Protein AF-A0A8S4FIY0-F1 (afdb_monomer_lite)

InterPro domains:
  IPR016024 Armadillo-type fold [SSF48371] (215-404)
  IPR038902 Integrator complex subunit 1 [PTHR21224] (337-425)
  IPR053964 Integrator complex subunit 1, R3 domain [PF22927] (129-267)

Structure (mmCIF, N/CA/C/O backbone):
data_AF-A0A8S4FIY0-F1
#
_entry.id   AF-A0A8S4FIY0-F1
#
loop_
_atom_site.group_PDB
_atom_site.id
_atom_site.type_symbol
_atom_site.label_atom_id
_atom_site.label_alt_id
_atom_site.label_comp_id
_atom_site.label_asym_id
_atom_site.label_entity_id
_atom_site.label_seq_id
_atom_site.pdbx_PDB_ins_code
_atom_site.Cartn_x
_atom_site.Cartn_y
_atom_site.Cartn_z
_atom_site.occupancy
_atom_site.B_iso_or_equiv
_atom_site.auth_seq_id
_atom_site.auth_comp_id
_atom_site.auth_asym_id
_atom_site.auth_atom_id
_atom_site.pdbx_PDB_model_num
ATOM 1 N N . MET A 1 1 ? -23.426 -19.455 14.745 1.00 35.00 1 MET A N 1
ATOM 2 C CA . MET A 1 1 ? -22.110 -18.878 15.111 1.00 35.00 1 MET A CA 1
ATOM 3 C C . MET A 1 1 ? -21.008 -19.933 15.316 1.00 35.00 1 MET A C 1
ATOM 5 O O . MET A 1 1 ? -19.900 -19.695 14.865 1.00 35.00 1 MET A O 1
ATOM 9 N N . ASN A 1 2 ? -21.296 -21.134 15.851 1.00 23.47 2 ASN A N 1
ATOM 10 C CA . ASN A 1 2 ? -20.307 -22.227 16.029 1.00 23.47 2 ASN A CA 1
ATOM 11 C C . ASN A 1 2 ? -19.827 -22.958 14.750 1.00 23.47 2 ASN A C 1
ATOM 13 O O . ASN A 1 2 ? -18.890 -23.747 14.816 1.00 23.47 2 ASN A O 1
ATOM 17 N N . VAL A 1 3 ? -20.429 -22.705 13.583 1.00 27.34 3 VAL A N 1
ATOM 18 C CA . VAL A 1 3 ? -20.095 -23.424 12.333 1.00 27.34 3 VAL A CA 1
ATOM 19 C C . VAL A 1 3 ? -18.976 -22.734 11.533 1.00 27.34 3 VAL A C 1
ATOM 21 O O . VAL A 1 3 ? -18.192 -23.406 10.876 1.00 27.34 3 VAL A O 1
ATOM 24 N N . VAL A 1 4 ? -18.815 -21.410 11.654 1.00 32.22 4 VAL A N 1
ATOM 25 C CA . VAL A 1 4 ? -17.784 -20.650 10.910 1.00 32.22 4 VAL A CA 1
ATOM 26 C C . VAL A 1 4 ? -16.398 -20.758 11.569 1.00 32.22 4 VAL A C 1
ATOM 28 O O . VAL A 1 4 ? -15.379 -20.651 10.897 1.00 32.22 4 VAL A O 1
ATOM 31 N N . ILE A 1 5 ? -16.347 -21.046 12.875 1.00 35.91 5 ILE A N 1
ATOM 32 C CA . ILE A 1 5 ? -15.095 -21.177 13.641 1.00 35.91 5 ILE A CA 1
ATOM 33 C C . ILE A 1 5 ? -14.452 -22.564 13.452 1.00 35.91 5 ILE A C 1
ATOM 35 O O . ILE A 1 5 ? -13.227 -22.670 13.437 1.00 35.91 5 ILE A O 1
ATOM 39 N N . ARG A 1 6 ? -15.245 -23.622 13.222 1.00 28.45 6 ARG A N 1
ATOM 40 C CA . ARG A 1 6 ? -14.714 -24.980 12.992 1.00 28.45 6 ARG A CA 1
ATOM 41 C C . ARG A 1 6 ? -13.922 -25.090 11.680 1.00 28.45 6 ARG A C 1
ATOM 43 O O . ARG A 1 6 ? -12.866 -25.710 11.671 1.00 28.45 6 ARG A O 1
ATOM 50 N N . ALA A 1 7 ? -14.350 -24.387 10.631 1.00 33.72 7 ALA A N 1
ATOM 51 C CA . ALA A 1 7 ? -13.695 -24.408 9.319 1.00 33.72 7 ALA A CA 1
ATOM 52 C C . ALA A 1 7 ? -12.322 -23.699 9.270 1.00 33.72 7 ALA A C 1
ATOM 54 O O . ALA A 1 7 ? -11.575 -23.888 8.313 1.00 33.72 7 ALA A O 1
ATOM 55 N N . LEU A 1 8 ? -11.971 -22.882 10.273 1.00 35.91 8 LEU A N 1
ATOM 56 C CA . LEU A 1 8 ? -10.695 -22.152 10.299 1.00 35.91 8 LEU A CA 1
ATOM 57 C C . LEU A 1 8 ? -9.605 -22.829 11.144 1.00 35.91 8 LEU A C 1
ATOM 59 O O . LEU A 1 8 ? -8.442 -22.461 10.993 1.00 35.91 8 LEU A O 1
ATOM 63 N N . PHE A 1 9 ? -9.944 -23.809 11.996 1.00 37.69 9 PHE A N 1
ATOM 64 C CA . PHE A 1 9 ? -8.987 -24.361 12.969 1.00 37.69 9 PHE A CA 1
ATOM 65 C C . PHE A 1 9 ? -8.975 -25.887 13.145 1.00 37.69 9 PHE A C 1
ATOM 67 O O . PHE A 1 9 ? -8.106 -26.383 13.855 1.00 37.69 9 PHE A O 1
ATOM 74 N N . HIS A 1 10 ? -9.845 -26.657 12.487 1.00 33.66 10 HIS A N 1
ATOM 75 C CA . HIS A 1 10 ? -9.699 -28.115 12.423 1.00 33.66 10 HIS A CA 1
ATOM 76 C C . HIS A 1 10 ? -10.472 -28.678 11.228 1.00 33.66 10 HIS A C 1
ATOM 78 O O . HIS A 1 10 ? -11.693 -28.757 11.284 1.00 33.66 10 HIS A O 1
ATOM 84 N N . ASP A 1 11 ? -9.764 -29.125 10.187 1.00 29.02 11 ASP A N 1
ATOM 85 C CA . ASP A 1 11 ? -10.287 -30.193 9.333 1.00 29.02 11 ASP A CA 1
ATOM 86 C C . ASP A 1 11 ? -9.147 -31.046 8.757 1.00 29.02 11 ASP A C 1
ATOM 88 O O . ASP A 1 11 ? -8.614 -30.839 7.669 1.00 29.02 11 ASP A O 1
ATOM 92 N N . SER A 1 12 ? -8.731 -32.016 9.568 1.00 34.53 12 SER A N 1
ATOM 93 C CA . SER A 1 12 ? -8.273 -33.308 9.072 1.00 34.53 12 SER A CA 1
ATOM 94 C C . SER A 1 12 ? -9.068 -34.357 9.847 1.00 34.53 12 SER A C 1
ATOM 96 O O . SER A 1 12 ? -9.115 -34.302 11.074 1.00 34.53 12 SER A O 1
ATOM 98 N N . ALA A 1 13 ? -9.683 -35.271 9.094 1.00 31.45 13 ALA A N 1
ATOM 99 C CA . ALA A 1 13 ? -10.555 -36.375 9.505 1.00 31.45 13 ALA A CA 1
ATOM 100 C C . ALA A 1 13 ? -12.053 -36.051 9.705 1.00 31.45 13 ALA A C 1
ATOM 102 O O . ALA A 1 13 ? -12.523 -35.835 10.815 1.00 31.45 13 ALA A O 1
ATOM 103 N N . SER A 1 14 ? -12.839 -36.199 8.634 1.00 29.62 14 SER A N 1
ATOM 104 C CA . SER A 1 14 ? -13.828 -37.291 8.549 1.00 29.62 14 SER A CA 1
ATOM 105 C C . SER A 1 14 ? -14.461 -37.364 7.152 1.00 29.62 14 SER A C 1
ATOM 107 O O . SER A 1 14 ? -15.248 -36.519 6.748 1.00 29.62 14 SER A O 1
ATOM 109 N N . THR A 1 15 ? -14.119 -38.405 6.399 1.00 29.92 15 THR A N 1
ATOM 110 C CA . THR A 1 15 ? -14.989 -38.959 5.355 1.00 29.92 15 THR A CA 1
ATOM 111 C C . THR A 1 15 ? -15.005 -40.461 5.579 1.00 29.92 15 THR A C 1
ATOM 113 O O . THR A 1 15 ? -14.038 -41.166 5.297 1.00 29.92 15 THR A O 1
ATOM 116 N N . THR A 1 16 ? -16.073 -40.921 6.218 1.00 30.02 16 THR A N 1
ATOM 117 C CA . THR A 1 16 ? -16.463 -42.326 6.274 1.00 30.02 16 THR A CA 1
ATOM 118 C C . THR A 1 16 ? -17.210 -42.685 4.990 1.00 30.02 16 THR A C 1
ATOM 120 O O . THR A 1 16 ? -17.975 -41.879 4.467 1.00 30.02 16 THR A O 1
ATOM 123 N N . ASP A 1 17 ? -16.965 -43.917 4.548 1.00 27.38 17 ASP A N 1
ATOM 124 C CA . ASP A 1 17 ? -17.783 -44.747 3.659 1.00 27.38 17 ASP A CA 1
ATOM 125 C C . ASP A 1 17 ? -17.783 -44.458 2.152 1.00 27.38 17 ASP A C 1
ATOM 127 O O . ASP A 1 17 ? -18.695 -43.844 1.613 1.00 27.38 17 ASP A O 1
ATOM 131 N N . VAL A 1 18 ? -16.809 -45.068 1.459 1.00 30.86 18 VAL A N 1
ATOM 132 C CA . VAL A 1 18 ? -17.103 -46.097 0.439 1.00 30.86 18 VAL A CA 1
ATOM 133 C C . VAL A 1 18 ? -16.073 -47.230 0.578 1.00 30.86 18 VAL A C 1
ATOM 135 O O . VAL A 1 18 ? -14.864 -47.025 0.454 1.00 30.86 18 VAL A O 1
ATOM 138 N N . GLU A 1 19 ? -16.558 -48.430 0.887 1.00 27.47 19 GLU A N 1
ATOM 139 C CA . GLU A 1 19 ? -15.789 -49.662 1.069 1.00 27.47 19 GLU A CA 1
ATOM 140 C C . GLU A 1 19 ? -15.197 -50.215 -0.251 1.00 27.47 19 GLU A C 1
ATOM 142 O O . GLU A 1 19 ? -15.889 -50.303 -1.257 1.00 27.47 19 GLU A O 1
ATOM 147 N N . ARG A 1 20 ? -13.893 -50.561 -0.199 1.00 33.78 20 ARG A N 1
ATOM 148 C CA . ARG A 1 20 ? -13.176 -51.813 -0.602 1.00 33.78 20 ARG A CA 1
ATOM 149 C C . ARG A 1 20 ? -13.659 -52.634 -1.832 1.00 33.78 20 ARG A C 1
ATOM 151 O O . ARG A 1 20 ? -14.855 -52.783 -2.020 1.00 33.78 20 ARG A O 1
ATOM 158 N N . PRO A 1 21 ? -12.750 -53.312 -2.594 1.00 34.50 21 PRO A N 1
ATOM 159 C CA . PRO A 1 21 ? -11.816 -54.291 -2.005 1.00 34.50 21 PRO A CA 1
ATOM 160 C C . PRO A 1 21 ? -10.454 -54.481 -2.703 1.00 34.50 21 PRO A C 1
ATOM 162 O O . PRO A 1 21 ? -10.378 -54.831 -3.872 1.00 34.50 21 PRO A O 1
ATOM 165 N N . TRP A 1 22 ? -9.367 -54.397 -1.932 1.00 24.64 22 TRP A N 1
ATOM 166 C CA . TRP A 1 22 ? -8.100 -55.083 -2.234 1.00 24.64 22 TRP A CA 1
ATOM 167 C C . TRP A 1 22 ? -7.582 -55.724 -0.941 1.00 24.64 22 TRP A C 1
ATOM 169 O O . TRP A 1 22 ? -6.689 -55.218 -0.264 1.00 24.64 22 TRP A O 1
ATOM 179 N N . VAL A 1 23 ? -8.219 -56.828 -0.563 1.00 29.17 23 VAL A N 1
ATOM 180 C CA . VAL A 1 23 ? -7.695 -57.819 0.378 1.00 29.17 23 VAL A CA 1
ATOM 181 C C . VAL A 1 23 ? -7.780 -59.131 -0.378 1.00 29.17 23 VAL A C 1
ATOM 183 O O . VAL A 1 23 ? -8.859 -59.691 -0.439 1.00 29.17 23 VAL A O 1
ATOM 186 N N . ASP A 1 24 ? -6.686 -59.510 -1.041 1.00 27.72 24 ASP A N 1
ATOM 187 C CA . ASP A 1 24 ? -6.360 -60.882 -1.459 1.00 27.72 24 ASP A CA 1
ATOM 188 C C . ASP A 1 24 ? -5.008 -60.874 -2.186 1.00 27.72 24 ASP A C 1
ATOM 190 O O . ASP A 1 24 ? -4.934 -60.826 -3.406 1.00 27.72 24 ASP A O 1
ATOM 194 N N . ALA A 1 25 ? -3.911 -60.859 -1.421 1.00 29.27 25 ALA A N 1
ATOM 195 C CA . ALA A 1 25 ? -2.594 -61.329 -1.881 1.00 29.27 25 ALA A CA 1
ATOM 196 C C . ALA A 1 25 ? -1.600 -61.437 -0.708 1.00 29.27 25 ALA A C 1
ATOM 198 O O . ALA A 1 25 ? -0.463 -60.979 -0.784 1.00 29.27 25 ALA A O 1
ATOM 199 N N . VAL A 1 26 ? -2.019 -62.031 0.411 1.00 29.56 26 VAL A N 1
ATOM 200 C CA . VAL A 1 26 ? -1.086 -62.539 1.429 1.00 29.56 26 VAL A CA 1
ATOM 201 C C . VAL A 1 26 ? -1.567 -63.923 1.832 1.00 29.56 26 VAL A C 1
ATOM 203 O O . VAL A 1 26 ? -2.402 -64.041 2.722 1.00 29.56 26 VAL A O 1
ATOM 206 N N . ARG A 1 27 ? -1.058 -64.957 1.149 1.00 28.14 27 ARG A N 1
ATOM 207 C CA . ARG A 1 27 ? -0.874 -66.333 1.654 1.00 28.14 27 ARG A CA 1
ATOM 208 C C . ARG A 1 27 ? -0.306 -67.232 0.549 1.00 28.14 27 ARG A C 1
ATOM 210 O O . ARG A 1 27 ? -1.048 -67.673 -0.315 1.00 28.14 27 ARG A O 1
ATOM 217 N N . ALA A 1 28 ? 0.997 -67.510 0.618 1.00 27.67 28 ALA A N 1
ATOM 218 C CA . ALA A 1 28 ? 1.589 -68.841 0.413 1.00 27.67 28 ALA A CA 1
ATOM 219 C C . ALA A 1 28 ? 3.122 -68.772 0.586 1.00 27.67 28 ALA A C 1
ATOM 221 O O . ALA A 1 28 ? 3.834 -68.154 -0.199 1.00 27.67 28 ALA A O 1
ATOM 222 N N . SER A 1 29 ? 3.589 -69.401 1.665 1.00 27.09 29 SER A N 1
ATOM 223 C CA . SER A 1 29 ? 4.972 -69.754 2.048 1.00 27.09 29 SER A CA 1
ATOM 224 C C . SER A 1 29 ? 5.629 -70.731 1.027 1.00 27.09 29 SER A C 1
ATOM 226 O O . SER A 1 29 ? 4.909 -71.160 0.129 1.00 27.09 29 SER A O 1
ATOM 228 N N . PRO A 1 30 ? 6.904 -71.202 1.148 1.00 36.41 30 PRO A N 1
ATOM 229 C CA . PRO A 1 30 ? 7.783 -71.158 2.323 1.00 36.41 30 PRO A CA 1
ATOM 230 C C . PRO A 1 30 ? 9.298 -70.931 2.099 1.00 36.41 30 PRO A C 1
ATOM 232 O O . PRO A 1 30 ? 9.844 -70.905 1.000 1.00 36.41 30 PRO A O 1
ATOM 235 N N . LEU A 1 31 ? 9.962 -70.793 3.249 1.00 29.89 31 LEU A N 1
ATOM 236 C CA . LEU A 1 31 ? 11.400 -70.814 3.510 1.00 29.89 31 LEU A CA 1
ATOM 237 C C . LEU A 1 31 ? 12.133 -72.011 2.877 1.00 29.89 31 LEU A C 1
ATOM 239 O O . LEU A 1 31 ? 11.759 -73.156 3.107 1.00 29.89 31 LEU A O 1
ATOM 243 N N . HIS A 1 32 ? 13.296 -71.746 2.274 1.00 28.61 32 HIS A N 1
ATOM 244 C CA . HIS A 1 32 ? 14.433 -72.664 2.350 1.00 28.61 32 HIS A CA 1
ATOM 245 C C . HIS A 1 32 ? 15.750 -71.897 2.521 1.00 28.61 32 HIS A C 1
ATOM 247 O O . HIS A 1 32 ? 16.185 -71.139 1.656 1.00 28.61 32 HIS A O 1
ATOM 253 N N . LEU A 1 33 ? 16.396 -72.126 3.669 1.00 30.33 33 LEU A N 1
ATOM 254 C CA . LEU A 1 33 ? 17.791 -71.785 3.926 1.00 30.33 33 LEU A CA 1
ATOM 255 C C . LEU A 1 33 ? 18.706 -72.569 2.974 1.00 30.33 33 LEU A C 1
ATOM 257 O O . LEU A 1 33 ? 18.707 -73.799 2.998 1.00 30.33 33 LEU A O 1
ATOM 261 N N . ARG A 1 34 ? 19.611 -71.876 2.277 1.00 28.80 34 ARG A N 1
ATOM 262 C CA . ARG A 1 34 ? 20.923 -72.440 1.936 1.00 28.80 34 ARG A CA 1
ATOM 263 C C . ARG A 1 34 ? 22.010 -71.369 1.989 1.00 28.80 34 ARG A C 1
ATOM 265 O O . ARG A 1 34 ? 21.942 -70.339 1.329 1.00 28.80 34 ARG A O 1
ATOM 272 N N . ARG A 1 35 ? 23.015 -71.648 2.824 1.00 34.03 35 ARG A N 1
ATOM 273 C CA . ARG A 1 35 ? 24.295 -70.940 2.930 1.00 34.03 35 ARG A CA 1
ATOM 274 C C . ARG A 1 35 ? 25.017 -70.960 1.582 1.00 34.03 35 ARG A C 1
ATOM 276 O O . ARG A 1 35 ? 25.168 -72.030 1.000 1.00 34.03 35 ARG A O 1
ATOM 283 N N . GLY A 1 36 ? 25.590 -69.828 1.182 1.00 29.55 36 GLY A N 1
ATOM 284 C CA . GLY A 1 36 ? 26.727 -69.833 0.266 1.00 29.55 36 GLY A CA 1
ATOM 285 C C . GLY A 1 36 ? 26.813 -68.638 -0.674 1.00 29.55 36 GLY A C 1
ATOM 286 O O . GLY A 1 36 ? 25.942 -68.434 -1.503 1.00 29.55 36 GLY A O 1
ATOM 287 N N . ARG A 1 37 ? 27.974 -67.978 -0.605 1.00 30.33 37 ARG A N 1
ATOM 288 C CA . ARG A 1 37 ? 28.593 -67.097 -1.609 1.00 30.33 37 ARG A CA 1
ATOM 289 C C . ARG A 1 37 ? 28.197 -65.617 -1.585 1.00 30.33 37 ARG A C 1
ATOM 291 O O . ARG A 1 37 ? 27.149 -65.174 -2.032 1.00 30.33 37 ARG A O 1
ATOM 298 N N . ARG A 1 38 ? 29.172 -64.864 -1.067 1.00 36.94 38 ARG A N 1
ATOM 299 C CA . ARG A 1 38 ? 29.411 -63.435 -1.254 1.00 36.94 38 ARG A CA 1
ATOM 300 C C . ARG A 1 38 ? 29.410 -63.094 -2.747 1.00 36.94 38 ARG A C 1
ATOM 302 O O . ARG A 1 38 ? 30.042 -63.798 -3.528 1.00 36.94 38 ARG A O 1
ATOM 309 N N . GLY A 1 39 ? 28.806 -61.960 -3.085 1.00 36.03 39 GLY A N 1
ATOM 310 C CA . GLY A 1 39 ? 28.996 -61.291 -4.369 1.00 36.03 39 GLY A CA 1
ATOM 311 C C . GLY A 1 39 ? 27.699 -61.085 -5.140 1.00 36.03 39 GLY A C 1
ATOM 312 O O . GLY A 1 39 ? 27.001 -62.034 -5.456 1.00 36.03 39 GLY A O 1
ATOM 313 N N . VAL A 1 40 ? 27.459 -59.826 -5.514 1.00 40.25 40 VAL A N 1
ATOM 314 C CA . VAL A 1 40 ? 26.472 -59.380 -6.513 1.00 40.25 40 VAL A CA 1
ATOM 315 C C . VAL A 1 40 ? 25.020 -59.280 -6.017 1.00 40.25 40 VAL A C 1
ATOM 317 O O . VAL A 1 40 ? 24.148 -60.051 -6.389 1.00 40.25 40 VAL A O 1
ATOM 320 N N . CYS A 1 41 ? 24.727 -58.230 -5.240 1.00 31.86 41 CYS A N 1
ATOM 321 C CA . CYS A 1 41 ? 23.359 -57.715 -5.086 1.00 31.86 41 CYS A CA 1
ATOM 322 C C . CYS A 1 41 ? 23.359 -56.179 -4.935 1.00 31.86 41 CYS A C 1
ATOM 324 O O . CYS A 1 41 ? 23.013 -55.607 -3.908 1.00 31.86 41 CYS A O 1
ATOM 326 N N . ARG A 1 42 ? 23.810 -55.489 -5.989 1.00 36.62 42 ARG A N 1
ATOM 327 C CA . ARG A 1 42 ? 23.624 -54.043 -6.210 1.00 36.62 42 ARG A CA 1
ATOM 328 C C . ARG A 1 42 ? 23.167 -53.862 -7.654 1.00 36.62 42 ARG A C 1
ATOM 330 O O . ARG A 1 42 ? 23.997 -53.558 -8.496 1.00 36.62 42 ARG A O 1
ATOM 337 N N . ARG A 1 43 ? 21.893 -54.151 -7.949 1.00 37.94 43 ARG A N 1
ATOM 338 C CA . ARG A 1 43 ? 21.142 -53.755 -9.173 1.00 37.94 43 ARG A CA 1
ATOM 339 C C . ARG A 1 43 ? 19.807 -54.524 -9.250 1.00 37.94 43 ARG A C 1
ATOM 341 O O . ARG A 1 43 ? 19.570 -55.248 -10.202 1.00 37.94 43 ARG A O 1
ATOM 348 N N . ARG A 1 44 ? 18.947 -54.430 -8.227 1.00 34.81 44 ARG A N 1
ATOM 349 C CA . ARG A 1 44 ? 17.514 -54.823 -8.316 1.00 34.81 44 ARG A CA 1
ATOM 350 C C . ARG A 1 44 ? 16.690 -54.342 -7.109 1.00 34.81 44 ARG A C 1
ATOM 352 O O . ARG A 1 44 ? 15.845 -55.045 -6.586 1.00 34.81 44 ARG A O 1
ATOM 359 N N . LEU A 1 45 ? 16.965 -53.113 -6.668 1.00 32.94 45 LEU A N 1
ATOM 360 C CA . LEU A 1 45 ? 16.201 -52.374 -5.646 1.00 32.94 45 LEU A CA 1
ATOM 361 C C . LEU A 1 45 ? 16.026 -50.898 -6.070 1.00 32.94 45 LEU A C 1
ATOM 363 O O . LEU A 1 45 ? 16.016 -49.988 -5.253 1.00 32.94 45 LEU A O 1
ATOM 367 N N . ARG A 1 46 ? 15.958 -50.654 -7.389 1.00 32.97 46 ARG A N 1
ATOM 368 C CA . ARG A 1 46 ? 15.746 -49.325 -8.000 1.00 32.97 46 ARG A CA 1
ATOM 369 C C . ARG A 1 46 ? 14.465 -49.228 -8.844 1.00 32.97 46 ARG A C 1
ATOM 371 O O . ARG A 1 46 ? 14.239 -48.190 -9.444 1.00 32.97 46 ARG A O 1
ATOM 378 N N . GLY A 1 47 ? 13.645 -50.281 -8.888 1.00 31.45 47 GLY A N 1
ATOM 379 C CA . GLY A 1 47 ? 12.411 -50.307 -9.688 1.00 31.45 47 GLY A CA 1
ATOM 380 C C . GLY A 1 47 ? 11.181 -49.768 -8.953 1.00 31.45 47 GLY A C 1
ATOM 381 O O . GLY A 1 47 ? 10.472 -48.934 -9.495 1.00 31.45 47 GLY A O 1
ATOM 382 N N . ASP A 1 48 ? 10.981 -50.153 -7.688 1.00 34.47 48 ASP A N 1
ATOM 383 C CA . ASP A 1 48 ? 9.685 -49.945 -7.011 1.00 34.47 48 ASP A CA 1
ATOM 384 C C . ASP A 1 48 ? 9.603 -48.739 -6.061 1.00 34.47 48 ASP A C 1
ATOM 386 O O . ASP A 1 48 ? 8.542 -48.455 -5.509 1.00 34.47 48 ASP A O 1
ATOM 390 N N . LEU A 1 49 ? 10.683 -47.962 -5.903 1.00 31.80 49 LEU A N 1
ATOM 391 C CA . LEU A 1 49 ? 10.622 -46.672 -5.195 1.00 31.80 49 LEU A CA 1
ATOM 392 C C . LEU A 1 49 ? 10.217 -45.502 -6.107 1.00 31.80 49 LEU A C 1
ATOM 394 O O . LEU A 1 49 ? 9.832 -44.455 -5.603 1.00 31.80 49 LEU A O 1
ATOM 398 N N . SER A 1 50 ? 10.247 -45.663 -7.435 1.00 34.62 50 SER A N 1
ATOM 399 C CA . SER A 1 50 ? 9.922 -44.576 -8.372 1.00 34.62 50 SER A CA 1
ATOM 400 C C . SER A 1 50 ? 8.417 -44.317 -8.507 1.00 34.62 50 SER A C 1
ATOM 402 O O . SER A 1 50 ? 8.027 -43.210 -8.865 1.00 34.62 50 SER A O 1
ATOM 404 N N . GLN A 1 51 ? 7.561 -45.302 -8.214 1.00 32.97 51 GLN A N 1
ATOM 405 C CA . GLN A 1 51 ? 6.111 -45.183 -8.428 1.00 32.97 51 GLN A CA 1
ATOM 406 C C . GLN A 1 51 ? 5.308 -44.817 -7.175 1.00 32.97 51 GLN A C 1
ATOM 408 O O . GLN A 1 51 ? 4.189 -44.331 -7.298 1.00 32.97 51 GLN A O 1
ATOM 413 N N . ARG A 1 52 ? 5.880 -44.944 -5.970 1.00 35.31 52 ARG A N 1
ATOM 414 C CA . ARG A 1 52 ? 5.253 -44.449 -4.725 1.00 35.31 52 ARG A CA 1
ATOM 415 C C . ARG A 1 52 ? 5.770 -43.077 -4.269 1.00 35.31 52 ARG A C 1
ATOM 417 O O . ARG A 1 52 ? 5.242 -42.516 -3.316 1.00 35.31 52 ARG A O 1
ATOM 424 N N . VAL A 1 53 ? 6.737 -42.502 -4.991 1.00 35.19 53 VAL A N 1
ATOM 425 C CA . VAL A 1 53 ? 7.254 -41.132 -4.789 1.00 35.19 53 VAL A CA 1
ATOM 426 C C . VAL A 1 53 ? 6.432 -40.075 -5.551 1.00 35.19 53 VAL A C 1
ATOM 428 O O . VAL A 1 53 ? 6.425 -38.914 -5.157 1.00 35.19 53 VAL A O 1
ATOM 431 N N . GLY A 1 54 ? 5.645 -40.456 -6.563 1.00 30.66 54 GLY A N 1
ATOM 432 C CA . GLY A 1 54 ? 4.850 -39.506 -7.359 1.00 30.66 54 GLY A CA 1
ATOM 433 C C . GLY A 1 54 ? 3.646 -38.878 -6.642 1.00 30.66 54 GLY A C 1
ATOM 434 O O . GLY A 1 54 ? 3.288 -37.746 -6.940 1.00 30.66 54 GLY A O 1
ATOM 435 N N . ALA A 1 55 ? 3.045 -39.558 -5.659 1.00 28.92 55 ALA A N 1
ATOM 436 C CA . ALA A 1 55 ? 1.849 -39.055 -4.964 1.00 28.92 55 ALA A CA 1
ATOM 437 C C . ALA A 1 55 ? 2.163 -38.276 -3.670 1.00 28.92 55 ALA A C 1
ATOM 439 O O . ALA A 1 55 ? 1.354 -37.469 -3.222 1.00 28.92 55 ALA A O 1
ATOM 440 N N . ALA A 1 56 ? 3.361 -38.451 -3.100 1.00 28.84 56 ALA A N 1
ATOM 441 C CA . ALA A 1 56 ? 3.871 -37.603 -2.017 1.00 28.84 56 ALA A CA 1
ATOM 442 C C . ALA A 1 56 ? 4.567 -36.327 -2.542 1.00 28.84 56 ALA A C 1
ATOM 444 O O . ALA A 1 56 ? 4.764 -35.380 -1.782 1.00 28.84 56 ALA A O 1
ATOM 445 N N . ALA A 1 57 ? 4.894 -36.275 -3.841 1.00 29.25 57 ALA A N 1
ATOM 446 C CA . ALA A 1 57 ? 5.547 -35.139 -4.497 1.00 29.25 57 ALA A CA 1
ATOM 447 C C . ALA A 1 57 ? 4.655 -33.889 -4.618 1.00 29.25 57 ALA A C 1
ATOM 449 O O . ALA A 1 57 ? 5.175 -32.779 -4.670 1.00 29.25 57 ALA A O 1
ATOM 450 N N . ALA A 1 58 ? 3.326 -34.030 -4.584 1.00 31.33 58 ALA A N 1
ATOM 451 C CA . ALA A 1 58 ? 2.412 -32.883 -4.617 1.00 31.33 58 ALA A CA 1
ATOM 452 C C . ALA A 1 58 ? 2.365 -32.103 -3.284 1.00 31.33 58 ALA A C 1
ATOM 454 O O . ALA A 1 58 ? 2.023 -30.926 -3.273 1.00 31.33 58 ALA A O 1
ATOM 455 N N . ALA A 1 59 ? 2.762 -32.727 -2.168 1.00 32.91 59 ALA A N 1
ATOM 456 C CA . ALA A 1 59 ? 2.853 -32.078 -0.854 1.00 32.91 59 ALA A CA 1
ATOM 457 C C . ALA A 1 59 ? 4.276 -31.577 -0.520 1.00 32.91 59 ALA A C 1
ATOM 459 O O . ALA A 1 59 ? 4.487 -30.961 0.523 1.00 32.91 59 ALA A O 1
ATOM 460 N N . ALA A 1 60 ? 5.247 -31.833 -1.403 1.00 31.88 60 ALA A N 1
ATOM 461 C CA . ALA A 1 60 ? 6.661 -31.494 -1.246 1.00 31.88 60 ALA A CA 1
ATOM 462 C C . ALA A 1 60 ? 7.194 -30.733 -2.473 1.00 31.88 60 ALA A C 1
ATOM 464 O O . ALA A 1 60 ? 8.307 -30.978 -2.928 1.00 31.88 60 ALA A O 1
ATOM 465 N N . ALA A 1 61 ? 6.412 -29.787 -3.005 1.00 30.69 61 ALA A N 1
ATOM 466 C CA . ALA A 1 61 ? 6.786 -28.922 -4.133 1.00 30.69 61 ALA A CA 1
ATOM 467 C C . ALA A 1 61 ? 7.918 -27.915 -3.811 1.00 30.69 61 ALA A C 1
ATOM 469 O O . ALA A 1 61 ? 8.017 -26.853 -4.420 1.00 30.69 61 ALA A O 1
ATOM 470 N N . VAL A 1 62 ? 8.785 -28.236 -2.851 1.00 38.41 62 VAL A N 1
ATOM 471 C CA . VAL A 1 62 ? 9.958 -27.451 -2.479 1.00 38.41 62 VAL A CA 1
ATOM 472 C C . VAL A 1 62 ? 11.142 -28.417 -2.345 1.00 38.41 62 VAL A C 1
ATOM 474 O O . VAL A 1 62 ? 11.340 -29.025 -1.296 1.00 38.41 62 VAL A O 1
ATOM 477 N N . LEU A 1 63 ? 11.926 -28.461 -3.437 1.00 33.56 63 LEU A N 1
ATOM 478 C CA . LEU A 1 63 ? 13.346 -28.849 -3.606 1.00 33.56 63 LEU A CA 1
ATOM 479 C C . LEU A 1 63 ? 13.673 -30.223 -4.225 1.00 33.56 63 LEU A C 1
ATOM 481 O O . LEU A 1 63 ? 13.350 -31.261 -3.652 1.00 33.56 63 LEU A O 1
ATOM 485 N N . PRO A 1 64 ? 14.505 -30.248 -5.290 1.00 3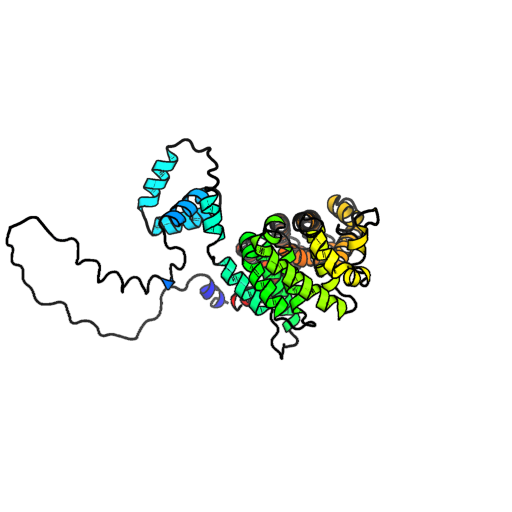7.81 64 PRO A N 1
ATOM 486 C CA . PRO A 1 64 ? 15.505 -31.283 -5.478 1.00 37.81 64 PRO A CA 1
ATOM 487 C C . PRO A 1 64 ? 16.850 -30.806 -4.895 1.00 37.81 64 PRO A C 1
ATOM 489 O O . PRO A 1 64 ? 17.443 -29.842 -5.375 1.00 37.81 64 PRO A O 1
ATOM 492 N N . GLY A 1 65 ? 17.349 -31.499 -3.870 1.00 38.28 65 GLY A N 1
ATOM 493 C CA . GLY A 1 65 ? 18.737 -31.388 -3.411 1.00 38.28 65 GLY A CA 1
ATOM 494 C C . GLY A 1 65 ? 18.889 -31.159 -1.908 1.00 38.28 65 GLY A C 1
ATOM 495 O O . GLY A 1 65 ? 18.359 -30.198 -1.350 1.00 38.28 65 GLY A O 1
ATOM 496 N N . ASP A 1 66 ? 19.692 -32.013 -1.271 1.00 38.19 66 ASP A N 1
ATOM 497 C CA . ASP A 1 66 ? 20.051 -31.973 0.156 1.00 38.19 66 ASP A CA 1
ATOM 498 C C . ASP A 1 66 ? 20.601 -30.599 0.617 1.00 38.19 66 ASP A C 1
ATOM 500 O O . ASP A 1 66 ? 20.520 -30.243 1.793 1.00 38.19 66 ASP A O 1
ATOM 504 N N . SER A 1 67 ? 21.093 -29.777 -0.316 1.00 42.38 67 SER A N 1
ATOM 505 C CA . SER A 1 67 ? 21.688 -28.457 -0.074 1.00 42.38 67 SER A CA 1
ATOM 506 C C . SER A 1 67 ? 20.694 -27.376 0.366 1.00 42.38 67 SER A C 1
ATOM 508 O O . SER A 1 67 ? 21.055 -26.474 1.120 1.00 42.38 67 SER A O 1
ATOM 510 N N . ALA A 1 68 ? 19.439 -27.433 -0.079 1.00 42.97 68 ALA A N 1
ATOM 511 C CA . ALA A 1 68 ? 18.479 -26.365 0.200 1.00 42.97 68 ALA A CA 1
ATOM 512 C C . ALA A 1 68 ? 17.754 -26.541 1.547 1.00 42.97 68 ALA A C 1
ATOM 514 O O . ALA A 1 68 ? 17.438 -25.555 2.213 1.00 42.97 68 ALA A O 1
ATOM 515 N N . LEU A 1 69 ? 17.613 -27.786 2.012 1.00 46.59 69 LEU A N 1
ATOM 516 C CA . LEU A 1 69 ? 17.240 -28.093 3.395 1.00 46.59 69 LEU A CA 1
ATOM 517 C C . LEU A 1 69 ? 18.331 -27.666 4.385 1.00 46.59 69 LEU A C 1
ATOM 519 O O . LEU A 1 69 ? 18.027 -27.073 5.421 1.00 46.59 69 LEU A O 1
ATOM 523 N N . LEU A 1 70 ? 19.602 -27.902 4.039 1.00 43.25 70 LEU A N 1
ATOM 524 C CA . LEU A 1 70 ? 20.752 -27.462 4.834 1.00 43.25 70 LEU A CA 1
ATOM 525 C C . LEU A 1 70 ? 20.813 -25.938 4.976 1.00 43.25 70 LEU A C 1
ATOM 527 O O . LEU A 1 70 ? 21.136 -25.429 6.048 1.00 43.25 70 LEU A O 1
ATOM 531 N N . CYS A 1 71 ? 20.452 -25.195 3.935 1.00 43.69 71 CYS A N 1
ATOM 532 C CA . CYS A 1 71 ? 20.496 -23.740 4.000 1.00 43.69 71 CYS A CA 1
ATOM 533 C C . CYS A 1 71 ? 19.296 -23.093 4.657 1.00 43.69 71 CYS A C 1
ATOM 535 O O . CYS A 1 71 ? 19.474 -22.095 5.351 1.00 43.69 71 CYS A O 1
ATOM 537 N N . ALA A 1 72 ? 18.119 -23.697 4.537 1.00 46.41 72 ALA A N 1
ATOM 538 C CA . ALA A 1 72 ? 16.982 -23.277 5.331 1.00 46.41 72 ALA A CA 1
ATOM 539 C C . ALA A 1 72 ? 17.233 -23.520 6.833 1.00 46.41 72 ALA A C 1
ATOM 541 O O . ALA A 1 72 ? 16.887 -22.666 7.645 1.00 46.41 72 ALA A O 1
ATOM 542 N N . ALA A 1 73 ? 17.925 -24.612 7.195 1.00 48.38 73 ALA A N 1
ATOM 543 C CA . ALA A 1 73 ? 18.374 -24.887 8.563 1.00 48.38 73 ALA A CA 1
ATOM 544 C C . ALA A 1 73 ? 19.484 -23.931 9.051 1.00 48.38 73 ALA A C 1
ATOM 546 O O . ALA A 1 73 ? 19.479 -23.536 10.215 1.00 48.38 73 ALA A O 1
ATOM 547 N N . ALA A 1 74 ? 20.406 -23.508 8.178 1.00 44.66 74 ALA A N 1
ATOM 548 C CA . ALA A 1 74 ? 21.487 -22.584 8.535 1.00 44.66 74 ALA A CA 1
ATOM 549 C C . ALA A 1 74 ? 20.997 -21.151 8.827 1.00 44.66 74 ALA A C 1
ATOM 551 O O . ALA A 1 74 ? 21.558 -20.472 9.683 1.00 44.66 74 ALA A O 1
ATOM 552 N N . THR A 1 75 ? 19.930 -20.697 8.161 1.00 43.03 75 THR A N 1
ATOM 553 C CA . THR A 1 75 ? 19.295 -19.386 8.411 1.00 43.03 75 THR A CA 1
ATOM 554 C C . THR A 1 75 ? 18.157 -19.447 9.433 1.00 43.03 75 THR A C 1
ATOM 556 O O . THR A 1 75 ? 17.551 -18.428 9.761 1.00 43.03 75 THR A O 1
ATOM 559 N N . ALA A 1 76 ? 17.831 -20.641 9.929 1.00 43.00 76 ALA A N 1
ATOM 560 C CA . ALA A 1 76 ? 16.680 -20.864 10.786 1.00 43.00 76 ALA A CA 1
ATOM 561 C C . ALA A 1 76 ? 16.719 -20.211 12.186 1.00 43.00 76 ALA A C 1
ATOM 563 O O . ALA A 1 76 ? 15.649 -19.818 12.653 1.00 43.00 76 ALA A O 1
ATOM 564 N N . PRO A 1 77 ? 17.871 -20.054 12.877 1.00 46.53 77 PRO A N 1
ATOM 565 C CA . PRO A 1 77 ? 17.860 -19.541 14.249 1.00 46.53 77 PRO A CA 1
ATOM 566 C C . PRO A 1 77 ? 17.609 -18.029 14.353 1.00 46.53 77 PRO A C 1
ATOM 568 O O . PRO A 1 77 ? 17.438 -17.524 15.458 1.00 46.53 77 PRO A O 1
ATOM 571 N N . THR A 1 78 ? 17.575 -17.291 13.239 1.00 41.47 78 THR A N 1
ATOM 572 C CA . THR A 1 78 ? 17.435 -15.823 13.241 1.00 41.47 78 THR A CA 1
ATOM 573 C C . THR A 1 78 ? 16.051 -15.326 12.830 1.00 41.47 78 THR A C 1
ATOM 575 O O . THR A 1 78 ? 15.784 -14.132 12.941 1.00 41.47 78 THR A O 1
ATOM 578 N N . THR A 1 79 ? 15.150 -16.205 12.374 1.00 43.78 79 THR A N 1
ATOM 579 C CA . THR A 1 79 ? 13.807 -15.810 11.923 1.00 43.78 79 THR A CA 1
ATOM 580 C C . THR A 1 79 ? 12.722 -16.742 12.478 1.00 43.78 79 THR A C 1
ATOM 582 O O . THR A 1 79 ? 12.912 -17.959 12.506 1.00 43.78 79 THR A O 1
ATOM 585 N N . PRO A 1 80 ? 11.545 -16.225 12.883 1.00 41.75 80 PRO A N 1
ATOM 586 C CA . PRO A 1 80 ? 10.450 -17.052 13.406 1.00 41.75 80 PRO A CA 1
ATOM 587 C C . PRO A 1 80 ? 9.922 -18.069 12.375 1.00 41.75 80 PRO A C 1
ATOM 589 O O . PRO A 1 80 ? 9.512 -19.169 12.743 1.00 41.75 80 PRO A O 1
ATOM 592 N N . ALA A 1 81 ? 10.008 -17.752 11.076 1.00 43.16 81 ALA A N 1
ATOM 593 C CA . ALA A 1 81 ? 9.721 -18.692 9.988 1.00 43.16 81 ALA A CA 1
ATOM 594 C C . ALA A 1 81 ? 10.750 -19.838 9.911 1.00 43.16 81 ALA A C 1
ATOM 596 O O . ALA A 1 81 ? 10.394 -20.981 9.624 1.00 43.16 81 ALA A O 1
ATOM 597 N N . GLY A 1 82 ? 12.014 -19.548 10.226 1.00 48.06 82 GLY A N 1
ATOM 598 C CA . GLY A 1 82 ? 13.090 -20.524 10.340 1.00 48.06 82 GLY A CA 1
ATOM 599 C C . GLY A 1 82 ? 12.867 -21.542 11.456 1.00 48.06 82 GLY A C 1
ATOM 600 O O . GLY A 1 82 ? 13.043 -22.740 11.242 1.00 48.06 82 GLY A O 1
ATOM 601 N N . VAL A 1 83 ? 12.388 -21.087 12.617 1.00 46.81 83 VAL A N 1
ATOM 602 C CA . VAL A 1 83 ? 12.036 -21.953 13.757 1.00 46.81 83 VAL A CA 1
ATOM 603 C C . VAL A 1 83 ? 10.882 -22.900 13.409 1.00 46.81 83 VAL A C 1
ATOM 605 O O . VAL A 1 83 ? 10.946 -24.088 13.724 1.00 46.81 83 VAL A O 1
ATOM 608 N N . ALA A 1 84 ? 9.856 -22.413 12.703 1.00 45.97 84 ALA A N 1
ATOM 609 C CA . ALA A 1 84 ? 8.742 -23.244 12.241 1.00 45.97 84 ALA A CA 1
ATOM 610 C C . ALA A 1 84 ? 9.188 -24.304 11.218 1.00 45.97 84 ALA A C 1
ATOM 612 O O . ALA A 1 84 ? 8.762 -25.457 11.291 1.00 45.97 84 ALA A O 1
ATOM 613 N N . LEU A 1 85 ? 10.093 -23.946 10.302 1.00 54.00 85 LEU A N 1
ATOM 614 C CA . LEU A 1 85 ? 10.670 -24.891 9.348 1.00 54.00 85 LEU A CA 1
ATOM 615 C C . LEU A 1 85 ? 11.546 -25.943 10.045 1.00 54.00 85 LEU A C 1
ATOM 617 O O . LEU A 1 85 ? 11.453 -27.118 9.704 1.00 54.00 85 LEU A O 1
ATOM 621 N N . LEU A 1 86 ? 12.337 -25.545 11.050 1.00 54.09 86 LEU A N 1
ATOM 622 C CA . LEU A 1 86 ? 13.117 -26.442 11.915 1.00 54.09 86 LEU A CA 1
ATOM 623 C C . LEU A 1 86 ? 12.222 -27.431 12.668 1.00 54.09 86 LEU A C 1
ATOM 625 O O . LEU A 1 86 ? 12.561 -28.606 12.753 1.00 54.09 86 LEU A O 1
ATOM 629 N N . LEU A 1 87 ? 11.071 -26.979 13.170 1.00 49.25 87 LEU A N 1
ATOM 630 C CA . LEU A 1 87 ? 10.056 -27.822 13.810 1.00 49.25 87 LEU A CA 1
ATOM 631 C C . LEU A 1 87 ? 9.424 -28.812 12.822 1.00 49.25 87 LEU A C 1
ATOM 633 O O . LEU A 1 87 ? 9.315 -29.996 13.127 1.00 49.25 87 LEU A O 1
ATOM 637 N N . LEU A 1 88 ? 9.062 -28.366 11.617 1.00 53.28 88 LEU A N 1
ATOM 638 C CA . LEU A 1 88 ? 8.531 -29.245 10.567 1.00 53.28 88 LEU A CA 1
ATOM 639 C C . LEU A 1 88 ? 9.569 -30.280 10.106 1.00 53.28 88 LEU A C 1
ATOM 641 O O . LEU A 1 88 ? 9.240 -31.449 9.896 1.00 53.28 88 LEU A O 1
ATOM 645 N N . LEU A 1 89 ? 10.832 -29.865 10.009 1.00 57.19 89 LEU A N 1
ATOM 646 C CA . LEU A 1 89 ? 11.976 -30.723 9.721 1.00 57.19 89 LEU A CA 1
ATOM 647 C C . LEU A 1 89 ? 12.245 -31.722 10.844 1.00 57.19 89 LEU A C 1
ATOM 649 O O . LEU A 1 89 ? 12.462 -32.901 10.573 1.00 57.19 89 LEU A O 1
ATOM 653 N N . TYR A 1 90 ? 12.166 -31.280 12.096 1.00 54.62 90 TYR A N 1
ATOM 654 C CA . TYR A 1 90 ? 12.306 -32.120 13.280 1.00 54.62 90 TYR A CA 1
ATOM 655 C C . TYR A 1 90 ? 11.242 -33.222 13.332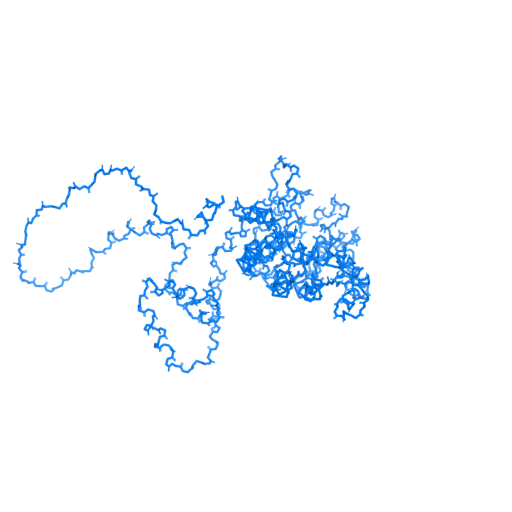 1.00 54.62 90 TYR A C 1
ATOM 657 O O . TYR A 1 90 ? 11.568 -34.386 13.564 1.00 54.62 90 TYR A O 1
ATOM 665 N N . MET A 1 91 ? 9.989 -32.883 13.016 1.00 53.91 91 MET A N 1
ATOM 666 C CA . MET A 1 91 ? 8.879 -33.840 12.976 1.00 53.91 91 MET A CA 1
ATOM 667 C C . MET A 1 91 ? 9.021 -34.895 11.866 1.00 53.91 91 MET A C 1
ATOM 669 O O . MET A 1 91 ? 8.404 -35.957 11.946 1.00 53.91 91 MET A O 1
ATOM 673 N N . LYS A 1 92 ? 9.817 -34.628 10.822 1.00 61.62 92 LYS A N 1
ATOM 674 C CA . LYS A 1 92 ? 10.053 -35.554 9.698 1.00 61.62 92 LYS A CA 1
ATOM 675 C C . LYS A 1 92 ? 11.392 -36.288 9.778 1.00 61.62 92 LYS A C 1
ATOM 677 O O . LYS A 1 92 ? 11.491 -37.413 9.295 1.00 61.62 92 LYS A O 1
ATOM 682 N N . VAL A 1 93 ? 12.405 -35.685 10.395 1.00 63.28 93 VAL A N 1
ATOM 683 C CA . VAL A 1 93 ? 13.756 -36.237 10.545 1.00 63.28 93 VAL A CA 1
ATOM 684 C C . VAL A 1 93 ? 14.209 -36.037 11.998 1.00 63.28 93 VAL A C 1
ATOM 686 O O . VAL A 1 93 ? 14.874 -35.048 12.313 1.00 63.28 93 VAL A O 1
ATOM 689 N N . PRO A 1 94 ? 13.923 -36.997 12.900 1.00 58.72 94 PRO A N 1
ATOM 690 C CA . PRO A 1 94 ? 14.218 -36.869 14.334 1.00 58.72 94 PRO A CA 1
ATOM 691 C C . PRO A 1 94 ? 15.699 -36.599 14.654 1.00 58.72 94 PRO A C 1
ATOM 693 O O . PRO A 1 94 ? 16.029 -36.011 15.681 1.00 58.72 94 PRO A O 1
ATOM 696 N N . LYS A 1 95 ? 16.610 -36.992 13.750 1.00 57.91 95 LYS A N 1
ATOM 697 C CA . LYS A 1 95 ? 18.063 -36.792 13.879 1.00 57.91 95 LYS A CA 1
ATOM 698 C C . LYS A 1 95 ? 18.524 -35.345 13.671 1.00 57.91 95 LYS A C 1
ATOM 700 O O . LYS A 1 95 ? 19.688 -35.050 13.926 1.00 57.91 95 LYS A O 1
ATOM 705 N N . ILE A 1 96 ? 17.647 -34.433 13.249 1.00 57.47 96 ILE A N 1
ATOM 706 C CA . ILE A 1 96 ? 18.004 -33.017 13.085 1.00 57.47 96 ILE A CA 1
ATOM 707 C C . ILE A 1 96 ? 18.395 -32.371 14.414 1.00 57.47 96 ILE A C 1
ATOM 709 O O . ILE A 1 96 ? 19.322 -31.572 14.419 1.00 57.47 96 ILE A O 1
ATOM 713 N N . LEU A 1 97 ? 17.804 -32.774 15.546 1.00 53.22 97 LEU A N 1
ATOM 714 C CA . LEU A 1 97 ? 18.252 -32.271 16.850 1.00 53.22 97 LEU A CA 1
ATOM 715 C C . LEU A 1 97 ? 19.679 -32.690 17.187 1.00 53.22 97 LEU A C 1
ATOM 717 O O . LEU A 1 97 ? 20.389 -31.890 17.777 1.00 53.22 97 LEU A O 1
ATOM 721 N N . GLN A 1 98 ? 20.111 -33.890 16.784 1.00 61.12 98 GLN A N 1
ATOM 722 C CA . GLN A 1 98 ? 21.495 -34.331 16.991 1.00 61.12 98 GLN A CA 1
ATOM 723 C C . GLN A 1 98 ? 22.465 -33.499 16.147 1.00 61.12 98 GLN A C 1
ATOM 725 O O . GLN A 1 98 ? 23.531 -33.125 16.617 1.00 61.12 98 GLN A O 1
ATOM 730 N N . LEU A 1 99 ? 22.076 -33.149 14.918 1.00 55.06 99 LEU A N 1
ATOM 731 C CA . LEU A 1 99 ? 22.872 -32.273 14.055 1.00 55.06 99 LEU A CA 1
ATOM 732 C C . LEU A 1 99 ? 22.915 -30.835 14.593 1.00 55.06 99 LEU A C 1
ATOM 734 O O . LEU A 1 99 ? 23.985 -30.238 14.646 1.00 55.06 99 LEU A O 1
ATOM 738 N N . VAL A 1 100 ? 21.779 -30.301 15.052 1.00 54.53 100 VAL A N 1
ATOM 739 C CA . VAL A 1 100 ? 21.685 -28.964 15.659 1.00 54.53 100 VAL A CA 1
ATOM 740 C C . VAL A 1 100 ? 22.455 -28.905 16.982 1.00 54.53 100 VAL A C 1
ATOM 742 O O . VAL A 1 100 ? 23.182 -27.939 17.198 1.00 54.53 100 VAL A O 1
ATOM 745 N N . SER A 1 101 ? 22.380 -29.935 17.833 1.00 55.78 101 SER A N 1
ATOM 746 C CA . SER A 1 101 ? 23.137 -30.005 19.090 1.00 55.78 101 SER A CA 1
ATOM 747 C C . SER A 1 101 ? 24.641 -30.110 18.842 1.00 55.78 101 SER A C 1
ATOM 749 O O . SER A 1 101 ? 25.408 -29.393 19.476 1.00 55.78 101 SER A O 1
ATOM 751 N N . SER A 1 102 ? 25.071 -30.905 17.853 1.00 51.41 102 SER A N 1
ATOM 752 C CA . SER A 1 102 ? 26.478 -30.967 17.427 1.00 51.41 102 SER A CA 1
ATOM 753 C C . SER A 1 102 ? 26.988 -29.652 16.821 1.00 51.41 102 SER A C 1
ATOM 755 O O . SER A 1 102 ? 28.188 -29.382 16.853 1.00 51.41 102 SER A O 1
ATOM 757 N N . CYS A 1 103 ? 26.102 -28.817 16.270 1.00 48.81 103 CYS A N 1
ATOM 758 C CA . CYS A 1 103 ? 26.440 -27.466 15.820 1.00 48.81 103 CYS A CA 1
ATOM 759 C C . CYS A 1 103 ? 26.458 -26.438 16.966 1.00 48.81 103 CYS A C 1
ATOM 761 O O . CYS A 1 103 ? 27.208 -25.469 16.878 1.00 48.81 103 CYS A O 1
ATOM 763 N N . HIS A 1 104 ? 25.667 -26.646 18.025 1.00 47.59 104 HIS A N 1
ATOM 764 C CA . HIS A 1 104 ? 25.540 -25.737 19.172 1.00 47.59 104 HIS A CA 1
ATOM 765 C C . HIS A 1 104 ? 26.754 -25.774 20.115 1.00 47.59 104 HIS A C 1
ATOM 767 O O . HIS A 1 104 ? 27.070 -24.775 20.750 1.00 47.59 104 HIS A O 1
ATOM 773 N N . GLU A 1 105 ? 27.481 -26.895 20.164 1.00 45.59 105 GLU A N 1
ATOM 774 C CA . GLU A 1 105 ? 28.732 -27.026 20.934 1.00 45.59 105 GLU A CA 1
ATOM 775 C C . GLU A 1 105 ? 29.908 -26.225 20.340 1.00 45.59 105 GLU A C 1
ATOM 777 O O . GLU A 1 105 ? 30.963 -26.108 20.964 1.00 45.59 105 GLU A O 1
ATOM 782 N N . ARG A 1 106 ? 29.748 -25.630 19.148 1.00 47.19 106 ARG A N 1
ATOM 783 C CA . ARG A 1 106 ? 30.726 -24.688 18.588 1.00 47.19 106 ARG A CA 1
ATOM 784 C C . ARG A 1 106 ? 30.336 -23.259 18.976 1.00 47.19 106 ARG A C 1
ATOM 786 O O . ARG A 1 106 ? 29.186 -22.887 18.767 1.00 47.19 106 ARG A O 1
ATOM 793 N N . PRO A 1 107 ? 31.265 -22.427 19.484 1.00 43.41 107 PRO A N 1
ATOM 794 C CA . PRO A 1 107 ? 30.949 -21.075 19.935 1.00 43.41 107 PRO A CA 1
ATOM 795 C C . PRO A 1 107 ? 30.348 -20.233 18.795 1.00 43.41 107 PRO A C 1
ATOM 797 O O . PRO A 1 107 ? 31.025 -19.826 17.850 1.00 43.41 107 PRO A O 1
ATOM 800 N N . THR A 1 108 ? 29.042 -19.983 18.885 1.00 46.06 108 THR A N 1
ATOM 801 C CA . THR A 1 108 ? 28.231 -19.263 17.900 1.00 46.06 108 THR A CA 1
ATOM 802 C C . THR A 1 108 ? 28.327 -17.751 18.092 1.00 46.06 108 THR A C 1
ATOM 804 O O . THR A 1 108 ? 27.574 -17.151 18.856 1.00 46.06 108 THR A O 1
ATOM 807 N N . ARG A 1 109 ? 29.221 -17.117 17.330 1.00 39.47 109 ARG A N 1
ATOM 808 C CA . ARG A 1 109 ? 29.077 -15.724 16.858 1.00 39.47 109 ARG A CA 1
ATOM 809 C C . ARG A 1 109 ? 29.465 -15.593 15.385 1.00 39.47 109 ARG A C 1
ATOM 811 O O . ARG A 1 109 ? 30.037 -14.593 14.969 1.00 39.47 109 ARG A O 1
ATOM 818 N N . VAL A 1 110 ? 29.154 -16.600 14.577 1.00 43.16 110 VAL A N 1
ATOM 819 C CA . VAL A 1 110 ? 29.249 -16.449 13.125 1.00 43.16 110 VAL A CA 1
ATOM 820 C C . VAL A 1 110 ? 27.836 -16.227 12.619 1.00 43.16 110 VAL A C 1
ATOM 822 O O . VAL A 1 110 ? 27.039 -17.159 12.550 1.00 43.16 110 VAL A O 1
ATOM 825 N N . SER A 1 111 ? 27.516 -14.969 12.309 1.00 43.06 111 SER A N 1
ATOM 826 C CA . SER A 1 111 ? 26.419 -14.650 11.399 1.00 43.06 111 SER A CA 1
ATOM 827 C C . SER A 1 111 ? 26.788 -15.286 10.063 1.00 43.06 111 SER A C 1
ATOM 829 O O . SER A 1 111 ? 27.534 -14.711 9.273 1.00 43.06 111 SER A O 1
ATOM 831 N N . LEU A 1 112 ? 26.388 -16.543 9.864 1.00 48.28 112 LEU A N 1
ATOM 832 C CA . LEU A 1 112 ? 26.586 -17.246 8.608 1.00 48.28 112 LEU A CA 1
ATOM 833 C C . LEU A 1 112 ? 25.593 -16.648 7.620 1.00 48.28 112 LEU A C 1
ATOM 835 O O . LEU A 1 112 ? 24.518 -17.195 7.381 1.00 48.28 112 LEU A O 1
ATOM 839 N N . SER A 1 113 ? 25.943 -15.495 7.052 1.00 50.91 113 SER A N 1
ATOM 840 C CA . SER A 1 113 ? 25.340 -15.091 5.793 1.00 50.91 113 SER A CA 1
ATOM 841 C C . SER A 1 113 ? 25.535 -16.269 4.829 1.00 50.91 113 SER A C 1
ATOM 843 O O . SER A 1 113 ? 26.678 -16.716 4.670 1.00 50.91 113 SER A O 1
ATOM 845 N N . PRO A 1 114 ? 24.462 -16.836 4.252 1.00 60.44 114 PRO A N 1
ATOM 846 C CA . PRO A 1 114 ? 24.591 -17.991 3.377 1.00 60.44 114 PRO A CA 1
ATOM 847 C C . PRO A 1 114 ? 25.568 -17.659 2.241 1.00 60.44 114 PRO A C 1
ATOM 849 O O . PRO A 1 114 ? 25.583 -16.504 1.801 1.00 60.44 114 PRO A O 1
ATOM 852 N N . PRO A 1 115 ? 26.380 -18.620 1.762 1.00 71.88 115 PRO A N 1
ATOM 853 C CA . PRO A 1 115 ? 27.320 -18.381 0.671 1.00 71.88 115 PRO A CA 1
ATOM 854 C C . PRO A 1 115 ? 26.627 -17.688 -0.506 1.00 71.88 115 PRO A C 1
ATOM 856 O O . PRO A 1 115 ? 25.487 -18.025 -0.833 1.00 71.88 115 PRO A O 1
ATOM 859 N N . ALA A 1 116 ? 27.299 -16.734 -1.156 1.00 70.62 116 ALA A N 1
ATOM 860 C CA . ALA A 1 116 ? 26.711 -15.940 -2.241 1.00 70.62 116 ALA A CA 1
ATOM 861 C C . ALA A 1 116 ? 26.150 -16.809 -3.384 1.00 70.62 116 ALA A C 1
ATOM 863 O O . ALA A 1 116 ? 25.152 -16.463 -4.009 1.00 70.62 116 ALA A O 1
ATOM 864 N N . GLU A 1 117 ? 26.761 -17.965 -3.644 1.00 68.62 117 GLU A N 1
ATOM 865 C CA . GLU A 1 117 ? 26.266 -18.966 -4.600 1.00 68.62 117 GLU A CA 1
ATOM 866 C C . GLU A 1 117 ? 24.906 -19.530 -4.210 1.00 68.62 117 GLU A C 1
ATOM 868 O O . GLU A 1 117 ? 24.027 -19.690 -5.051 1.00 68.62 117 GLU A O 1
ATOM 873 N N . LEU A 1 118 ? 24.705 -19.785 -2.923 1.00 65.38 118 LEU A N 1
ATOM 874 C CA . LEU A 1 118 ? 23.461 -20.345 -2.444 1.00 65.38 118 LEU A CA 1
ATOM 875 C C . LEU A 1 118 ? 22.362 -19.292 -2.344 1.00 65.38 118 LEU A C 1
ATOM 877 O O . LEU A 1 118 ? 21.199 -19.588 -2.604 1.00 65.38 118 LEU A O 1
ATOM 881 N N . GLN A 1 119 ? 22.729 -18.047 -2.037 1.00 65.19 119 GLN A N 1
ATOM 882 C CA . GLN A 1 119 ? 21.815 -16.916 -2.165 1.00 65.19 119 GLN A CA 1
ATOM 883 C C . GLN A 1 119 ? 21.354 -16.728 -3.611 1.00 65.19 119 GLN A C 1
ATOM 885 O O . GLN A 1 119 ? 20.161 -16.535 -3.825 1.00 65.19 119 GLN A O 1
ATOM 890 N N . ARG A 1 120 ? 22.268 -16.846 -4.585 1.00 68.81 120 ARG A N 1
ATOM 891 C CA . ARG A 1 120 ? 21.939 -16.829 -6.019 1.00 68.81 120 ARG A CA 1
ATOM 892 C C . ARG A 1 120 ? 21.043 -18.002 -6.410 1.00 68.81 120 ARG A C 1
ATOM 894 O O . ARG A 1 120 ? 20.019 -17.789 -7.046 1.00 68.81 120 ARG A O 1
ATOM 901 N N . ALA A 1 121 ? 21.360 -19.217 -5.963 1.00 69.19 121 ALA A N 1
ATOM 902 C CA . ALA A 1 121 ? 20.531 -20.391 -6.225 1.00 69.19 121 ALA A CA 1
ATOM 903 C C . ALA A 1 121 ? 19.117 -20.223 -5.644 1.00 69.19 121 ALA A C 1
ATOM 905 O O . ALA A 1 121 ? 18.136 -20.355 -6.363 1.00 69.19 121 ALA A O 1
ATOM 906 N N . ALA A 1 122 ? 18.995 -19.843 -4.369 1.00 67.94 122 ALA A N 1
ATOM 907 C CA . ALA A 1 122 ? 17.705 -19.579 -3.730 1.00 67.94 122 ALA A CA 1
ATOM 908 C C . ALA A 1 122 ? 16.946 -18.403 -4.373 1.00 67.94 122 ALA A C 1
ATOM 910 O O . ALA A 1 122 ? 15.718 -18.385 -4.353 1.00 67.94 122 ALA A O 1
ATOM 911 N N . ALA A 1 123 ? 17.656 -17.421 -4.938 1.00 67.31 123 ALA A N 1
ATOM 912 C CA . ALA A 1 123 ? 17.047 -16.342 -5.706 1.00 67.31 123 ALA A CA 1
ATOM 913 C C . ALA A 1 123 ? 16.491 -16.825 -7.054 1.00 67.31 123 ALA A C 1
ATOM 915 O O . ALA A 1 123 ? 15.507 -16.250 -7.503 1.00 67.31 123 ALA A O 1
ATOM 916 N N . ALA A 1 124 ? 17.050 -17.884 -7.644 1.00 71.44 124 ALA A N 1
ATOM 917 C CA . ALA A 1 124 ? 16.625 -18.440 -8.929 1.00 71.44 124 ALA A CA 1
ATOM 918 C C . ALA A 1 124 ? 15.444 -19.426 -8.838 1.00 71.44 124 ALA A C 1
ATOM 920 O O . ALA A 1 124 ? 14.788 -19.686 -9.845 1.00 71.44 124 ALA A O 1
ATOM 921 N N . PHE A 1 125 ? 15.158 -19.992 -7.660 1.00 75.31 125 PHE A N 1
ATOM 922 C CA . PHE A 1 125 ? 14.062 -20.954 -7.512 1.00 75.31 125 PHE A CA 1
ATOM 923 C C . PHE A 1 125 ? 12.715 -20.272 -7.247 1.00 75.31 125 PHE A C 1
ATOM 925 O O . PHE A 1 125 ? 12.649 -19.355 -6.421 1.00 75.31 125 PHE A O 1
ATOM 932 N N . PRO A 1 126 ? 11.630 -20.757 -7.883 1.00 79.38 126 PRO A N 1
ATOM 933 C CA . PRO A 1 126 ? 10.293 -20.278 -7.591 1.00 79.38 126 PRO A CA 1
ATOM 934 C C . PRO A 1 126 ? 9.899 -20.657 -6.161 1.00 79.38 126 PRO A C 1
ATOM 936 O O . PRO A 1 126 ? 10.189 -21.757 -5.683 1.00 79.38 126 PRO A O 1
ATOM 939 N N . CYS A 1 127 ? 9.204 -19.761 -5.474 1.00 83.88 127 CYS A N 1
ATOM 940 C CA . CYS A 1 127 ? 8.630 -20.014 -4.160 1.00 83.88 127 CYS A CA 1
ATOM 941 C C . CYS A 1 127 ? 7.138 -19.667 -4.114 1.00 83.88 127 CYS A C 1
ATOM 943 O O . CYS A 1 127 ? 6.565 -19.111 -5.049 1.00 83.88 127 CYS A O 1
ATOM 945 N N . ALA A 1 128 ? 6.486 -19.986 -2.993 1.00 84.00 128 ALA A N 1
ATOM 946 C CA . ALA A 1 128 ? 5.059 -19.727 -2.809 1.00 84.00 128 ALA A CA 1
ATOM 947 C C . ALA A 1 128 ? 4.688 -18.246 -3.019 1.00 84.00 128 ALA A C 1
ATOM 949 O O . ALA A 1 128 ? 3.627 -17.956 -3.562 1.00 84.00 128 ALA A O 1
ATOM 950 N N . THR A 1 129 ? 5.569 -17.304 -2.659 1.00 87.31 129 THR A N 1
ATOM 951 C CA . THR A 1 129 ? 5.318 -15.873 -2.895 1.00 87.31 129 THR A CA 1
ATOM 952 C C . THR A 1 129 ? 5.367 -15.505 -4.376 1.00 87.31 129 THR A C 1
ATOM 954 O O . THR A 1 129 ? 4.728 -14.532 -4.764 1.00 87.31 129 THR A O 1
ATOM 957 N N . ASP A 1 130 ? 6.068 -16.273 -5.214 1.00 89.62 130 ASP A N 1
ATOM 958 C CA . ASP A 1 130 ? 6.058 -16.070 -6.668 1.00 89.62 130 ASP A CA 1
ATOM 959 C C . ASP A 1 130 ? 4.745 -16.548 -7.271 1.00 89.62 130 ASP A C 1
ATOM 961 O O . ASP A 1 130 ? 4.167 -15.842 -8.089 1.00 89.62 130 ASP A O 1
ATOM 965 N N . ALA A 1 131 ? 4.233 -17.698 -6.819 1.00 88.69 131 ALA A N 1
ATOM 966 C CA . ALA A 1 131 ? 2.920 -18.185 -7.234 1.00 88.69 131 ALA A CA 1
ATOM 967 C C . ALA A 1 131 ? 1.822 -17.175 -6.866 1.00 88.69 131 ALA A C 1
ATOM 969 O O . ALA A 1 131 ? 1.028 -16.798 -7.721 1.00 88.69 131 ALA A O 1
ATOM 970 N N . VAL A 1 132 ? 1.838 -16.658 -5.631 1.00 89.06 132 VAL A N 1
ATOM 971 C CA . VAL A 1 132 ? 0.894 -15.614 -5.195 1.00 89.06 132 VAL A CA 1
ATOM 972 C C . VAL A 1 132 ? 1.086 -14.319 -5.994 1.00 89.06 132 VAL A C 1
ATOM 974 O O . VAL A 1 132 ? 0.103 -13.732 -6.436 1.00 89.06 132 VAL A O 1
ATOM 977 N N . SER A 1 133 ? 2.329 -13.880 -6.235 1.00 91.44 133 SER A N 1
ATOM 978 C CA . SER A 1 133 ? 2.607 -12.691 -7.060 1.00 91.44 133 SER A CA 1
ATOM 979 C C . SER A 1 133 ? 2.052 -12.852 -8.472 1.00 91.44 133 SER A C 1
ATOM 981 O O . SER A 1 133 ? 1.377 -11.956 -8.970 1.00 91.44 133 SER A O 1
ATOM 983 N N . HIS A 1 134 ? 2.301 -14.001 -9.100 1.00 92.06 134 HIS A N 1
ATOM 984 C CA . HIS A 1 134 ? 1.816 -14.327 -10.434 1.00 92.06 134 HIS A CA 1
ATOM 985 C C . HIS A 1 134 ? 0.286 -14.311 -10.481 1.00 92.06 134 HIS A C 1
ATOM 987 O O . HIS A 1 134 ? -0.297 -13.614 -11.304 1.00 92.06 134 HIS A O 1
ATOM 993 N N . CYS A 1 135 ? -0.365 -15.034 -9.569 1.00 91.38 135 CYS A N 1
ATOM 994 C CA . CYS A 1 135 ? -1.817 -15.065 -9.411 1.00 91.38 135 CYS A CA 1
ATOM 995 C C . CYS A 1 135 ? -2.424 -13.661 -9.293 1.00 91.38 135 CYS A C 1
ATOM 997 O O . CYS A 1 135 ? -3.319 -13.298 -10.059 1.00 91.38 135 CYS A O 1
ATOM 999 N N . LEU A 1 136 ? -1.895 -12.837 -8.386 1.00 91.50 136 LEU A N 1
ATOM 1000 C CA . LEU A 1 136 ? -2.391 -11.482 -8.170 1.00 91.50 136 LEU A CA 1
ATOM 1001 C C . LEU A 1 136 ? -2.148 -10.564 -9.376 1.00 91.50 136 LEU A C 1
ATOM 1003 O O . LEU A 1 136 ? -3.030 -9.777 -9.711 1.00 91.50 136 LEU A O 1
ATOM 1007 N N . LEU A 1 137 ? -0.989 -10.659 -10.035 1.00 92.00 137 LEU A N 1
ATOM 1008 C CA . LEU A 1 137 ? -0.678 -9.872 -11.232 1.00 92.00 137 LEU A CA 1
ATOM 1009 C C . LEU A 1 137 ? -1.567 -10.262 -12.417 1.00 92.00 137 LEU A C 1
ATOM 1011 O O . LEU A 1 137 ? -2.137 -9.393 -13.072 1.00 92.00 137 LEU A O 1
ATOM 1015 N N . CYS A 1 138 ? -1.744 -11.558 -12.677 1.00 90.62 138 CYS A N 1
ATOM 1016 C CA . CYS A 1 138 ? -2.626 -12.028 -13.742 1.00 90.62 138 CYS A CA 1
ATOM 1017 C C . CYS A 1 138 ? -4.089 -11.658 -13.466 1.00 90.62 138 CYS A C 1
ATOM 1019 O O . CYS A 1 138 ? -4.802 -11.267 -14.388 1.00 90.62 138 CYS A O 1
ATOM 1021 N N . ALA A 1 139 ? -4.528 -11.685 -12.205 1.00 89.31 139 ALA A N 1
ATOM 1022 C CA . ALA A 1 139 ? -5.873 -11.267 -11.816 1.00 89.31 139 ALA A CA 1
ATOM 1023 C C . ALA A 1 139 ? -6.138 -9.759 -12.000 1.00 89.31 139 ALA A C 1
ATOM 1025 O O . ALA A 1 139 ? -7.302 -9.355 -11.988 1.00 89.31 139 ALA A O 1
ATOM 1026 N N . GLN A 1 140 ? -5.097 -8.932 -12.178 1.00 87.44 140 GLN A N 1
ATOM 1027 C CA . GLN A 1 140 ? -5.245 -7.510 -12.513 1.00 87.44 140 GLN A CA 1
ATOM 1028 C C . GLN A 1 140 ? -5.560 -7.262 -13.992 1.00 87.44 140 GLN A C 1
ATOM 1030 O O . GLN A 1 140 ? -5.895 -6.136 -14.362 1.00 87.44 140 GLN A O 1
ATOM 1035 N N . THR A 1 141 ? -5.457 -8.283 -14.849 1.00 82.12 141 THR A N 1
ATOM 1036 C CA . THR A 1 141 ? -5.857 -8.144 -16.251 1.00 82.12 141 THR A CA 1
ATOM 1037 C C . THR A 1 141 ? -7.389 -8.081 -16.342 1.00 82.12 141 THR A C 1
ATOM 1039 O O . THR A 1 141 ? -8.075 -8.998 -15.880 1.00 82.12 141 THR A O 1
ATOM 1042 N N . PRO A 1 142 ? -7.965 -6.977 -16.855 1.00 70.75 142 PRO A N 1
ATOM 1043 C CA . PRO A 1 142 ? -9.406 -6.804 -16.869 1.00 70.75 142 PRO A CA 1
ATOM 1044 C C . PRO A 1 142 ? -10.020 -7.736 -17.921 1.00 70.75 142 PRO A C 1
ATOM 1046 O O . PRO A 1 142 ? -9.521 -7.786 -19.045 1.00 70.75 142 PRO A O 1
ATOM 1049 N N . PRO A 1 143 ? -11.110 -8.454 -17.603 1.00 73.81 143 PRO A N 1
ATOM 1050 C CA . PRO A 1 143 ? -11.908 -9.115 -18.625 1.00 73.81 143 PRO A CA 1
ATOM 1051 C C . PRO A 1 143 ? -12.647 -8.060 -19.463 1.00 73.81 143 PRO A C 1
ATOM 1053 O O . PRO A 1 143 ? -13.010 -7.004 -18.939 1.00 73.81 143 PRO A O 1
ATOM 1056 N N . ASP A 1 144 ? -12.954 -8.373 -20.726 1.00 69.31 144 ASP A N 1
ATOM 1057 C CA . ASP A 1 144 ? -13.634 -7.456 -21.662 1.00 69.31 144 ASP A CA 1
ATOM 1058 C C . ASP A 1 144 ? -14.973 -6.899 -21.130 1.00 69.31 144 ASP A C 1
ATOM 1060 O O . ASP A 1 144 ? -15.400 -5.817 -21.524 1.00 69.31 144 ASP A O 1
ATOM 1064 N N . ASN A 1 145 ? -15.610 -7.593 -20.176 1.00 72.44 145 ASN A N 1
ATOM 1065 C CA . ASN A 1 145 ? -16.856 -7.190 -19.516 1.00 72.44 145 ASN A CA 1
ATOM 1066 C C . ASN A 1 145 ? -16.691 -7.098 -17.989 1.00 72.44 145 ASN A C 1
ATOM 1068 O O . ASN A 1 145 ? -17.260 -7.886 -17.229 1.00 72.44 145 ASN A O 1
ATOM 1072 N N . ALA A 1 146 ? -15.884 -6.147 -17.522 1.00 78.00 146 ALA A N 1
ATOM 1073 C CA . ALA A 1 146 ? -15.669 -5.938 -16.095 1.00 78.00 146 ALA A CA 1
ATOM 1074 C C . ALA A 1 146 ? -16.935 -5.383 -15.390 1.00 78.00 146 ALA A C 1
ATOM 1076 O O . ALA A 1 146 ? -17.497 -4.375 -15.828 1.00 78.00 146 ALA A O 1
ATOM 1077 N N . PRO A 1 147 ? -17.394 -5.988 -14.275 1.00 80.62 147 PRO A N 1
ATOM 1078 C CA . PRO A 1 147 ? -18.520 -5.465 -13.499 1.00 80.62 147 PRO A CA 1
ATOM 1079 C C . PRO A 1 147 ? -18.166 -4.131 -12.819 1.00 80.62 147 PRO A C 1
ATOM 1081 O O . PRO A 1 147 ? -16.996 -3.831 -12.595 1.00 80.62 147 PRO A O 1
ATOM 1084 N N . LYS A 1 148 ? -19.171 -3.346 -12.403 1.00 79.12 148 LYS A N 1
ATOM 1085 C CA . LYS A 1 148 ? -18.962 -2.044 -11.726 1.00 79.12 148 LYS A CA 1
ATOM 1086 C C . LYS A 1 148 ? -18.091 -2.142 -10.459 1.00 79.12 148 LYS A C 1
ATOM 1088 O O . LYS A 1 148 ? -17.327 -1.226 -10.172 1.00 79.12 148 LYS A O 1
ATOM 1093 N N . ASP A 1 149 ? -18.133 -3.277 -9.761 1.00 82.19 149 ASP A N 1
ATOM 1094 C CA . ASP A 1 149 ? -17.334 -3.531 -8.550 1.00 82.19 149 ASP A CA 1
ATOM 1095 C C . ASP A 1 149 ? -15.873 -3.922 -8.839 1.00 82.19 149 ASP A C 1
ATOM 1097 O O . ASP A 1 149 ? -15.066 -4.101 -7.920 1.00 82.19 149 ASP A O 1
ATOM 1101 N N . HIS A 1 150 ? -15.498 -4.045 -10.116 1.00 84.25 150 HIS A N 1
ATOM 1102 C CA . HIS A 1 150 ? -14.160 -4.460 -10.522 1.00 84.25 150 HIS A CA 1
ATOM 1103 C C . HIS A 1 150 ? -13.087 -3.471 -10.061 1.00 84.25 150 HIS A C 1
ATOM 1105 O O . HIS A 1 150 ? -12.035 -3.903 -9.603 1.00 84.25 150 HIS A O 1
ATOM 1111 N N . THR A 1 151 ? -13.360 -2.164 -10.066 1.00 83.94 151 THR A N 1
ATOM 1112 C CA . THR A 1 151 ? -12.400 -1.140 -9.617 1.00 83.94 151 THR A CA 1
ATOM 1113 C C . THR A 1 151 ? -12.001 -1.322 -8.150 1.00 83.94 151 THR A C 1
ATOM 1115 O O . THR A 1 151 ? -10.819 -1.269 -7.814 1.00 83.94 151 THR A O 1
ATOM 1118 N N . HIS A 1 152 ? -12.965 -1.609 -7.268 1.00 84.00 152 HIS A N 1
ATOM 1119 C CA . HIS A 1 152 ? -12.678 -1.886 -5.857 1.00 84.00 152 HIS A CA 1
ATOM 1120 C C . HIS A 1 152 ? -11.879 -3.179 -5.685 1.00 84.00 152 HIS A C 1
ATOM 1122 O O . HIS A 1 152 ? -10.976 -3.241 -4.848 1.00 84.00 152 HIS A O 1
ATOM 1128 N N . LYS A 1 153 ? -12.182 -4.207 -6.490 1.00 86.81 153 LYS A N 1
ATOM 1129 C CA . LYS A 1 153 ? -11.396 -5.443 -6.518 1.00 86.81 153 LYS A CA 1
ATOM 1130 C C . LYS A 1 153 ? -9.958 -5.165 -6.966 1.00 86.81 153 LYS A C 1
ATOM 1132 O O . LYS A 1 153 ? -9.041 -5.590 -6.275 1.00 86.81 153 LYS A O 1
ATOM 1137 N N . MET A 1 154 ? -9.757 -4.418 -8.053 1.00 86.94 154 MET A N 1
ATOM 1138 C CA . MET A 1 154 ? -8.427 -4.078 -8.574 1.00 86.94 154 MET A CA 1
ATOM 1139 C C . MET A 1 154 ? -7.592 -3.310 -7.561 1.00 86.94 154 MET A C 1
ATOM 1141 O O . MET A 1 154 ? -6.440 -3.661 -7.343 1.00 86.94 154 MET A O 1
ATOM 1145 N N . TYR A 1 155 ? -8.187 -2.338 -6.867 1.00 85.62 155 TYR A N 1
ATOM 1146 C CA . TYR A 1 155 ? -7.494 -1.609 -5.807 1.00 85.62 155 TYR A CA 1
ATOM 1147 C C . TYR A 1 155 ? -7.006 -2.538 -4.681 1.00 85.62 155 TYR A C 1
ATOM 1149 O O . TYR A 1 155 ? -5.887 -2.399 -4.188 1.00 85.62 155 TYR A O 1
ATOM 1157 N N . ARG A 1 156 ? -7.815 -3.537 -4.300 1.00 87.12 156 ARG A N 1
ATOM 1158 C CA . ARG A 1 156 ? -7.422 -4.547 -3.302 1.00 87.12 156 ARG A CA 1
ATOM 1159 C C . ARG A 1 156 ? -6.323 -5.476 -3.817 1.00 87.12 156 ARG A C 1
ATOM 1161 O O . ARG A 1 156 ? -5.417 -5.793 -3.054 1.00 87.12 156 ARG A O 1
ATOM 1168 N N . LEU A 1 157 ? -6.386 -5.896 -5.084 1.00 89.69 157 LEU A N 1
ATOM 1169 C CA . LEU A 1 157 ? -5.335 -6.713 -5.701 1.00 89.69 157 LEU A CA 1
ATOM 1170 C C . LEU A 1 157 ? -4.021 -5.941 -5.822 1.00 89.69 157 LEU A C 1
ATOM 1172 O O . LEU A 1 157 ? -2.977 -6.488 -5.482 1.00 89.69 157 LEU A O 1
ATOM 1176 N N . GLU A 1 158 ? -4.067 -4.673 -6.240 1.00 91.00 158 GLU A N 1
ATOM 1177 C CA . GLU A 1 158 ? -2.905 -3.778 -6.254 1.00 91.00 158 GLU A CA 1
ATOM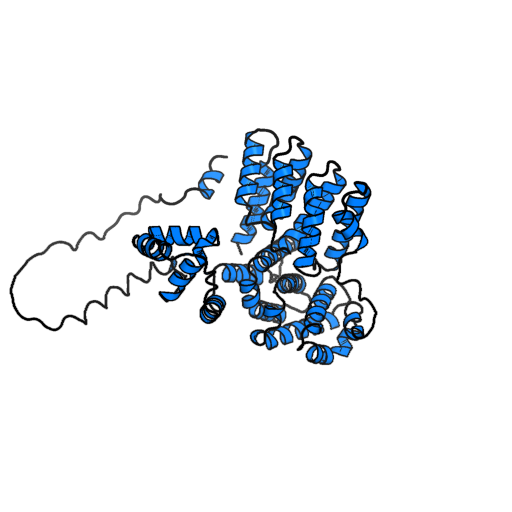 1178 C C . GLU A 1 158 ? -2.291 -3.693 -4.854 1.00 91.00 158 GLU A C 1
ATOM 1180 O O . GLU A 1 158 ? -1.099 -3.946 -4.688 1.00 91.00 158 GLU A O 1
ATOM 1185 N N . GLY A 1 159 ? -3.109 -3.393 -3.839 1.00 89.62 159 GLY A N 1
ATOM 1186 C CA . GLY A 1 159 ? -2.666 -3.351 -2.448 1.00 89.62 159 GLY A CA 1
ATOM 1187 C C . GLY A 1 159 ? -2.020 -4.666 -2.010 1.00 89.62 159 GLY A C 1
ATOM 1188 O O . GLY A 1 159 ? -0.947 -4.644 -1.420 1.00 89.62 159 GLY A O 1
ATOM 1189 N N . GLY A 1 160 ? -2.613 -5.810 -2.362 1.00 90.31 160 GLY A N 1
ATOM 1190 C CA . GLY A 1 160 ? -2.058 -7.133 -2.075 1.00 90.31 160 GLY A CA 1
ATOM 1191 C C . GLY A 1 160 ? -0.681 -7.360 -2.705 1.00 90.31 160 GLY A C 1
ATOM 1192 O O . GLY A 1 160 ? 0.243 -7.766 -2.003 1.00 90.31 160 GLY A O 1
ATOM 1193 N N . VAL A 1 161 ? -0.512 -7.046 -3.996 1.00 92.62 161 VAL A N 1
ATOM 1194 C CA . VAL A 1 161 ? 0.786 -7.178 -4.685 1.00 92.62 161 VAL A CA 1
ATOM 1195 C C . VAL A 1 161 ? 1.827 -6.266 -4.056 1.00 92.62 161 VAL A C 1
ATOM 1197 O O . VAL A 1 161 ? 2.928 -6.714 -3.750 1.00 92.62 161 VAL A O 1
ATOM 1200 N N . ARG A 1 162 ? 1.480 -5.000 -3.813 1.00 92.75 162 ARG A N 1
ATOM 1201 C CA . ARG A 1 162 ? 2.411 -4.039 -3.217 1.00 92.75 162 ARG A CA 1
ATOM 1202 C C . ARG A 1 162 ? 2.862 -4.485 -1.834 1.00 92.75 162 ARG A C 1
ATOM 1204 O O . ARG A 1 162 ? 4.059 -4.525 -1.573 1.00 92.75 162 ARG A O 1
ATOM 1211 N N . ALA A 1 163 ? 1.916 -4.901 -0.997 1.00 91.31 163 ALA A N 1
ATOM 1212 C CA . ALA A 1 163 ? 2.195 -5.358 0.355 1.00 91.31 163 ALA A CA 1
ATOM 1213 C C . ALA A 1 163 ? 3.044 -6.645 0.351 1.00 91.31 163 ALA A C 1
ATOM 1215 O O . ALA A 1 163 ? 3.927 -6.816 1.192 1.00 91.31 163 ALA A O 1
ATOM 1216 N N . LEU A 1 164 ? 2.802 -7.555 -0.598 1.00 91.69 164 LEU A N 1
ATOM 1217 C CA . LEU A 1 164 ? 3.618 -8.753 -0.789 1.00 91.69 164 LEU A CA 1
ATOM 1218 C C . LEU A 1 164 ? 5.048 -8.382 -1.205 1.00 91.69 164 LEU A C 1
ATOM 1220 O O . LEU A 1 164 ? 6.010 -8.883 -0.630 1.00 91.69 164 LEU A O 1
ATOM 1224 N N . TRP A 1 165 ? 5.200 -7.484 -2.175 1.00 93.06 165 TRP A N 1
ATOM 1225 C CA . TRP A 1 165 ? 6.495 -7.110 -2.748 1.00 93.06 165 TRP A CA 1
ATOM 1226 C C . TRP A 1 165 ? 7.340 -6.244 -1.824 1.00 93.06 165 TRP A C 1
ATOM 1228 O O . TRP A 1 165 ? 8.554 -6.427 -1.785 1.00 93.06 165 TRP A O 1
ATOM 1238 N N . ALA A 1 166 ? 6.709 -5.390 -1.017 1.00 90.56 166 ALA A N 1
ATOM 1239 C CA . ALA A 1 166 ? 7.378 -4.630 0.035 1.00 90.56 166 ALA A CA 1
ATOM 1240 C C . ALA A 1 166 ? 8.130 -5.547 1.014 1.00 90.56 166 ALA A C 1
ATOM 1242 O O . ALA A 1 166 ? 9.235 -5.237 1.449 1.00 90.56 166 ALA A O 1
ATOM 1243 N N . ARG A 1 167 ? 7.532 -6.700 1.340 1.00 89.00 167 ARG A N 1
ATOM 1244 C CA . ARG A 1 167 ? 8.063 -7.679 2.304 1.00 89.00 167 ARG A CA 1
ATOM 1245 C C . ARG A 1 167 ? 8.940 -8.741 1.660 1.00 89.00 167 ARG A C 1
ATOM 1247 O O . ARG A 1 167 ? 9.813 -9.317 2.308 1.00 89.00 167 ARG A O 1
ATOM 1254 N N . HIS A 1 168 ? 8.696 -9.020 0.385 1.00 90.25 168 HIS A N 1
ATOM 1255 C CA . HIS A 1 168 ? 9.384 -10.047 -0.382 1.00 90.25 168 HIS A CA 1
ATOM 1256 C C . HIS A 1 168 ? 10.001 -9.442 -1.649 1.00 90.25 168 HIS A C 1
ATOM 1258 O O . HIS A 1 168 ? 9.602 -9.801 -2.760 1.00 90.25 168 HIS A O 1
ATOM 1264 N N . PRO A 1 169 ? 11.024 -8.576 -1.512 1.00 89.44 169 PRO A N 1
ATOM 1265 C CA . PRO A 1 169 ? 11.633 -7.876 -2.646 1.00 89.44 169 PRO A CA 1
ATOM 1266 C C . PRO A 1 169 ? 12.202 -8.823 -3.711 1.00 89.44 169 PRO A C 1
ATOM 1268 O O . PRO A 1 169 ? 12.214 -8.499 -4.892 1.00 89.44 169 PRO A O 1
ATOM 1271 N N . ARG A 1 170 ? 12.625 -10.033 -3.320 1.00 88.62 170 ARG A N 1
ATOM 1272 C CA . ARG A 1 170 ? 13.094 -11.061 -4.266 1.00 88.62 170 ARG A CA 1
ATOM 1273 C C . ARG A 1 170 ? 11.979 -11.621 -5.149 1.00 88.62 170 ARG A C 1
ATOM 1275 O O . ARG A 1 170 ? 12.222 -11.891 -6.319 1.00 88.62 170 ARG A O 1
ATOM 1282 N N . ALA A 1 171 ? 10.776 -11.787 -4.599 1.00 90.38 171 ALA A N 1
ATOM 1283 C CA . ALA A 1 171 ? 9.616 -12.203 -5.385 1.00 90.38 171 ALA A CA 1
ATOM 1284 C C . ALA A 1 171 ? 9.213 -11.098 -6.370 1.00 90.38 171 ALA A C 1
ATOM 1286 O O . ALA A 1 171 ? 8.914 -11.376 -7.526 1.00 90.38 171 ALA A O 1
ATOM 1287 N N . ALA A 1 172 ? 9.301 -9.840 -5.925 1.00 92.25 172 ALA A N 1
ATOM 1288 C CA . ALA A 1 172 ? 9.087 -8.667 -6.765 1.00 92.25 172 ALA A CA 1
ATOM 1289 C C . ALA A 1 172 ? 10.072 -8.626 -7.947 1.00 92.25 172 ALA A C 1
ATOM 1291 O O . ALA A 1 172 ? 9.652 -8.492 -9.093 1.00 92.25 172 ALA A O 1
ATOM 1292 N N . ALA A 1 173 ? 11.367 -8.824 -7.675 1.00 91.69 173 ALA A N 1
ATOM 1293 C CA . ALA A 1 173 ? 12.418 -8.870 -8.690 1.00 91.69 173 ALA A CA 1
ATOM 1294 C C . ALA A 1 173 ? 12.149 -9.944 -9.754 1.00 91.69 173 ALA A C 1
ATOM 1296 O O . ALA A 1 173 ? 12.122 -9.646 -10.942 1.00 91.69 173 ALA A O 1
ATOM 1297 N N . ARG A 1 174 ? 11.855 -11.182 -9.335 1.00 91.62 174 ARG A N 1
ATOM 1298 C CA . ARG A 1 174 ? 11.545 -12.284 -10.262 1.00 91.62 174 ARG A CA 1
ATOM 1299 C C . ARG A 1 174 ? 10.272 -12.076 -11.077 1.00 91.62 174 ARG A C 1
ATOM 1301 O O . ARG A 1 174 ? 10.108 -12.706 -12.118 1.00 91.62 174 ARG A O 1
ATOM 1308 N N . ALA A 1 175 ? 9.354 -11.240 -10.603 1.00 94.12 175 ALA A N 1
ATOM 1309 C CA . ALA A 1 175 ? 8.102 -10.959 -11.287 1.00 94.12 175 ALA A CA 1
ATOM 1310 C C . ALA A 1 175 ? 8.214 -9.830 -12.329 1.00 94.12 175 ALA A C 1
ATOM 1312 O O . ALA A 1 175 ? 7.262 -9.621 -13.082 1.00 94.12 175 ALA A O 1
ATOM 1313 N N . VAL A 1 176 ? 9.354 -9.128 -12.425 1.00 94.31 176 VAL A N 1
ATOM 1314 C CA . VAL A 1 176 ? 9.569 -8.049 -13.410 1.00 94.31 176 VAL A CA 1
ATOM 1315 C C . VAL A 1 176 ? 9.307 -8.508 -14.856 1.00 94.31 176 VAL A C 1
ATOM 1317 O O . VAL A 1 176 ? 8.545 -7.820 -15.543 1.00 94.31 176 VAL A O 1
ATOM 1320 N N . PRO A 1 177 ? 9.797 -9.677 -15.327 1.00 94.62 177 PRO A N 1
ATOM 1321 C CA . PRO A 1 177 ? 9.499 -10.152 -16.682 1.00 94.62 177 PRO A CA 1
ATOM 1322 C C . PRO A 1 177 ? 8.008 -10.391 -16.935 1.00 94.62 177 PRO A C 1
ATOM 1324 O O . PRO A 1 177 ? 7.501 -10.091 -18.019 1.00 94.62 177 PRO A O 1
ATOM 1327 N N . LEU A 1 178 ? 7.278 -10.884 -15.928 1.00 94.06 178 LEU A N 1
ATOM 1328 C CA . LEU A 1 178 ? 5.828 -11.050 -16.019 1.00 94.06 178 LEU A CA 1
ATOM 1329 C C . LEU A 1 178 ? 5.136 -9.691 -16.134 1.00 94.06 178 LEU A C 1
ATOM 1331 O O . LEU A 1 178 ? 4.265 -9.529 -16.983 1.00 94.06 178 LEU A O 1
ATOM 1335 N N . VAL A 1 179 ? 5.538 -8.698 -15.336 1.00 93.88 179 VAL A N 1
ATOM 1336 C CA . VAL A 1 179 ? 4.978 -7.345 -15.447 1.00 93.88 179 VAL A CA 1
ATOM 1337 C C . VAL A 1 179 ? 5.248 -6.743 -16.822 1.00 93.88 179 VAL A C 1
ATOM 1339 O O . VAL A 1 179 ? 4.325 -6.203 -17.425 1.00 93.88 179 VAL A O 1
ATOM 1342 N N . ALA A 1 180 ? 6.462 -6.881 -17.359 1.00 92.88 180 ALA A N 1
ATOM 1343 C CA . ALA A 1 180 ? 6.780 -6.424 -18.711 1.00 92.88 180 ALA A CA 1
ATOM 1344 C C . ALA A 1 180 ? 5.901 -7.116 -19.771 1.00 92.88 180 ALA A C 1
ATOM 1346 O O . ALA A 1 180 ? 5.374 -6.467 -20.675 1.00 92.88 180 ALA A O 1
ATOM 1347 N N . ALA A 1 181 ? 5.675 -8.429 -19.651 1.00 92.94 181 ALA A N 1
ATOM 1348 C CA . ALA A 1 181 ? 4.769 -9.162 -20.534 1.00 92.94 181 ALA A CA 1
ATOM 1349 C C . ALA A 1 181 ? 3.310 -8.680 -20.421 1.00 92.94 181 ALA A C 1
ATOM 1351 O O . ALA A 1 181 ? 2.662 -8.463 -21.444 1.00 92.94 181 ALA A O 1
ATOM 1352 N N . LEU A 1 182 ? 2.813 -8.458 -19.201 1.00 91.81 182 LEU A N 1
ATOM 1353 C CA . LEU A 1 182 ? 1.457 -7.964 -18.955 1.00 91.81 182 LEU A CA 1
ATOM 1354 C C . LEU A 1 182 ? 1.263 -6.532 -19.462 1.00 91.81 182 LEU A C 1
ATOM 1356 O O . LEU A 1 182 ? 0.227 -6.240 -20.049 1.00 91.81 182 LEU A O 1
ATOM 1360 N N . LEU A 1 183 ? 2.253 -5.652 -19.290 1.00 89.25 183 LEU A N 1
ATOM 1361 C CA . LEU A 1 183 ? 2.215 -4.282 -19.806 1.00 89.25 183 LEU A CA 1
ATOM 1362 C C . LEU A 1 183 ? 2.191 -4.260 -21.340 1.00 89.25 183 LEU A C 1
ATOM 1364 O O . LEU A 1 183 ? 1.407 -3.513 -21.915 1.00 89.25 183 LEU A O 1
ATOM 1368 N N . ARG A 1 184 ? 2.974 -5.121 -22.005 1.00 87.69 184 ARG A N 1
ATOM 1369 C CA . ARG A 1 184 ? 2.937 -5.265 -23.473 1.00 87.69 184 ARG A CA 1
ATOM 1370 C C . ARG A 1 184 ? 1.599 -5.799 -23.985 1.00 87.69 184 ARG A C 1
ATOM 1372 O O . ARG A 1 184 ? 1.143 -5.379 -25.042 1.00 87.69 184 ARG A O 1
ATOM 1379 N N . GLY A 1 185 ? 0.991 -6.738 -23.258 1.00 85.75 185 GLY A N 1
ATOM 1380 C CA . GLY A 1 185 ? -0.314 -7.307 -23.606 1.00 85.75 185 GLY A CA 1
ATOM 1381 C C . GLY A 1 185 ? -1.499 -6.406 -23.245 1.00 85.75 185 GLY A C 1
ATOM 1382 O O . GLY A 1 185 ? -2.587 -6.569 -23.796 1.00 85.75 185 GLY A O 1
ATOM 1383 N N . ALA A 1 186 ? -1.312 -5.456 -22.329 1.00 79.75 186 ALA A N 1
ATOM 1384 C CA . ALA A 1 186 ? -2.350 -4.526 -21.930 1.00 79.75 186 ALA A CA 1
ATOM 1385 C C . ALA A 1 186 ? -2.605 -3.506 -23.046 1.00 79.75 186 ALA A C 1
ATOM 1387 O O . ALA A 1 186 ? -1.700 -2.815 -23.512 1.00 79.75 186 ALA A O 1
ATOM 1388 N N . ALA A 1 187 ? -3.869 -3.367 -23.449 1.00 69.38 187 ALA A N 1
ATOM 1389 C CA . ALA A 1 187 ? -4.263 -2.310 -24.369 1.00 69.38 187 ALA A CA 1
ATOM 1390 C C . ALA A 1 187 ? -3.847 -0.928 -23.810 1.00 69.38 187 ALA A C 1
ATOM 1392 O O . ALA A 1 187 ? -3.945 -0.706 -22.596 1.00 69.38 187 ALA A O 1
ATOM 1393 N N . PRO A 1 188 ? -3.481 0.045 -24.669 1.00 61.94 188 PRO A N 1
ATOM 1394 C CA . PRO A 1 188 ? -2.953 1.363 -24.284 1.00 61.94 188 PRO A CA 1
ATOM 1395 C C . PRO A 1 188 ? -3.974 2.284 -23.586 1.00 61.94 188 PRO A C 1
ATOM 1397 O O . PRO A 1 188 ? -3.811 3.494 -23.562 1.00 61.94 188 PRO A O 1
ATOM 1400 N N . ARG A 1 189 ? -5.059 1.740 -23.030 1.00 62.75 189 ARG A N 1
ATOM 1401 C CA . ARG A 1 189 ? -6.082 2.450 -22.244 1.00 62.75 189 ARG A CA 1
ATOM 1402 C C . ARG A 1 189 ? -6.475 1.697 -20.969 1.00 62.75 189 ARG A C 1
ATOM 1404 O O . ARG A 1 189 ? -7.444 2.072 -20.315 1.00 62.75 189 ARG A O 1
ATOM 1411 N N . ALA A 1 190 ? -5.767 0.620 -20.620 1.00 67.56 190 ALA A N 1
ATOM 1412 C CA . ALA A 1 190 ? -6.173 -0.233 -19.515 1.00 67.56 190 ALA A CA 1
ATOM 1413 C C . ALA A 1 190 ? -5.829 0.410 -18.154 1.00 67.56 190 ALA A C 1
ATOM 1415 O O . ALA A 1 190 ? -4.656 0.695 -17.896 1.00 67.56 190 ALA A O 1
ATOM 1416 N N . PRO A 1 191 ? -6.796 0.564 -17.226 1.00 75.56 191 PRO A N 1
ATOM 1417 C CA . PRO A 1 191 ? -6.514 0.983 -15.846 1.00 75.56 191 PRO A CA 1
ATOM 1418 C C . PRO A 1 191 ? -5.507 0.053 -15.143 1.00 75.56 191 PRO A C 1
ATOM 1420 O O . PRO A 1 191 ? -4.776 0.495 -14.257 1.00 75.56 191 PRO A O 1
ATOM 1423 N N . ALA A 1 192 ? -5.391 -1.195 -15.612 1.00 80.00 192 ALA A N 1
ATOM 1424 C CA . ALA A 1 192 ? -4.384 -2.167 -15.198 1.00 80.00 192 ALA A CA 1
ATOM 1425 C C . ALA A 1 192 ? -2.940 -1.645 -15.271 1.00 80.00 192 ALA A C 1
ATOM 1427 O O . ALA A 1 192 ? -2.146 -1.975 -14.394 1.00 80.00 192 ALA A O 1
ATOM 1428 N N . LEU A 1 193 ? -2.605 -0.771 -16.233 1.00 85.69 193 LEU A N 1
ATOM 1429 C CA . LEU A 1 193 ? -1.266 -0.170 -16.330 1.00 85.69 193 LEU A CA 1
ATOM 1430 C C . LEU A 1 193 ? -0.893 0.577 -15.038 1.00 85.69 193 LEU A C 1
ATOM 1432 O O . LEU A 1 193 ? 0.237 0.489 -14.567 1.00 85.69 193 LEU A O 1
ATOM 1436 N N . THR A 1 194 ? -1.857 1.266 -14.419 1.00 87.00 194 THR A N 1
ATOM 1437 C CA . THR A 1 194 ? -1.624 2.017 -13.174 1.00 87.00 194 THR A CA 1
ATOM 1438 C C . THR A 1 194 ? -1.304 1.082 -12.011 1.00 87.00 194 THR A C 1
ATOM 1440 O O . THR A 1 194 ? -0.406 1.382 -11.226 1.00 87.00 194 THR A O 1
ATOM 1443 N N . HIS A 1 195 ? -2.001 -0.053 -11.920 1.00 88.56 195 HIS A N 1
ATOM 1444 C CA . HIS A 1 195 ? -1.808 -1.045 -10.860 1.00 88.56 195 HIS A CA 1
ATOM 1445 C C . HIS A 1 195 ? -0.487 -1.814 -11.025 1.00 88.56 195 HIS A C 1
ATOM 1447 O O . HIS A 1 195 ? 0.239 -2.011 -10.051 1.00 88.56 195 HIS A O 1
ATOM 1453 N N . LEU A 1 196 ? -0.119 -2.157 -12.263 1.00 90.88 196 LEU A N 1
ATOM 1454 C CA . LEU A 1 196 ? 1.152 -2.813 -12.577 1.00 90.88 196 LEU A CA 1
ATOM 1455 C C . LEU A 1 196 ? 2.354 -1.905 -12.277 1.00 90.88 196 LEU A C 1
ATOM 1457 O O . LEU A 1 196 ? 3.326 -2.351 -11.666 1.00 90.88 196 LEU A O 1
ATOM 1461 N N . LEU A 1 197 ? 2.278 -0.613 -12.619 1.00 90.00 197 LEU A N 1
ATOM 1462 C CA . LEU A 1 197 ? 3.317 0.344 -12.221 1.00 90.00 197 LEU A CA 1
ATOM 1463 C C . LEU A 1 197 ? 3.396 0.521 -10.705 1.00 90.00 197 LEU A C 1
ATOM 1465 O O . LEU A 1 197 ? 4.489 0.667 -10.162 1.00 90.00 197 LEU A O 1
ATOM 1469 N N . ALA A 1 198 ? 2.258 0.475 -10.013 1.00 88.56 198 ALA A N 1
ATOM 1470 C CA . ALA A 1 198 ? 2.238 0.545 -8.561 1.00 88.56 198 ALA A CA 1
ATOM 1471 C C . ALA A 1 198 ? 2.980 -0.615 -7.898 1.00 88.56 198 ALA A C 1
ATOM 1473 O O . ALA A 1 198 ? 3.619 -0.423 -6.866 1.00 88.56 198 ALA A O 1
ATOM 1474 N N . ALA A 1 199 ? 2.905 -1.806 -8.492 1.00 90.94 199 ALA A N 1
ATOM 1475 C CA . ALA A 1 199 ? 3.691 -2.949 -8.064 1.00 90.94 199 ALA A CA 1
ATOM 1476 C C . ALA A 1 199 ? 5.191 -2.712 -8.318 1.00 90.94 199 ALA A C 1
ATOM 1478 O O . ALA A 1 199 ? 5.986 -2.858 -7.394 1.00 90.94 199 ALA A O 1
ATOM 1479 N N . LEU A 1 200 ? 5.586 -2.255 -9.516 1.00 91.81 200 LEU A N 1
ATOM 1480 C CA . LEU A 1 200 ? 6.997 -1.976 -9.857 1.00 91.81 200 LEU A CA 1
ATOM 1481 C C . LEU A 1 200 ? 7.672 -0.937 -8.947 1.00 91.81 200 LEU A C 1
ATOM 1483 O O . LEU A 1 200 ? 8.887 -0.974 -8.746 1.00 91.81 200 LEU A O 1
ATOM 1487 N N . GLU A 1 201 ? 6.908 -0.017 -8.358 1.00 88.88 201 GLU A N 1
ATOM 1488 C CA . GLU A 1 201 ? 7.420 0.916 -7.346 1.00 88.88 201 GLU A CA 1
ATOM 1489 C C . GLU A 1 201 ? 7.955 0.220 -6.088 1.00 88.88 201 GLU A C 1
ATOM 1491 O O . GLU A 1 201 ? 8.803 0.786 -5.401 1.00 88.88 201 GLU A O 1
ATOM 1496 N N . MET A 1 202 ? 7.483 -0.994 -5.797 1.00 90.38 202 MET A N 1
ATOM 1497 C CA . MET A 1 202 ? 7.920 -1.782 -4.644 1.00 90.38 202 MET A CA 1
ATOM 1498 C C . MET A 1 202 ? 9.181 -2.604 -4.921 1.00 90.38 202 MET A C 1
ATOM 1500 O O . MET A 1 202 ? 9.792 -3.102 -3.977 1.00 90.38 202 MET A O 1
ATOM 1504 N N . VAL A 1 203 ? 9.579 -2.759 -6.188 1.00 91.44 203 VAL A N 1
ATOM 1505 C CA . VAL A 1 203 ? 10.811 -3.473 -6.549 1.00 91.44 203 VAL A CA 1
ATOM 1506 C C . VAL A 1 203 ? 12.005 -2.592 -6.169 1.00 91.44 203 VAL A C 1
ATOM 1508 O O . VAL A 1 203 ? 12.033 -1.438 -6.599 1.00 91.44 203 VAL A O 1
ATOM 1511 N N . PRO A 1 204 ? 12.990 -3.086 -5.398 1.00 89.31 204 PRO A N 1
ATOM 1512 C CA . PRO A 1 204 ? 14.207 -2.337 -5.102 1.00 89.31 204 PRO A CA 1
ATOM 1513 C C . PRO A 1 204 ? 14.973 -1.938 -6.362 1.00 89.31 204 PRO A C 1
ATOM 1515 O O . PRO A 1 204 ? 14.960 -2.651 -7.360 1.00 89.31 204 PRO A O 1
ATOM 1518 N N . ASP A 1 205 ? 15.659 -0.805 -6.300 1.00 89.75 205 ASP A N 1
ATOM 1519 C CA . ASP A 1 205 ? 16.427 -0.245 -7.411 1.00 89.75 205 ASP A CA 1
ATOM 1520 C C . ASP A 1 205 ? 17.532 -1.189 -7.922 1.00 89.75 205 ASP A C 1
ATOM 1522 O O . ASP A 1 205 ? 17.663 -1.387 -9.125 1.00 89.75 205 ASP A O 1
ATOM 1526 N N . ASP A 1 206 ? 18.279 -1.825 -7.019 1.00 89.38 206 ASP A N 1
ATOM 1527 C CA . ASP A 1 206 ? 19.345 -2.781 -7.345 1.00 89.38 206 ASP A CA 1
ATOM 1528 C C . ASP A 1 206 ? 18.831 -4.010 -8.106 1.00 89.38 206 ASP A C 1
ATOM 1530 O O . ASP A 1 206 ? 19.524 -4.554 -8.965 1.00 89.38 206 ASP A O 1
ATOM 1534 N N . ALA A 1 207 ? 17.599 -4.427 -7.814 1.00 90.12 207 ALA A N 1
ATOM 1535 C CA . ALA A 1 207 ? 16.958 -5.547 -8.484 1.00 90.12 207 ALA A CA 1
ATOM 1536 C C . ALA A 1 207 ? 16.247 -5.128 -9.777 1.00 90.12 207 ALA A C 1
ATOM 1538 O O . ALA A 1 207 ? 16.270 -5.867 -10.758 1.00 90.12 207 ALA A O 1
ATOM 1539 N N . LEU A 1 208 ? 15.600 -3.960 -9.781 1.00 91.81 208 LEU A N 1
ATOM 1540 C CA . LEU A 1 208 ? 14.852 -3.455 -10.928 1.00 91.81 208 LEU A CA 1
ATOM 1541 C C . LEU A 1 208 ? 15.789 -3.096 -12.084 1.00 91.81 208 LEU A C 1
ATOM 1543 O O . LEU A 1 208 ? 15.502 -3.467 -13.214 1.00 91.81 208 LEU A O 1
ATOM 1547 N N . PHE A 1 209 ? 16.901 -2.414 -11.794 1.00 91.31 209 PHE A N 1
ATOM 1548 C CA . PHE A 1 209 ? 17.878 -1.935 -12.781 1.00 91.31 209 PHE A CA 1
ATOM 1549 C C . PHE A 1 209 ? 19.072 -2.884 -12.962 1.00 91.31 209 PHE A C 1
ATOM 1551 O O . PHE A 1 209 ? 20.152 -2.453 -13.365 1.00 91.31 209 PHE A O 1
ATOM 1558 N N . SER A 1 210 ? 18.894 -4.173 -12.661 1.00 91.00 210 SER A N 1
ATOM 1559 C CA . SER A 1 210 ? 19.913 -5.191 -12.918 1.00 91.00 210 SER A CA 1
ATOM 1560 C C . SER A 1 210 ? 20.101 -5.427 -14.424 1.00 91.00 210 SER A C 1
ATOM 1562 O O . SER A 1 210 ? 19.197 -5.204 -15.235 1.00 91.00 210 SER A O 1
ATOM 1564 N N . GLU A 1 211 ? 21.274 -5.933 -14.816 1.00 89.19 211 GLU A N 1
ATOM 1565 C CA . GLU A 1 211 ? 21.547 -6.297 -16.216 1.00 89.19 211 GLU A CA 1
ATOM 1566 C C . GLU A 1 211 ? 20.542 -7.335 -16.745 1.00 89.19 211 GLU A C 1
ATOM 1568 O O . GLU A 1 211 ? 20.131 -7.265 -17.903 1.00 89.19 211 GLU A O 1
ATOM 1573 N N . GLU A 1 212 ? 20.072 -8.233 -15.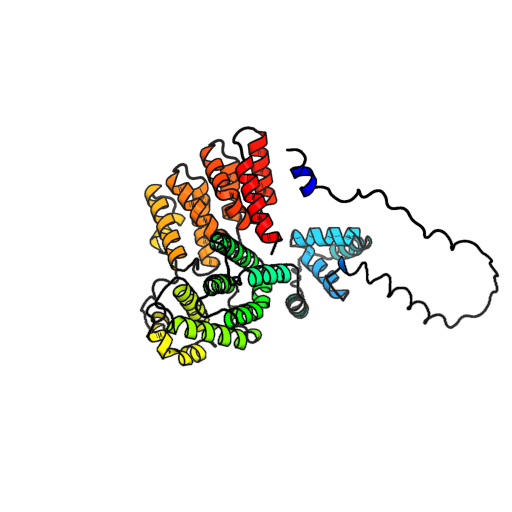872 1.00 89.06 212 GLU A N 1
ATOM 1574 C CA . GLU A 1 212 ? 19.087 -9.274 -16.190 1.00 89.06 212 GLU A CA 1
ATOM 1575 C C . GLU A 1 212 ? 17.741 -8.709 -16.663 1.00 89.06 212 GLU A C 1
ATOM 1577 O O . GLU A 1 212 ? 17.075 -9.357 -17.464 1.00 89.06 212 GLU A O 1
ATOM 1582 N N . HIS A 1 213 ? 17.354 -7.513 -16.202 1.00 91.06 213 HIS A N 1
ATOM 1583 C CA . HIS A 1 213 ? 16.060 -6.890 -16.503 1.00 91.06 213 HIS A CA 1
ATOM 1584 C C . HIS A 1 213 ? 16.148 -5.734 -17.508 1.00 91.06 213 HIS A C 1
ATOM 1586 O O . HIS A 1 213 ? 15.162 -5.034 -17.739 1.00 91.06 213 HIS A O 1
ATOM 1592 N N . THR A 1 214 ? 17.316 -5.485 -18.109 1.00 89.69 214 THR A N 1
ATOM 1593 C CA . THR A 1 214 ? 17.516 -4.313 -18.984 1.00 89.69 214 THR A CA 1
ATOM 1594 C C . THR A 1 214 ? 16.576 -4.330 -20.193 1.00 89.69 214 THR A C 1
ATOM 1596 O O . THR A 1 214 ? 16.045 -3.290 -20.587 1.00 89.69 214 THR A O 1
ATOM 1599 N N . LYS A 1 215 ? 16.322 -5.515 -20.761 1.00 91.94 215 LYS A N 1
ATOM 1600 C CA . LYS A 1 215 ? 15.399 -5.680 -21.888 1.00 91.94 215 LYS A CA 1
ATOM 1601 C C . LYS A 1 215 ? 13.956 -5.414 -21.464 1.00 91.94 215 LYS A C 1
ATOM 1603 O O . LYS A 1 215 ? 13.260 -4.633 -22.101 1.00 91.94 215 LYS A O 1
ATOM 1608 N N . GLU A 1 216 ? 13.527 -6.031 -20.370 1.00 94.06 216 GLU A N 1
ATOM 1609 C CA . GLU A 1 216 ? 12.197 -5.877 -19.787 1.00 94.06 216 GLU A CA 1
ATOM 1610 C C . GLU A 1 216 ? 11.919 -4.413 -19.438 1.00 94.06 216 GLU A C 1
ATOM 1612 O O . GLU A 1 216 ? 10.831 -3.912 -19.703 1.00 94.06 216 GLU A O 1
ATOM 1617 N N . LEU A 1 217 ? 12.906 -3.701 -18.890 1.00 91.62 217 LEU A N 1
ATOM 1618 C CA . LEU A 1 217 ? 12.805 -2.271 -18.611 1.00 91.62 217 LEU A CA 1
ATOM 1619 C C . LEU A 1 217 ? 12.642 -1.430 -19.875 1.00 91.62 217 LEU A C 1
ATOM 1621 O O . LEU A 1 217 ? 11.837 -0.498 -19.865 1.00 91.62 217 LEU A O 1
ATOM 1625 N N . SER A 1 218 ? 13.371 -1.749 -20.947 1.00 90.38 218 SER A N 1
ATOM 1626 C CA . SER A 1 218 ? 13.194 -1.078 -22.238 1.00 90.38 218 SER A CA 1
ATOM 1627 C C . SER A 1 218 ? 11.774 -1.255 -22.756 1.00 90.38 218 SER A C 1
ATOM 1629 O O . SER A 1 218 ? 11.102 -0.265 -23.039 1.00 90.38 218 SER A O 1
ATOM 1631 N N . ASP A 1 219 ? 11.275 -2.491 -22.752 1.00 91.06 219 ASP A N 1
ATOM 1632 C CA . ASP A 1 219 ? 9.906 -2.817 -23.155 1.00 91.06 219 ASP A CA 1
ATOM 1633 C C . ASP A 1 219 ? 8.864 -2.059 -22.304 1.00 91.06 219 ASP A C 1
ATOM 1635 O O . ASP A 1 219 ? 7.870 -1.543 -22.825 1.00 91.06 219 ASP A O 1
ATOM 1639 N N . ILE A 1 220 ? 9.088 -1.962 -20.986 1.00 91.94 220 ILE A N 1
ATOM 1640 C CA . ILE A 1 220 ? 8.224 -1.208 -20.067 1.00 91.94 220 ILE A CA 1
ATOM 1641 C C . ILE A 1 220 ? 8.222 0.276 -20.435 1.00 91.94 220 ILE A C 1
ATOM 1643 O O . ILE A 1 220 ? 7.151 0.873 -20.546 1.00 91.94 220 ILE A O 1
ATOM 1647 N N . VAL A 1 221 ? 9.391 0.892 -20.625 1.00 90.56 221 VAL A N 1
ATOM 1648 C CA . VAL A 1 221 ? 9.466 2.321 -20.951 1.00 90.56 221 VAL A CA 1
ATOM 1649 C C . VAL A 1 221 ? 8.855 2.608 -22.316 1.00 90.56 221 VAL A C 1
ATOM 1651 O O . VAL A 1 221 ? 8.089 3.562 -22.426 1.00 90.56 221 VAL A O 1
ATOM 1654 N N . GLU A 1 222 ? 9.104 1.780 -23.327 1.00 90.19 222 GLU A N 1
ATOM 1655 C CA . GLU A 1 222 ? 8.486 1.923 -24.648 1.00 90.19 222 GLU A CA 1
ATOM 1656 C C . GLU A 1 222 ? 6.955 1.883 -24.563 1.00 90.19 222 GLU A C 1
ATOM 1658 O O . GLU A 1 222 ? 6.278 2.772 -25.089 1.00 90.19 222 GLU A O 1
ATOM 1663 N N . CYS A 1 223 ? 6.405 0.913 -23.823 1.00 89.50 223 CYS A N 1
ATOM 1664 C CA . CYS A 1 223 ? 4.969 0.815 -23.564 1.00 89.50 223 CYS A CA 1
ATOM 1665 C C . CYS A 1 223 ? 4.431 2.093 -22.894 1.00 89.50 223 CYS A C 1
ATOM 1667 O O . CYS A 1 223 ? 3.430 2.668 -23.335 1.00 89.50 223 CYS A O 1
ATOM 1669 N N . LEU A 1 224 ? 5.132 2.595 -21.872 1.00 88.81 224 LEU A N 1
ATOM 1670 C CA . LEU A 1 224 ? 4.751 3.822 -21.174 1.00 88.81 224 LEU A CA 1
ATOM 1671 C C . LEU A 1 224 ? 4.834 5.061 -22.062 1.00 88.81 224 LEU A C 1
ATOM 1673 O O . LEU A 1 224 ? 3.971 5.928 -21.953 1.00 88.81 224 LEU A O 1
ATOM 1677 N N . MET A 1 225 ? 5.834 5.164 -22.935 1.00 88.62 225 MET A N 1
ATOM 1678 C CA . MET A 1 225 ? 5.981 6.295 -23.852 1.00 88.62 225 MET A CA 1
ATOM 1679 C C . MET A 1 225 ? 4.910 6.276 -24.937 1.00 88.62 225 MET A C 1
ATOM 1681 O O . MET A 1 225 ? 4.322 7.321 -25.221 1.00 88.62 225 MET A O 1
ATOM 1685 N N . SER A 1 226 ? 4.586 5.099 -25.475 1.00 88.31 226 SER A N 1
ATOM 1686 C CA . SER A 1 226 ? 3.455 4.931 -26.390 1.00 88.31 226 SER A CA 1
ATOM 1687 C C . SER A 1 226 ? 2.138 5.334 -25.723 1.00 88.31 226 SER A C 1
ATOM 1689 O O . SER A 1 226 ? 1.325 6.039 -26.323 1.00 88.31 226 SER A O 1
ATOM 1691 N N . TYR A 1 227 ? 1.928 4.931 -24.466 1.00 85.94 227 TYR A N 1
ATOM 1692 C CA . TYR A 1 227 ? 0.749 5.332 -23.704 1.00 85.94 227 TYR A CA 1
ATOM 1693 C C . TYR A 1 227 ? 0.712 6.846 -23.485 1.00 85.94 227 TYR A C 1
ATOM 1695 O O . TYR A 1 227 ? -0.301 7.494 -23.755 1.00 85.94 227 TYR A O 1
ATOM 1703 N N . ALA A 1 228 ? 1.818 7.415 -23.010 1.00 85.00 228 ALA A N 1
ATOM 1704 C CA . ALA A 1 228 ? 1.919 8.819 -22.647 1.00 85.00 228 ALA A CA 1
ATOM 1705 C C . ALA A 1 228 ? 1.702 9.740 -23.858 1.00 85.00 228 ALA A C 1
ATOM 1707 O O . ALA A 1 228 ? 1.065 10.779 -23.723 1.00 85.00 228 ALA A O 1
ATOM 1708 N N . ALA A 1 229 ? 2.131 9.321 -25.052 1.00 85.00 229 ALA A N 1
ATOM 1709 C CA . ALA A 1 229 ? 1.833 10.019 -26.302 1.00 85.00 229 ALA A CA 1
ATOM 1710 C C . ALA A 1 229 ? 0.333 10.015 -26.661 1.00 85.00 229 ALA A C 1
ATOM 1712 O O . ALA A 1 229 ? -0.144 10.928 -27.331 1.00 85.00 229 ALA A O 1
ATOM 1713 N N . SER A 1 230 ? -0.420 9.002 -26.221 1.00 85.00 230 SER A N 1
ATOM 1714 C CA . SER A 1 230 ? -1.844 8.830 -26.549 1.00 85.00 230 SER A CA 1
ATOM 1715 C C . SER A 1 230 ? -2.819 9.436 -25.532 1.00 85.00 230 SER A C 1
ATOM 1717 O O . SER A 1 230 ? -4.012 9.539 -25.819 1.00 85.00 230 SER A O 1
ATOM 1719 N N . THR A 1 231 ? -2.341 9.815 -24.341 1.00 82.12 231 THR A N 1
ATOM 1720 C CA . THR A 1 231 ? -3.183 10.244 -23.215 1.00 82.12 231 THR A CA 1
ATOM 1721 C C . THR A 1 231 ? -2.689 11.548 -22.598 1.00 82.12 231 THR A C 1
ATOM 1723 O O . THR A 1 231 ? -1.525 11.687 -22.235 1.00 82.12 231 THR A O 1
ATOM 1726 N N . SER A 1 232 ? -3.605 12.491 -22.373 1.00 67.44 232 SER A N 1
ATOM 1727 C CA . SER A 1 232 ? -3.322 13.750 -21.683 1.00 67.44 232 SER A CA 1
ATOM 1728 C C . SER A 1 232 ? -3.576 13.636 -20.171 1.00 67.44 232 SER A C 1
ATOM 1730 O O . SER A 1 232 ? -4.714 13.750 -19.718 1.00 67.44 232 SER A O 1
ATOM 1732 N N . GLY A 1 233 ? -2.523 13.465 -19.368 1.00 72.19 233 GLY A N 1
ATOM 1733 C CA . GLY A 1 233 ? -2.610 13.600 -17.904 1.00 72.19 233 GLY A CA 1
ATOM 1734 C C . GLY A 1 233 ? -2.944 12.319 -17.122 1.00 72.19 233 GLY A C 1
ATOM 1735 O O . GLY A 1 233 ? -3.199 11.256 -17.682 1.00 72.19 233 GLY A O 1
ATOM 1736 N N . GLY A 1 234 ? -2.936 12.435 -15.788 1.00 81.56 234 GLY A N 1
ATOM 1737 C CA . GLY A 1 234 ? -3.432 11.408 -14.862 1.00 81.56 234 GLY A CA 1
ATOM 1738 C C . GLY A 1 234 ? -2.380 10.779 -13.941 1.00 81.56 234 GLY A C 1
ATOM 1739 O O . GLY A 1 234 ? -1.173 10.958 -14.103 1.00 81.56 234 GLY A O 1
ATOM 1740 N N . ALA A 1 235 ? -2.862 10.001 -12.964 1.00 80.44 235 ALA A N 1
ATOM 1741 C CA . ALA A 1 235 ? -2.035 9.295 -11.978 1.00 80.44 235 ALA A CA 1
ATOM 1742 C C . ALA A 1 235 ? -0.980 8.382 -12.627 1.00 80.44 235 ALA A C 1
ATOM 1744 O O . ALA A 1 235 ? 0.141 8.286 -12.131 1.00 80.44 235 ALA A O 1
ATOM 1745 N N . LEU A 1 236 ? -1.311 7.769 -13.767 1.00 84.50 236 LEU A N 1
ATOM 1746 C CA . LEU A 1 236 ? -0.394 6.917 -14.518 1.00 84.50 236 LEU A CA 1
ATOM 1747 C C . LEU A 1 236 ? 0.850 7.676 -14.999 1.00 84.50 236 LEU A C 1
ATOM 1749 O O . LEU A 1 236 ? 1.956 7.171 -14.842 1.00 84.50 236 LEU A O 1
ATOM 1753 N N . LEU A 1 237 ? 0.700 8.908 -15.503 1.00 85.50 237 LEU A N 1
ATOM 1754 C CA . LEU A 1 237 ? 1.847 9.721 -15.926 1.00 85.50 237 LEU A CA 1
ATOM 1755 C C . LEU A 1 237 ? 2.737 10.112 -14.747 1.00 85.50 237 LEU A C 1
ATOM 1757 O O . LEU A 1 237 ? 3.953 10.161 -14.896 1.00 85.50 237 LEU A O 1
ATOM 1761 N N . HIS A 1 238 ? 2.164 10.350 -13.565 1.00 83.75 238 HIS A N 1
ATOM 1762 C CA . HIS A 1 238 ? 2.957 10.617 -12.364 1.00 83.75 238 HIS A CA 1
ATOM 1763 C C . HIS A 1 238 ? 3.747 9.388 -11.896 1.00 83.75 238 HIS A C 1
ATOM 1765 O O . HIS A 1 238 ? 4.901 9.537 -11.486 1.00 83.75 238 HIS A O 1
ATOM 1771 N N . ARG A 1 239 ? 3.161 8.188 -11.992 1.00 85.25 239 ARG A N 1
ATOM 1772 C CA . ARG A 1 239 ? 3.857 6.921 -11.712 1.00 85.25 239 ARG A CA 1
ATOM 1773 C C . ARG A 1 239 ? 4.941 6.630 -12.754 1.00 85.25 239 ARG A C 1
ATOM 1775 O O . ARG A 1 239 ? 6.069 6.317 -12.385 1.00 85.25 239 ARG A O 1
ATOM 1782 N N . ALA A 1 240 ? 4.652 6.851 -14.037 1.00 87.25 240 ALA A N 1
ATOM 1783 C CA . ALA A 1 240 ? 5.643 6.769 -15.109 1.00 87.25 240 ALA A CA 1
ATOM 1784 C C . ALA A 1 240 ? 6.799 7.755 -14.871 1.00 87.25 240 ALA A C 1
ATOM 1786 O O . ALA A 1 240 ? 7.959 7.360 -14.909 1.00 87.25 240 ALA A O 1
ATOM 1787 N N . ALA A 1 241 ? 6.506 9.009 -14.508 1.00 84.19 241 ALA A N 1
ATOM 1788 C CA . ALA A 1 241 ? 7.522 9.996 -14.140 1.00 84.19 241 ALA A CA 1
ATOM 1789 C C . ALA A 1 241 ? 8.396 9.524 -12.968 1.00 84.19 241 ALA A C 1
ATOM 1791 O O . ALA A 1 241 ? 9.597 9.776 -12.946 1.00 84.19 241 ALA A O 1
ATOM 1792 N N . ALA A 1 242 ? 7.802 8.866 -11.966 1.00 81.75 242 ALA A N 1
ATOM 1793 C CA . ALA A 1 242 ? 8.537 8.323 -10.830 1.00 81.75 242 ALA A CA 1
ATOM 1794 C C . ALA A 1 242 ? 9.484 7.190 -11.250 1.00 81.75 242 ALA A C 1
ATOM 1796 O O . ALA A 1 242 ? 10.649 7.218 -10.857 1.00 81.75 242 ALA A O 1
ATOM 1797 N N . LEU A 1 243 ? 9.024 6.256 -12.089 1.00 87.31 243 LEU A N 1
ATOM 1798 C CA . LEU A 1 243 ? 9.865 5.188 -12.636 1.00 87.31 243 LEU A CA 1
ATOM 1799 C C . LEU A 1 243 ? 11.010 5.747 -13.489 1.00 87.31 243 LEU A C 1
ATOM 1801 O O . LEU A 1 243 ? 12.156 5.353 -13.304 1.00 87.31 243 LEU A O 1
ATOM 1805 N N . LEU A 1 244 ? 10.726 6.709 -14.369 1.00 87.69 244 LEU A N 1
ATOM 1806 C CA . LEU A 1 244 ? 11.741 7.331 -15.221 1.00 87.69 244 LEU A CA 1
ATOM 1807 C C . LEU A 1 244 ? 12.757 8.151 -14.422 1.00 87.69 244 LEU A C 1
ATOM 1809 O O . LEU A 1 244 ? 13.921 8.186 -14.796 1.00 87.69 244 LEU A O 1
ATOM 1813 N N . ARG A 1 245 ? 12.356 8.778 -13.305 1.00 84.12 245 ARG A N 1
ATOM 1814 C CA . ARG A 1 245 ? 13.296 9.445 -12.386 1.00 84.12 245 ARG A CA 1
ATOM 1815 C C . ARG A 1 245 ? 14.235 8.444 -11.727 1.00 84.12 245 ARG A C 1
ATOM 1817 O O . ARG A 1 245 ? 15.425 8.718 -11.634 1.00 84.12 245 ARG A O 1
ATOM 1824 N N . ARG A 1 246 ? 13.704 7.298 -11.283 1.00 85.62 246 ARG A N 1
ATOM 1825 C CA . ARG A 1 246 ? 14.526 6.204 -10.749 1.00 85.62 246 ARG A CA 1
ATOM 1826 C C . ARG A 1 246 ? 15.500 5.727 -11.822 1.00 85.62 246 ARG A C 1
ATOM 1828 O O . ARG A 1 246 ? 16.694 5.724 -11.577 1.00 85.62 246 ARG A O 1
ATOM 1835 N N . LEU A 1 247 ? 15.010 5.467 -13.035 1.00 87.38 247 LEU A N 1
ATOM 1836 C CA . LEU A 1 247 ? 15.850 5.076 -14.165 1.00 87.38 247 LEU A CA 1
ATOM 1837 C C . LEU A 1 247 ? 16.940 6.118 -14.463 1.00 87.38 247 LEU A C 1
ATOM 1839 O O . LEU A 1 247 ? 18.091 5.740 -14.607 1.00 87.38 247 LEU A O 1
ATOM 1843 N N . ALA A 1 248 ? 16.612 7.414 -14.501 1.00 84.69 248 ALA A N 1
ATOM 1844 C CA . ALA A 1 248 ? 17.572 8.500 -14.737 1.00 84.69 248 ALA A CA 1
ATOM 1845 C C . ALA A 1 248 ? 18.684 8.565 -13.681 1.00 84.69 248 ALA A C 1
ATOM 1847 O O . ALA A 1 248 ? 19.814 8.926 -14.000 1.00 84.69 248 ALA A O 1
ATOM 1848 N N . ALA A 1 249 ? 18.356 8.239 -12.427 1.00 83.56 249 ALA A N 1
ATOM 1849 C CA . ALA A 1 249 ? 19.317 8.183 -11.332 1.00 83.56 249 ALA A CA 1
ATOM 1850 C C . ALA A 1 249 ? 20.240 6.951 -11.413 1.00 83.56 249 ALA A C 1
ATOM 1852 O O . ALA A 1 249 ? 21.281 6.934 -10.757 1.00 83.56 249 ALA A O 1
ATOM 1853 N N . HIS A 1 250 ? 19.890 5.943 -12.222 1.00 82.00 250 HIS A N 1
ATOM 1854 C CA . HIS A 1 250 ? 20.703 4.753 -12.478 1.00 82.00 250 HIS A CA 1
ATOM 1855 C C . HIS A 1 250 ? 21.512 4.893 -13.770 1.00 82.00 250 HIS A C 1
ATOM 1857 O O . HIS A 1 250 ? 21.032 5.401 -14.781 1.00 82.00 250 HIS A O 1
ATOM 1863 N N . GLY A 1 251 ? 22.762 4.422 -13.753 1.00 73.06 251 GLY A N 1
ATOM 1864 C CA . GLY A 1 251 ? 23.767 4.729 -14.784 1.00 73.06 251 GLY A CA 1
ATOM 1865 C C . GLY A 1 251 ? 23.401 4.363 -16.232 1.00 73.06 251 GLY A C 1
ATOM 1866 O O . GLY A 1 251 ? 23.934 4.972 -17.156 1.00 73.06 251 GLY A O 1
ATOM 1867 N N . SER A 1 252 ? 22.480 3.420 -16.455 1.00 70.38 252 SER A N 1
ATOM 1868 C CA . SER A 1 252 ? 21.998 3.010 -17.787 1.00 70.38 252 SER A CA 1
ATOM 1869 C C . SER A 1 252 ? 20.812 3.837 -18.313 1.00 70.38 252 SER A C 1
ATOM 1871 O O . SER A 1 252 ? 20.500 3.789 -19.504 1.00 70.38 252 SER A O 1
ATOM 1873 N N . GLY A 1 253 ? 20.159 4.631 -17.461 1.00 73.75 253 GLY A N 1
ATOM 1874 C CA . GLY A 1 253 ? 18.952 5.382 -17.801 1.00 73.75 253 GLY A CA 1
ATOM 1875 C C . GLY A 1 253 ? 19.088 6.514 -18.825 1.00 73.75 253 GLY A C 1
ATOM 1876 O O . GLY A 1 253 ? 18.166 6.681 -19.629 1.00 73.75 253 GLY A O 1
ATOM 1877 N N . PRO A 1 254 ? 20.192 7.288 -18.866 1.00 78.88 254 PRO A N 1
ATOM 1878 C CA . PRO A 1 254 ? 20.308 8.429 -19.775 1.00 78.88 254 PRO A CA 1
ATOM 1879 C C . PRO A 1 254 ? 20.187 8.064 -21.260 1.00 78.88 254 PRO A C 1
ATOM 1881 O O . PRO A 1 254 ? 19.550 8.796 -22.014 1.00 78.88 254 PRO A O 1
ATOM 1884 N N . ALA A 1 255 ? 20.741 6.922 -21.686 1.00 81.75 255 ALA A N 1
ATOM 1885 C CA . ALA A 1 255 ? 20.672 6.479 -23.082 1.00 81.75 255 ALA A CA 1
ATOM 1886 C C . ALA A 1 255 ? 19.227 6.190 -23.518 1.00 81.75 255 ALA A C 1
ATOM 1888 O O . ALA A 1 255 ? 18.799 6.592 -24.601 1.00 81.75 255 ALA A O 1
ATOM 1889 N N . LEU A 1 256 ? 18.460 5.547 -22.636 1.00 79.06 256 LEU A N 1
ATOM 1890 C CA . LEU A 1 256 ? 17.077 5.168 -22.892 1.00 79.06 256 LEU A CA 1
ATOM 1891 C C . LEU A 1 256 ? 16.143 6.386 -22.872 1.00 79.06 256 LEU A C 1
ATOM 1893 O O . LEU A 1 256 ? 15.280 6.539 -23.735 1.00 79.06 256 LEU A O 1
ATOM 1897 N N . LEU A 1 257 ? 16.361 7.315 -21.939 1.00 84.31 257 LEU A N 1
ATOM 1898 C CA . LEU A 1 257 ? 15.611 8.573 -21.882 1.00 84.31 257 LEU A CA 1
ATOM 1899 C C . LEU A 1 257 ? 15.901 9.479 -23.083 1.00 84.31 257 LEU A C 1
ATOM 1901 O O . LEU A 1 257 ? 14.989 10.142 -23.583 1.00 84.31 257 LEU A O 1
ATOM 1905 N N . GLN A 1 258 ? 17.137 9.475 -23.588 1.00 86.00 258 GLN A N 1
ATOM 1906 C CA . GLN A 1 258 ? 17.514 10.255 -24.764 1.00 86.00 258 GLN A CA 1
ATOM 1907 C C . GLN A 1 258 ? 16.748 9.815 -26.020 1.00 86.00 258 GLN A C 1
ATOM 1909 O O . GLN A 1 258 ? 16.351 10.672 -26.815 1.00 86.00 258 GLN A O 1
ATOM 1914 N N . ALA A 1 259 ? 16.477 8.513 -26.175 1.00 86.69 259 ALA A N 1
ATOM 1915 C CA . ALA A 1 259 ? 15.679 7.983 -27.285 1.00 86.69 259 ALA A CA 1
ATOM 1916 C C . ALA A 1 259 ? 14.244 8.547 -27.304 1.00 86.69 259 ALA A C 1
ATOM 1918 O O . ALA A 1 259 ? 13.669 8.760 -28.370 1.00 86.69 259 ALA A O 1
ATOM 1919 N N . HIS A 1 260 ? 13.693 8.877 -26.131 1.00 87.62 260 HIS A N 1
ATOM 1920 C CA . HIS A 1 260 ? 12.330 9.393 -25.970 1.00 87.62 260 HIS A CA 1
ATOM 1921 C C . HIS A 1 260 ? 12.261 10.880 -25.594 1.00 87.62 260 HIS A C 1
ATOM 1923 O O . HIS A 1 260 ? 11.202 11.370 -25.192 1.00 87.62 260 HIS A O 1
ATOM 1929 N N . ARG A 1 261 ? 13.357 11.634 -25.760 1.00 88.12 261 ARG A N 1
ATOM 1930 C CA . ARG A 1 261 ? 13.476 13.039 -25.319 1.00 88.12 261 ARG A CA 1
ATOM 1931 C C . ARG A 1 261 ? 12.317 13.939 -25.763 1.00 88.12 261 ARG A C 1
ATOM 1933 O O . ARG A 1 261 ? 11.878 14.795 -25.003 1.00 88.12 261 ARG A O 1
ATOM 1940 N N . HIS A 1 262 ? 11.811 13.743 -26.983 1.00 87.19 262 HIS A N 1
ATOM 1941 C CA . HIS A 1 262 ? 10.745 14.569 -27.554 1.00 87.19 262 HIS A CA 1
ATOM 1942 C C . HIS A 1 262 ? 9.411 14.323 -26.843 1.00 87.19 262 HIS A C 1
ATOM 1944 O O . HIS A 1 262 ? 8.741 15.277 -26.449 1.00 87.19 262 HIS A O 1
ATOM 1950 N N . THR A 1 263 ? 9.072 13.056 -26.599 1.00 86.31 263 THR A N 1
ATOM 1951 C CA . THR A 1 263 ? 7.871 12.664 -25.853 1.00 86.31 263 THR A CA 1
ATOM 1952 C C . THR A 1 263 ? 7.946 13.164 -24.413 1.00 86.31 263 THR A C 1
ATOM 1954 O O . THR A 1 263 ? 7.013 13.809 -23.939 1.00 86.31 263 THR A O 1
ATOM 1957 N N . VAL A 1 264 ? 9.082 12.955 -23.741 1.00 85.88 264 VAL A N 1
ATOM 1958 C CA . VAL A 1 264 ? 9.303 13.409 -22.357 1.00 85.88 264 VAL A CA 1
ATOM 1959 C C . VAL A 1 264 ? 9.172 14.933 -22.246 1.00 85.88 264 VAL A C 1
ATOM 1961 O O . VAL A 1 264 ? 8.504 15.421 -21.338 1.00 85.88 264 VAL A O 1
ATOM 1964 N N . ALA A 1 265 ? 9.750 15.692 -23.183 1.00 85.75 265 ALA A N 1
ATOM 1965 C CA . ALA A 1 265 ? 9.658 17.151 -23.189 1.00 85.75 265 ALA A CA 1
ATOM 1966 C C . ALA A 1 265 ? 8.223 17.653 -23.421 1.00 85.75 265 ALA A C 1
ATOM 1968 O O . ALA A 1 265 ? 7.813 18.626 -22.790 1.00 85.75 265 ALA A O 1
ATOM 1969 N N . SER A 1 266 ? 7.457 16.975 -24.283 1.00 85.50 266 SER A N 1
ATOM 1970 C CA . SER A 1 266 ? 6.089 17.370 -24.648 1.00 85.50 266 SER A CA 1
ATOM 1971 C C . SER A 1 266 ? 5.044 17.170 -23.542 1.00 85.50 266 SER A C 1
ATOM 1973 O O . SER A 1 266 ? 3.956 17.737 -23.623 1.00 85.50 266 SER A O 1
ATOM 1975 N N . ILE A 1 267 ? 5.355 16.384 -22.504 1.00 84.25 267 ILE A N 1
ATOM 1976 C CA . ILE A 1 267 ? 4.400 16.002 -21.459 1.00 84.25 267 ILE A CA 1
ATOM 1977 C C . ILE A 1 267 ? 4.765 16.706 -20.147 1.00 84.25 267 ILE A C 1
ATOM 1979 O O . ILE A 1 267 ? 5.747 16.315 -19.520 1.00 84.25 267 ILE A O 1
ATOM 1983 N N . PRO A 1 268 ? 3.949 17.655 -19.641 1.00 80.50 268 PRO A N 1
ATOM 1984 C CA . PRO A 1 268 ? 4.286 18.458 -18.458 1.00 80.50 268 PRO A CA 1
ATOM 1985 C C . PRO A 1 268 ? 4.647 17.649 -17.203 1.00 80.50 268 PRO A C 1
ATOM 1987 O O . PRO A 1 268 ? 5.513 18.045 -16.427 1.00 80.50 268 PRO A O 1
ATOM 1990 N N . ALA A 1 269 ? 4.007 16.490 -17.002 1.00 74.31 269 ALA A N 1
ATOM 1991 C CA . ALA A 1 269 ? 4.300 15.595 -15.879 1.00 74.31 269 ALA A CA 1
ATOM 1992 C C . ALA A 1 269 ? 5.695 14.939 -15.967 1.00 74.31 269 ALA A C 1
ATOM 1994 O O . ALA A 1 269 ? 6.230 14.502 -14.946 1.00 74.31 269 ALA A O 1
ATOM 1995 N N . LEU A 1 270 ? 6.261 14.865 -17.176 1.00 78.62 270 LEU A N 1
ATOM 1996 C CA . LEU A 1 270 ? 7.552 14.262 -17.500 1.00 78.62 270 LEU A CA 1
ATOM 1997 C C . LEU A 1 270 ? 8.637 15.309 -17.790 1.00 78.62 270 LEU A C 1
ATOM 1999 O O . LEU A 1 270 ? 9.809 15.000 -17.609 1.00 78.62 270 LEU A O 1
ATOM 2003 N N . SER A 1 271 ? 8.286 16.544 -18.168 1.00 74.94 271 SER A N 1
ATOM 2004 C CA . SER A 1 271 ? 9.246 17.582 -18.580 1.00 74.94 271 SER A CA 1
ATOM 2005 C C . SER A 1 271 ? 10.340 17.860 -17.537 1.00 74.94 271 SER A C 1
ATOM 2007 O O . SER A 1 271 ? 11.480 18.134 -17.904 1.00 74.94 271 SER A O 1
ATOM 2009 N N . GLY A 1 272 ? 10.037 17.701 -16.242 1.00 69.88 272 GLY A N 1
ATOM 2010 C CA . GLY A 1 272 ? 11.016 17.841 -15.153 1.00 69.88 272 GLY A CA 1
ATOM 2011 C C . GLY A 1 272 ? 12.131 16.782 -15.130 1.00 69.88 272 GLY A C 1
ATOM 2012 O O . GLY A 1 272 ? 13.064 16.909 -14.345 1.00 69.88 272 GLY A O 1
ATOM 2013 N N . LEU A 1 273 ? 12.049 15.739 -15.965 1.00 72.56 273 LEU A N 1
ATOM 2014 C CA . LEU A 1 273 ? 13.112 14.743 -16.159 1.00 72.56 273 LEU A CA 1
ATOM 2015 C C . LEU A 1 273 ? 14.267 15.280 -17.014 1.00 72.56 273 LEU A C 1
ATOM 2017 O O . LEU A 1 273 ? 15.405 14.872 -16.817 1.00 72.56 273 LEU A O 1
ATOM 2021 N N . VAL A 1 274 ? 13.984 16.186 -17.957 1.00 64.88 274 VAL A N 1
ATOM 2022 C CA . VAL A 1 274 ? 14.976 16.697 -18.924 1.00 64.88 274 VAL A CA 1
ATOM 2023 C C . VAL A 1 274 ? 15.833 17.807 -18.309 1.00 64.88 274 VAL A C 1
ATOM 2025 O O . VAL A 1 274 ? 16.992 17.976 -18.672 1.00 64.88 274 VAL A O 1
ATOM 2028 N N . THR A 1 275 ? 15.292 18.539 -17.334 1.00 58.78 275 THR A N 1
ATOM 2029 C CA . THR A 1 275 ? 15.967 19.652 -16.646 1.00 58.78 275 THR A CA 1
ATOM 2030 C C . THR A 1 275 ? 16.784 19.223 -15.427 1.00 58.78 275 THR A C 1
ATOM 2032 O O . THR A 1 275 ? 17.325 20.078 -14.735 1.00 58.78 275 THR A O 1
ATOM 2035 N N . ALA A 1 276 ? 16.917 17.920 -15.153 1.00 51.41 276 ALA A N 1
ATOM 2036 C CA . ALA A 1 276 ? 17.615 17.388 -13.976 1.00 51.41 276 ALA A CA 1
ATOM 2037 C C . ALA A 1 276 ? 19.133 17.703 -13.916 1.00 51.41 276 ALA A C 1
ATOM 2039 O O . ALA A 1 276 ? 19.808 17.274 -12.986 1.00 51.41 276 ALA A O 1
ATOM 2040 N N . GLY A 1 277 ? 19.663 18.479 -14.871 1.00 46.38 277 GLY A N 1
ATOM 2041 C CA . GLY A 1 277 ? 20.991 19.096 -14.820 1.00 46.38 277 GLY A CA 1
ATOM 2042 C C . GLY A 1 277 ? 21.061 20.476 -14.143 1.00 46.38 277 GLY A C 1
ATOM 2043 O O . GLY A 1 277 ? 22.157 21.017 -14.046 1.00 46.38 277 GLY A O 1
ATOM 2044 N N . GLY A 1 278 ? 19.953 21.066 -13.675 1.00 34.38 278 GLY A N 1
ATOM 2045 C CA . GLY A 1 278 ? 20.003 22.347 -12.957 1.00 34.38 278 GLY A CA 1
ATOM 2046 C C . GLY A 1 278 ? 18.705 22.711 -12.236 1.00 34.38 278 GLY A C 1
ATOM 2047 O O . GLY A 1 278 ? 17.694 22.930 -12.893 1.00 34.38 278 GLY A O 1
ATOM 2048 N N . ASP A 1 279 ? 18.770 22.760 -10.900 1.00 38.50 279 ASP A N 1
ATOM 2049 C CA . ASP A 1 279 ? 17.988 23.511 -9.888 1.00 38.50 279 ASP A CA 1
ATOM 2050 C C . ASP A 1 279 ? 16.458 23.695 -9.989 1.00 38.50 279 ASP A C 1
ATOM 2052 O O . ASP A 1 279 ? 15.838 24.217 -9.060 1.00 38.50 279 ASP A O 1
ATOM 2056 N N . ALA A 1 280 ? 15.783 23.216 -11.027 1.00 39.25 280 ALA A N 1
ATOM 2057 C CA . ALA A 1 280 ? 14.331 23.200 -11.084 1.00 39.25 280 ALA A CA 1
ATOM 2058 C C . ALA A 1 280 ? 13.823 21.974 -10.322 1.00 39.25 280 ALA A C 1
ATOM 2060 O O . ALA A 1 280 ? 13.713 20.891 -10.893 1.00 39.25 280 ALA A O 1
ATOM 2061 N N . ALA A 1 281 ? 13.519 22.139 -9.029 1.00 39.66 281 ALA A N 1
ATOM 2062 C CA . ALA A 1 281 ? 12.873 21.118 -8.208 1.00 39.66 281 ALA A CA 1
ATOM 2063 C C . ALA A 1 281 ? 11.587 20.628 -8.910 1.00 39.66 281 ALA A C 1
ATOM 2065 O O . ALA A 1 281 ? 10.581 21.349 -8.935 1.00 39.66 281 ALA A O 1
ATOM 2066 N N . PRO A 1 282 ? 11.581 19.421 -9.506 1.00 47.41 282 PRO A N 1
ATOM 2067 C CA . PRO A 1 282 ? 10.405 18.927 -10.196 1.00 47.41 282 PRO A CA 1
ATOM 2068 C C . PRO A 1 282 ? 9.357 18.655 -9.126 1.00 47.41 282 PRO A C 1
ATOM 2070 O O . PRO A 1 282 ? 9.679 17.995 -8.139 1.00 47.41 282 PRO A O 1
ATOM 2073 N N . SER A 1 283 ? 8.138 19.176 -9.309 1.00 47.78 283 SER A N 1
ATOM 2074 C CA . SER A 1 283 ? 6.924 18.878 -8.525 1.00 47.78 283 SER A CA 1
ATOM 2075 C C . SER A 1 283 ? 7.119 17.687 -7.563 1.00 47.78 283 SER A C 1
ATOM 2077 O O . SER A 1 283 ? 7.046 16.510 -7.929 1.00 47.78 283 SER A O 1
ATOM 2079 N N . SER A 1 284 ? 7.488 18.060 -6.334 1.00 54.62 284 SER A N 1
ATOM 2080 C CA . SER A 1 284 ? 8.323 17.352 -5.351 1.00 54.62 284 SER A CA 1
ATOM 2081 C C . SER A 1 284 ? 8.222 15.824 -5.321 1.00 54.62 284 SER A C 1
ATOM 2083 O O . SER A 1 284 ? 7.214 15.275 -4.883 1.00 54.62 284 SER A O 1
ATOM 2085 N N . ALA A 1 285 ? 9.289 15.114 -5.710 1.00 63.72 285 ALA A N 1
ATOM 2086 C CA . ALA A 1 285 ? 9.458 13.678 -5.435 1.00 63.72 285 ALA A CA 1
ATOM 2087 C C . ALA A 1 285 ? 9.304 13.329 -3.938 1.00 63.72 285 ALA A C 1
ATOM 2089 O O . ALA A 1 285 ? 8.910 12.211 -3.609 1.00 63.72 285 ALA A O 1
ATOM 2090 N N . ALA A 1 286 ? 9.559 14.300 -3.059 1.00 78.56 286 ALA A N 1
ATOM 2091 C CA . ALA A 1 286 ? 9.392 14.199 -1.620 1.00 78.56 286 ALA A CA 1
ATOM 2092 C C . ALA A 1 286 ? 7.967 14.590 -1.163 1.00 78.56 286 ALA A C 1
ATOM 2094 O O . ALA A 1 286 ? 7.293 15.385 -1.835 1.00 78.56 286 ALA A O 1
ATOM 2095 N N . PRO A 1 287 ? 7.499 14.064 -0.018 1.00 87.31 287 PRO A N 1
ATOM 2096 C CA . PRO A 1 287 ? 6.258 14.505 0.607 1.00 87.31 287 PRO A CA 1
ATOM 2097 C C . PRO A 1 287 ? 6.343 15.992 0.971 1.00 87.31 287 PRO A C 1
ATOM 2099 O O . PRO A 1 287 ? 7.451 16.514 1.117 1.00 87.31 287 PRO A O 1
ATOM 2102 N N . PRO A 1 288 ? 5.201 16.685 1.138 1.00 91.62 288 PRO A N 1
ATOM 2103 C CA . PRO A 1 288 ? 5.196 18.073 1.575 1.00 91.62 288 PRO A CA 1
ATOM 2104 C C . PRO A 1 288 ? 5.966 18.204 2.901 1.00 91.62 288 PRO A C 1
ATOM 2106 O O . PRO A 1 288 ? 5.553 17.614 3.907 1.00 91.62 288 PRO A O 1
ATOM 2109 N N . PRO A 1 289 ? 7.110 18.916 2.919 1.00 90.25 289 PRO A N 1
ATOM 2110 C CA . PRO A 1 289 ? 8.044 18.852 4.040 1.00 90.25 289 PRO A CA 1
ATOM 2111 C C . PRO A 1 289 ? 7.436 19.452 5.306 1.00 90.25 289 PRO A C 1
ATOM 2113 O O . PRO A 1 289 ? 7.611 18.900 6.388 1.00 90.25 289 PRO A O 1
ATOM 2116 N N . HIS A 1 290 ? 6.657 20.529 5.170 1.00 94.06 290 HIS A N 1
ATOM 2117 C CA . HIS A 1 290 ? 5.957 21.144 6.294 1.00 94.06 290 HIS A CA 1
ATOM 2118 C C . HIS A 1 290 ? 4.944 20.188 6.925 1.00 94.06 290 HIS A C 1
ATOM 2120 O O . HIS A 1 290 ? 5.014 19.971 8.131 1.00 94.06 290 HIS A O 1
ATOM 2126 N N . ALA A 1 291 ? 4.081 19.548 6.129 1.00 95.12 291 ALA A N 1
ATOM 2127 C CA . ALA A 1 291 ? 3.113 18.581 6.641 1.00 95.12 291 ALA A CA 1
ATOM 2128 C C . ALA A 1 291 ? 3.800 17.417 7.368 1.00 95.12 291 ALA A C 1
ATOM 2130 O O . ALA A 1 291 ? 3.417 17.069 8.484 1.00 95.12 291 ALA A O 1
ATOM 2131 N N . LEU A 1 292 ? 4.860 16.847 6.781 1.00 95.38 292 LEU A N 1
ATOM 2132 C CA . LEU A 1 292 ? 5.595 15.750 7.411 1.00 95.38 292 LEU A CA 1
ATOM 2133 C C . LEU A 1 292 ? 6.252 16.183 8.731 1.00 95.38 292 LEU A C 1
ATOM 2135 O O . LEU A 1 292 ? 6.156 15.461 9.721 1.00 95.38 292 LEU A O 1
ATOM 2139 N N . LEU A 1 293 ? 6.871 17.366 8.775 1.00 96.06 293 LEU A N 1
ATOM 2140 C CA . LEU A 1 293 ? 7.478 17.909 9.993 1.00 96.06 293 LEU A CA 1
ATOM 2141 C C . LEU A 1 293 ? 6.439 18.201 11.084 1.00 96.06 293 LEU A C 1
ATOM 2143 O O . LEU A 1 293 ? 6.712 17.973 12.261 1.00 96.06 293 LEU A O 1
ATOM 2147 N N . THR A 1 294 ? 5.250 18.687 10.725 1.00 97.12 294 THR A N 1
ATOM 2148 C CA . THR A 1 294 ? 4.113 18.859 11.648 1.00 97.12 294 THR A CA 1
ATOM 2149 C C . THR A 1 294 ? 3.718 17.510 12.265 1.00 97.12 294 THR A C 1
ATOM 2151 O O . THR A 1 294 ? 3.679 17.369 13.490 1.00 97.12 294 THR A O 1
ATOM 2154 N N . LEU A 1 295 ? 3.559 16.460 11.447 1.00 96.88 295 LEU A N 1
ATOM 2155 C CA . LEU A 1 295 ? 3.240 15.114 11.948 1.00 96.88 295 LEU A CA 1
ATOM 2156 C C . LEU A 1 295 ? 4.358 14.481 12.785 1.00 96.88 295 LEU A C 1
ATOM 2158 O O . LEU A 1 295 ? 4.073 13.722 13.709 1.00 96.88 295 LEU A O 1
ATOM 2162 N N . GLN A 1 296 ? 5.623 14.756 12.467 1.00 96.00 296 GLN A N 1
ATOM 2163 C CA . GLN A 1 296 ? 6.763 14.252 13.238 1.00 96.00 296 GLN A CA 1
ATOM 2164 C C . GLN A 1 296 ? 6.889 14.954 14.593 1.00 96.00 296 GLN A C 1
ATOM 2166 O O . GLN A 1 296 ? 7.234 14.311 15.583 1.00 96.00 296 GLN A O 1
ATOM 2171 N N . ARG A 1 297 ? 6.590 16.258 14.656 1.00 96.00 297 ARG A N 1
ATOM 2172 C CA . ARG A 1 297 ? 6.657 17.034 15.900 1.00 96.00 297 ARG A CA 1
ATOM 2173 C C . ARG A 1 297 ? 5.518 16.698 16.854 1.00 96.00 297 ARG A C 1
ATOM 2175 O O . ARG A 1 297 ? 5.773 16.619 18.052 1.00 96.00 297 ARG A O 1
ATOM 2182 N N . ARG A 1 298 ? 4.294 16.503 16.347 1.00 93.50 298 ARG A N 1
ATOM 2183 C CA . ARG A 1 298 ? 3.087 16.200 17.152 1.00 93.50 298 ARG A CA 1
ATOM 2184 C C . ARG A 1 298 ? 2.814 17.205 18.278 1.00 93.50 298 ARG A C 1
ATOM 2186 O O . ARG A 1 298 ? 2.262 16.840 19.311 1.00 93.50 298 ARG A O 1
ATOM 2193 N N . ARG A 1 299 ? 3.258 18.452 18.110 1.00 93.81 299 ARG A N 1
ATOM 2194 C CA . ARG A 1 299 ? 3.054 19.540 19.086 1.00 93.81 299 ARG A CA 1
ATOM 2195 C C . ARG A 1 299 ? 1.936 20.490 18.679 1.00 93.81 299 ARG A C 1
ATOM 2197 O O . ARG A 1 299 ? 1.473 21.262 19.509 1.00 93.81 299 ARG A O 1
ATOM 2204 N N . ASP A 1 300 ? 1.557 20.430 17.412 1.00 95.50 300 ASP A N 1
ATOM 2205 C CA . ASP A 1 300 ? 0.560 21.289 16.798 1.00 95.50 300 ASP A CA 1
ATOM 2206 C C . ASP A 1 300 ? -0.858 20.847 17.203 1.00 95.50 300 ASP A C 1
ATOM 2208 O O . ASP A 1 300 ? -1.063 19.758 17.755 1.00 95.50 300 ASP A O 1
ATOM 2212 N N . THR A 1 301 ? -1.846 21.702 16.957 1.00 97.56 301 THR A N 1
ATOM 2213 C CA . THR A 1 301 ? -3.248 21.410 17.284 1.00 97.56 301 THR A CA 1
ATOM 2214 C C . THR A 1 301 ? -3.776 20.221 16.474 1.00 97.56 301 THR A C 1
ATOM 2216 O O . THR A 1 301 ? -3.272 19.896 15.397 1.00 97.56 301 THR A O 1
ATOM 2219 N N . TYR A 1 302 ? -4.824 19.546 16.958 1.00 97.75 302 TYR A N 1
ATOM 2220 C CA . TYR A 1 302 ? -5.383 18.399 16.230 1.00 97.75 302 TYR A CA 1
ATOM 2221 C C . TYR A 1 302 ? -5.964 18.765 14.859 1.00 97.75 302 TYR A C 1
ATOM 2223 O O . TYR A 1 302 ? -5.962 17.911 13.971 1.00 97.75 302 TYR A O 1
ATOM 2231 N N . ASP A 1 303 ? -6.417 20.004 14.677 1.00 97.88 303 ASP A N 1
ATOM 2232 C CA . ASP A 1 303 ? -6.888 20.504 13.385 1.00 97.88 303 ASP A CA 1
ATOM 2233 C C . ASP A 1 303 ? -5.723 20.681 12.404 1.00 97.88 303 ASP A C 1
ATOM 2235 O O . ASP A 1 303 ? -5.811 20.249 11.254 1.00 97.88 303 ASP A O 1
ATOM 2239 N N . GLU A 1 304 ? -4.587 21.210 12.868 1.00 97.81 304 GLU A N 1
ATOM 2240 C CA . GLU A 1 304 ? -3.357 21.315 12.072 1.00 97.81 304 GLU A CA 1
ATOM 2241 C C . GLU A 1 304 ? -2.785 19.934 11.726 1.00 97.81 304 GLU A C 1
ATOM 2243 O O . GLU A 1 304 ? -2.394 19.686 10.584 1.00 97.81 304 GLU A O 1
ATOM 2248 N N . LEU A 1 305 ? -2.789 18.995 12.680 1.00 98.19 305 LEU A N 1
ATOM 2249 C CA . LEU A 1 305 ? -2.369 17.610 12.443 1.00 98.19 305 LEU A CA 1
ATOM 2250 C C . LEU A 1 305 ? -3.294 16.902 11.444 1.00 98.19 305 LEU A C 1
ATOM 2252 O O . LEU A 1 305 ? -2.821 16.174 10.571 1.00 98.19 305 LEU A O 1
ATOM 2256 N N . GLN A 1 306 ? -4.606 17.127 11.534 1.00 98.12 306 GLN A N 1
ATOM 2257 C CA . GLN A 1 306 ? -5.566 16.611 10.562 1.00 98.12 306 GLN A CA 1
ATOM 2258 C C . GLN A 1 306 ? -5.327 17.204 9.169 1.00 98.12 306 GLN A C 1
ATOM 2260 O O . GLN A 1 306 ? -5.331 16.455 8.190 1.00 98.12 306 GLN A O 1
ATOM 2265 N N . ALA A 1 307 ? -5.105 18.515 9.066 1.00 98.00 307 ALA A N 1
ATOM 2266 C CA . ALA A 1 307 ? -4.803 19.173 7.799 1.00 98.00 307 ALA A CA 1
ATOM 2267 C C . ALA A 1 307 ? -3.514 18.614 7.176 1.00 98.00 307 ALA A C 1
ATOM 2269 O O . ALA A 1 307 ? -3.505 18.265 5.996 1.00 98.00 307 ALA A O 1
ATOM 2270 N N . ALA A 1 308 ? -2.464 18.413 7.979 1.00 98.12 308 ALA A N 1
ATOM 2271 C CA . ALA A 1 308 ? -1.214 17.804 7.531 1.00 98.12 308 ALA A CA 1
ATOM 2272 C C . ALA A 1 308 ? -1.403 16.353 7.042 1.00 98.12 308 ALA A C 1
ATOM 2274 O O . ALA A 1 308 ? -0.867 15.977 5.997 1.00 98.12 308 ALA A O 1
ATOM 2275 N N . LEU A 1 309 ? -2.206 15.538 7.742 1.00 98.31 309 LEU A N 1
ATOM 2276 C CA . LEU A 1 309 ? -2.570 14.187 7.287 1.00 98.31 309 LEU A CA 1
ATOM 2277 C C . LEU A 1 309 ? -3.283 14.221 5.928 1.00 98.31 309 LEU A C 1
ATOM 2279 O O . LEU A 1 309 ? -2.955 13.434 5.041 1.00 98.31 309 LEU A O 1
ATOM 2283 N N . GLN A 1 310 ? -4.239 15.136 5.753 1.00 97.19 310 GLN A N 1
ATOM 2284 C CA . GLN A 1 310 ? -4.984 15.292 4.503 1.00 97.19 310 GLN A CA 1
ATOM 2285 C C . GLN A 1 310 ? -4.098 15.796 3.360 1.00 97.19 310 GLN A C 1
ATOM 2287 O O . GLN A 1 310 ? -4.236 15.323 2.234 1.00 97.19 310 GLN A O 1
ATOM 2292 N N . GLU A 1 311 ? -3.169 16.712 3.628 1.00 96.56 311 GLU A N 1
ATOM 2293 C CA . GLU A 1 311 ? -2.224 17.213 2.629 1.00 96.56 311 GLU A CA 1
ATOM 2294 C C . GLU A 1 311 ? -1.322 16.085 2.106 1.00 96.56 311 GLU A C 1
ATOM 2296 O O . GLU A 1 311 ? -1.162 15.921 0.891 1.00 96.56 311 GLU A O 1
ATOM 2301 N N . ILE A 1 312 ? -0.789 15.257 3.012 1.00 96.25 312 ILE A N 1
ATOM 2302 C CA . ILE A 1 312 ? 0.010 14.080 2.651 1.00 96.25 312 ILE A CA 1
ATOM 2303 C C . ILE A 1 312 ? -0.839 13.052 1.899 1.00 96.25 312 ILE A C 1
ATOM 2305 O O . ILE A 1 312 ? -0.384 12.502 0.894 1.00 96.25 312 ILE A O 1
ATOM 2309 N N . ASP A 1 313 ? -2.079 12.815 2.329 1.00 95.69 313 ASP A N 1
ATOM 2310 C CA . ASP A 1 313 ? -2.988 11.896 1.645 1.00 95.69 313 ASP A CA 1
ATOM 2311 C C . ASP A 1 313 ? -3.309 12.351 0.212 1.00 95.69 313 ASP A C 1
ATOM 2313 O O . ASP A 1 313 ? -3.263 11.560 -0.736 1.00 95.69 313 ASP A O 1
ATOM 2317 N N . GLN A 1 314 ? -3.573 13.644 0.020 1.00 92.56 314 GLN A N 1
ATOM 2318 C CA . GLN A 1 314 ? -3.793 14.243 -1.296 1.00 92.56 314 GLN A CA 1
ATOM 2319 C C . GLN A 1 314 ? -2.524 14.207 -2.150 1.00 92.56 314 GLN A C 1
ATOM 2321 O O . GLN A 1 314 ? -2.593 13.993 -3.363 1.00 92.56 314 GLN A O 1
ATOM 2326 N N . TRP A 1 315 ? -1.351 14.421 -1.550 1.00 90.75 315 TRP A N 1
ATOM 2327 C CA . TRP A 1 315 ? -0.068 14.266 -2.236 1.00 90.75 315 TRP A CA 1
ATOM 2328 C C . TRP A 1 315 ? 0.133 12.832 -2.740 1.00 90.75 315 TRP A C 1
ATOM 2330 O O . TRP A 1 315 ? 0.403 12.650 -3.928 1.00 90.75 315 TRP A O 1
ATOM 2340 N N . GLY A 1 316 ? -0.083 11.825 -1.890 1.00 89.06 316 GLY A N 1
ATOM 2341 C CA . GLY A 1 316 ? 0.010 10.419 -2.281 1.00 89.06 316 GLY A CA 1
ATOM 2342 C C . GLY A 1 316 ? -1.023 10.043 -3.345 1.00 89.06 316 GLY A C 1
ATOM 2343 O O . GLY A 1 316 ? -0.680 9.438 -4.359 1.00 89.06 316 GLY A O 1
ATOM 2344 N N . THR A 1 317 ? -2.276 10.479 -3.179 1.00 88.06 317 THR A N 1
ATOM 2345 C CA . THR A 1 317 ? -3.387 10.178 -4.102 1.00 88.06 317 THR A CA 1
ATOM 2346 C C . THR A 1 317 ? -3.155 10.765 -5.497 1.00 88.06 317 THR A C 1
ATOM 2348 O O . THR A 1 317 ? -3.354 10.070 -6.493 1.00 88.06 317 THR A O 1
ATOM 2351 N N . ARG A 1 318 ? -2.653 12.005 -5.604 1.00 83.69 318 ARG A N 1
ATOM 2352 C CA . ARG A 1 318 ? -2.293 12.628 -6.897 1.00 83.69 318 ARG A CA 1
ATOM 2353 C C . ARG A 1 318 ? -1.220 11.845 -7.655 1.00 83.69 318 ARG A C 1
ATOM 2355 O O . ARG A 1 318 ? -1.180 11.871 -8.881 1.00 83.69 318 ARG A O 1
ATOM 2362 N N . ARG A 1 319 ? -0.382 11.107 -6.929 1.00 77.88 319 ARG A N 1
ATOM 2363 C CA . ARG A 1 319 ? 0.672 10.239 -7.473 1.00 77.88 319 ARG A CA 1
ATOM 2364 C C . ARG A 1 319 ? 0.209 8.799 -7.671 1.00 77.88 319 ARG A C 1
ATOM 2366 O O . ARG A 1 319 ? 1.028 7.895 -7.795 1.00 77.88 319 ARG A O 1
ATOM 2373 N N . GLY A 1 320 ? -1.099 8.571 -7.614 1.00 74.31 320 GLY A N 1
ATOM 2374 C CA . GLY A 1 320 ? -1.699 7.248 -7.664 1.00 74.31 320 GLY A CA 1
ATOM 2375 C C . GLY A 1 320 ? -1.403 6.376 -6.446 1.00 74.31 320 GLY A C 1
ATOM 2376 O O . GLY A 1 320 ? -1.876 5.255 -6.434 1.00 74.31 320 GLY A O 1
ATOM 2377 N N . GLY A 1 321 ? -0.674 6.845 -5.429 1.00 77.94 321 GLY A N 1
ATOM 2378 C CA . GLY A 1 321 ? -0.171 6.034 -4.319 1.00 77.94 321 GLY A CA 1
ATOM 2379 C C . GLY A 1 321 ? 1.342 5.798 -4.353 1.00 77.94 321 GLY A C 1
ATOM 2380 O O . GLY A 1 321 ? 1.818 4.941 -3.611 1.00 77.94 321 GLY A O 1
ATOM 2381 N N . ALA A 1 322 ? 2.092 6.525 -5.188 1.00 77.31 322 ALA A N 1
ATOM 2382 C CA . ALA A 1 322 ? 3.551 6.544 -5.141 1.00 77.31 322 ALA A CA 1
ATOM 2383 C C . ALA A 1 322 ? 4.036 7.453 -3.999 1.00 77.31 322 ALA A C 1
ATOM 2385 O O . ALA A 1 322 ? 3.966 8.681 -4.086 1.00 77.31 322 ALA A O 1
ATOM 2386 N N . TRP A 1 323 ? 4.540 6.845 -2.924 1.00 84.56 323 TRP A N 1
ATOM 2387 C CA . TRP A 1 323 ? 4.904 7.530 -1.675 1.00 84.56 323 TRP A CA 1
ATOM 2388 C C . TRP A 1 323 ? 6.360 8.014 -1.618 1.00 84.56 323 TRP A C 1
ATOM 2390 O O . TRP A 1 323 ? 6.868 8.285 -0.538 1.00 84.56 323 TRP A O 1
ATOM 2400 N N . GLY A 1 324 ? 7.053 8.121 -2.757 1.00 77.50 324 GLY A N 1
ATOM 2401 C CA . GLY A 1 324 ? 8.466 8.531 -2.787 1.00 77.50 324 GLY A CA 1
ATOM 2402 C C . GLY A 1 324 ? 9.450 7.435 -2.349 1.00 77.50 324 GLY A C 1
ATOM 2403 O O . GLY A 1 324 ? 10.570 7.743 -1.957 1.00 77.50 324 GLY A O 1
ATOM 2404 N N . GLY A 1 325 ? 9.037 6.165 -2.416 1.00 81.00 325 GLY A N 1
ATOM 2405 C CA . GLY A 1 325 ? 9.841 4.997 -2.038 1.00 81.00 325 GLY A CA 1
ATOM 2406 C C . GLY A 1 325 ? 9.549 4.476 -0.627 1.00 81.00 325 GLY A C 1
ATOM 2407 O O . GLY A 1 325 ? 8.883 5.132 0.176 1.00 81.00 325 GLY A O 1
ATOM 2408 N N . ALA A 1 326 ? 10.059 3.278 -0.322 1.00 83.06 326 ALA A N 1
ATOM 2409 C CA . ALA A 1 326 ? 9.762 2.569 0.927 1.00 83.06 326 ALA A CA 1
ATOM 2410 C C . ALA A 1 326 ? 10.204 3.348 2.179 1.00 83.06 326 ALA A C 1
ATOM 2412 O O . ALA A 1 326 ? 9.450 3.442 3.142 1.00 83.06 326 ALA A O 1
ATOM 2413 N N . ALA A 1 327 ? 11.387 3.972 2.159 1.00 86.62 327 ALA A N 1
ATOM 2414 C CA . ALA A 1 327 ? 11.901 4.737 3.301 1.00 86.62 327 ALA A CA 1
ATOM 2415 C C . ALA A 1 327 ? 11.017 5.948 3.648 1.00 86.62 327 ALA A C 1
ATOM 2417 O O . ALA A 1 327 ? 10.727 6.206 4.818 1.00 86.62 327 ALA A O 1
ATOM 2418 N N . VAL A 1 328 ? 10.548 6.665 2.624 1.00 89.94 328 VAL A N 1
ATOM 2419 C CA . VAL A 1 328 ? 9.650 7.811 2.786 1.00 89.94 328 VAL A CA 1
ATOM 2420 C C . VAL A 1 328 ? 8.285 7.346 3.288 1.00 89.94 328 VAL A C 1
ATOM 2422 O O . VAL A 1 328 ? 7.789 7.888 4.275 1.00 89.94 328 VAL A O 1
ATOM 2425 N N . ALA A 1 329 ? 7.714 6.298 2.685 1.00 92.19 329 ALA A N 1
ATOM 2426 C CA . ALA A 1 329 ? 6.463 5.698 3.147 1.00 92.19 329 ALA A CA 1
ATOM 2427 C C . ALA A 1 329 ? 6.546 5.272 4.623 1.00 92.19 329 ALA A C 1
ATOM 2429 O O . ALA A 1 329 ? 5.630 5.547 5.397 1.00 92.19 329 ALA A O 1
ATOM 2430 N N . ARG A 1 330 ? 7.675 4.680 5.037 1.00 93.69 330 ARG A N 1
ATOM 2431 C CA . ARG A 1 330 ? 7.932 4.258 6.421 1.00 93.69 330 ARG A CA 1
ATOM 2432 C C . ARG A 1 330 ? 8.005 5.450 7.376 1.00 93.69 330 ARG A C 1
ATOM 2434 O O . ARG A 1 330 ? 7.435 5.394 8.462 1.00 93.69 330 ARG A O 1
ATOM 2441 N N . SER A 1 331 ? 8.646 6.546 6.963 1.00 95.25 331 SER A N 1
ATOM 2442 C CA . SER A 1 331 ? 8.693 7.790 7.744 1.00 95.25 331 SER A CA 1
ATOM 2443 C C . SER A 1 331 ? 7.300 8.396 7.940 1.00 95.25 331 SER A C 1
ATOM 2445 O O . SER A 1 331 ? 6.936 8.755 9.062 1.00 95.25 331 SER A O 1
ATOM 2447 N N . ILE A 1 332 ? 6.490 8.443 6.876 1.00 96.94 332 ILE A N 1
ATOM 2448 C CA . ILE A 1 332 ? 5.105 8.926 6.949 1.00 96.94 332 ILE A CA 1
ATOM 2449 C C . ILE A 1 332 ? 4.279 8.013 7.862 1.00 96.94 332 ILE A C 1
ATOM 2451 O O . ILE A 1 332 ? 3.557 8.509 8.725 1.00 96.94 332 ILE A O 1
ATOM 2455 N N . LEU A 1 333 ? 4.408 6.689 7.721 1.00 97.56 333 LEU A N 1
ATOM 2456 C CA . LEU A 1 333 ? 3.685 5.726 8.550 1.00 97.56 333 LEU A CA 1
ATOM 2457 C C . LEU A 1 333 ? 4.038 5.884 10.030 1.00 97.56 333 LEU A C 1
ATOM 2459 O O . LEU A 1 333 ? 3.141 5.952 10.867 1.00 97.56 333 LEU A O 1
ATOM 2463 N N . ALA A 1 334 ? 5.327 5.986 10.356 1.00 97.38 334 ALA A N 1
ATOM 2464 C CA . ALA A 1 334 ? 5.791 6.178 11.725 1.00 97.38 334 ALA A CA 1
ATOM 2465 C C . ALA A 1 334 ? 5.268 7.490 12.331 1.00 97.38 334 ALA A C 1
ATOM 2467 O O . ALA A 1 334 ? 4.919 7.522 13.513 1.00 97.38 334 ALA A O 1
ATOM 2468 N N . ALA A 1 335 ? 5.173 8.557 11.530 1.00 97.69 335 ALA A N 1
ATOM 2469 C CA . ALA A 1 335 ? 4.625 9.840 11.956 1.00 97.69 335 ALA A CA 1
ATOM 2470 C C . ALA A 1 335 ? 3.103 9.773 12.179 1.00 97.69 335 ALA A C 1
ATOM 2472 O O . ALA A 1 335 ? 2.633 10.211 13.231 1.00 97.69 335 ALA A O 1
ATOM 2473 N N . ALA A 1 336 ? 2.360 9.177 11.239 1.00 98.12 336 ALA A N 1
ATOM 2474 C CA . ALA A 1 336 ? 0.899 9.143 11.221 1.00 98.12 336 ALA A CA 1
ATOM 2475 C C . ALA A 1 336 ? 0.274 8.089 12.151 1.00 98.12 336 ALA A C 1
ATOM 2477 O O . ALA A 1 336 ? -0.797 8.336 12.698 1.00 98.12 336 ALA A O 1
ATOM 2478 N N . ALA A 1 337 ? 0.911 6.927 12.347 1.00 98.19 337 ALA A N 1
ATOM 2479 C CA . ALA A 1 337 ? 0.304 5.798 13.059 1.00 98.19 337 ALA A CA 1
ATOM 2480 C C . ALA A 1 337 ? -0.188 6.145 14.477 1.00 98.19 337 ALA A C 1
ATOM 2482 O O . ALA A 1 337 ? -1.332 5.819 14.784 1.00 98.19 337 ALA A O 1
ATOM 2483 N N . PRO A 1 338 ? 0.564 6.877 15.319 1.00 97.88 338 PRO A N 1
ATOM 2484 C CA . PRO A 1 338 ? 0.097 7.221 16.667 1.00 97.88 338 PRO A CA 1
ATOM 2485 C C . PRO A 1 338 ? -1.117 8.157 16.698 1.00 97.88 338 PRO A C 1
ATOM 2487 O O . PRO A 1 338 ? -1.845 8.180 17.685 1.00 97.88 338 PRO A O 1
ATOM 2490 N N . LEU A 1 339 ? -1.401 8.882 15.609 1.00 98.12 339 LEU A N 1
ATOM 2491 C CA . LEU A 1 339 ? -2.611 9.706 15.504 1.00 98.12 339 LEU A CA 1
ATOM 2492 C C . LEU A 1 339 ? -3.885 8.864 15.346 1.00 98.12 339 LEU A C 1
ATOM 2494 O O . LEU A 1 339 ? -4.984 9.394 15.494 1.00 98.12 339 LEU A O 1
ATOM 2498 N N . LEU A 1 340 ? -3.761 7.554 15.113 1.00 97.94 340 LEU A N 1
ATOM 2499 C CA . LEU A 1 340 ? -4.889 6.626 15.162 1.00 97.94 340 LEU A CA 1
ATOM 2500 C C . LEU A 1 340 ? -5.524 6.570 16.560 1.00 97.94 340 LEU A C 1
ATOM 2502 O O . LEU A 1 340 ? -6.735 6.403 16.654 1.00 97.94 340 LEU A O 1
ATOM 2506 N N . ALA A 1 341 ? -4.732 6.767 17.620 1.00 97.19 341 ALA A N 1
ATOM 2507 C CA . ALA A 1 341 ? -5.186 6.805 19.011 1.00 97.19 341 ALA A CA 1
ATOM 2508 C C . ALA A 1 341 ? -5.494 8.233 19.513 1.00 97.19 341 ALA A C 1
ATOM 2510 O O . ALA A 1 341 ? -5.751 8.432 20.699 1.00 97.19 341 ALA A O 1
ATOM 2511 N N . ALA A 1 342 ? -5.476 9.244 18.633 1.00 97.19 342 ALA A N 1
ATOM 2512 C CA . ALA A 1 342 ? -5.742 10.628 19.023 1.00 97.19 342 ALA A CA 1
ATOM 2513 C C . ALA A 1 342 ? -7.178 10.803 19.563 1.00 97.19 342 ALA A C 1
ATOM 2515 O O . ALA A 1 342 ? -8.113 10.251 18.999 1.00 97.19 342 ALA A O 1
ATOM 2516 N N . PRO A 1 343 ? -7.429 11.634 20.583 1.00 96.19 343 PRO A N 1
ATOM 2517 C CA . PRO A 1 343 ? -8.792 11.906 21.046 1.00 96.19 343 PRO A CA 1
ATOM 2518 C C . PRO A 1 343 ? -9.654 12.598 19.973 1.00 96.19 343 PRO A C 1
ATOM 2520 O O . PRO A 1 343 ? -10.868 12.413 19.931 1.00 96.19 343 PRO A O 1
ATOM 2523 N N . HIS A 1 344 ? -9.042 13.363 19.064 1.00 97.69 344 HIS A N 1
ATOM 2524 C CA . HIS A 1 344 ? -9.758 14.091 18.021 1.00 97.69 344 HIS A CA 1
ATOM 2525 C C . HIS A 1 344 ? -10.237 13.172 16.884 1.00 97.69 344 HIS A C 1
ATOM 2527 O O . HIS A 1 344 ? -9.435 12.636 16.115 1.00 97.69 344 HIS A O 1
ATOM 2533 N N . ALA A 1 345 ? -11.557 13.029 16.728 1.00 97.81 345 ALA A N 1
ATOM 2534 C CA . ALA A 1 345 ? -12.161 12.110 15.761 1.00 97.81 345 ALA A CA 1
ATOM 2535 C C . ALA A 1 345 ? -11.751 12.380 14.302 1.00 97.81 345 ALA A C 1
ATOM 2537 O O . ALA A 1 345 ? -11.553 11.433 13.536 1.00 97.81 345 ALA A O 1
ATOM 2538 N N . GLY A 1 346 ? -11.611 13.651 13.909 1.00 98.00 346 GLY A N 1
ATOM 2539 C CA . GLY A 1 346 ? -11.201 14.024 12.554 1.00 98.00 346 GLY A CA 1
ATOM 2540 C C . GLY A 1 346 ? -9.765 13.595 12.242 1.00 98.00 346 GLY A C 1
ATOM 2541 O O . GLY A 1 346 ? -9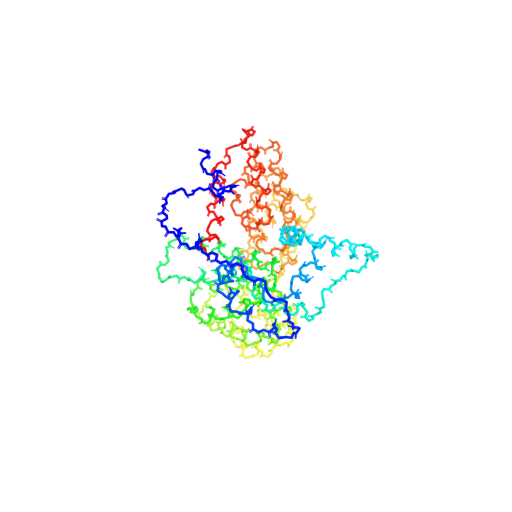.518 12.955 11.216 1.00 98.00 346 GLY A O 1
ATOM 2542 N N . ALA A 1 347 ? -8.845 13.832 13.182 1.00 97.88 347 ALA A N 1
ATOM 2543 C CA . ALA A 1 347 ? -7.452 13.403 13.076 1.00 97.88 347 ALA A CA 1
ATOM 2544 C C . ALA A 1 347 ? -7.334 11.871 13.020 1.00 97.88 347 ALA A C 1
ATOM 2546 O O . ALA A 1 347 ? -6.655 11.352 12.134 1.00 97.88 347 ALA A O 1
ATOM 2547 N N . ARG A 1 348 ? -8.060 11.129 13.877 1.00 97.81 348 ARG A N 1
ATOM 2548 C CA . ARG A 1 348 ? -8.050 9.653 13.833 1.00 97.81 348 ARG A CA 1
ATOM 2549 C C . ARG A 1 348 ? -8.538 9.097 12.506 1.00 97.81 348 ARG A C 1
ATOM 2551 O O . ARG A 1 348 ? -7.932 8.177 11.966 1.00 97.81 348 ARG A O 1
ATOM 2558 N N . LYS A 1 349 ? -9.655 9.619 11.988 1.00 98.25 349 LYS A N 1
ATOM 2559 C CA . LYS A 1 349 ? -10.242 9.147 10.725 1.00 98.25 349 LYS A CA 1
ATOM 2560 C C . LYS A 1 349 ? -9.309 9.430 9.549 1.00 98.25 349 LYS A C 1
ATOM 2562 O O . LYS A 1 349 ? -9.151 8.564 8.690 1.00 98.25 349 LYS A O 1
ATOM 2567 N N . ALA A 1 350 ? -8.669 10.601 9.534 1.00 98.31 350 ALA A N 1
ATOM 2568 C CA . ALA A 1 350 ? -7.655 10.947 8.542 1.00 98.31 350 ALA A CA 1
ATOM 2569 C C . ALA A 1 350 ? -6.425 10.030 8.646 1.00 98.31 350 ALA A C 1
ATOM 2571 O O . ALA A 1 350 ? -5.959 9.521 7.627 1.00 98.31 350 ALA A O 1
ATOM 2572 N N . ALA A 1 351 ? -5.954 9.742 9.864 1.00 98.31 351 ALA A N 1
ATOM 2573 C CA . ALA A 1 351 ? -4.854 8.813 10.096 1.00 98.31 351 ALA A CA 1
ATOM 2574 C C . ALA A 1 351 ? -5.216 7.407 9.602 1.00 98.31 351 ALA A C 1
ATOM 2576 O O . ALA A 1 351 ? -4.502 6.851 8.776 1.00 98.31 351 ALA A O 1
ATOM 2577 N N . ALA A 1 352 ? -6.363 6.858 10.011 1.00 98.12 352 ALA A N 1
ATOM 2578 C CA . ALA A 1 352 ? -6.830 5.542 9.573 1.00 98.12 352 ALA A CA 1
ATOM 2579 C C . ALA A 1 352 ? -6.915 5.428 8.041 1.00 98.12 352 ALA A C 1
ATOM 2581 O O . ALA A 1 352 ? -6.459 4.438 7.469 1.00 98.12 352 ALA A O 1
ATOM 2582 N N . ALA A 1 353 ? -7.457 6.451 7.370 1.00 97.31 353 ALA A N 1
ATOM 2583 C CA . ALA A 1 353 ? -7.545 6.491 5.912 1.00 97.31 353 ALA A CA 1
ATOM 2584 C C . ALA A 1 353 ? -6.161 6.508 5.242 1.00 97.31 353 ALA A C 1
ATOM 2586 O O . ALA A 1 353 ? -5.953 5.803 4.255 1.00 97.31 353 ALA A O 1
ATOM 2587 N N . LEU A 1 354 ? -5.211 7.269 5.792 1.00 97.50 354 LEU A N 1
ATOM 2588 C CA . LEU A 1 354 ? -3.840 7.321 5.293 1.00 97.50 354 LEU A CA 1
ATOM 2589 C C . LEU A 1 354 ? -3.099 5.990 5.528 1.00 97.50 354 LEU A C 1
ATOM 2591 O O . LEU A 1 354 ? -2.430 5.490 4.623 1.00 97.50 354 LEU A O 1
ATOM 2595 N N . LEU A 1 355 ? -3.264 5.372 6.704 1.00 97.56 355 LEU A N 1
ATOM 2596 C CA . LEU A 1 355 ? -2.651 4.086 7.059 1.00 97.56 355 LEU A CA 1
ATOM 2597 C C . LEU A 1 355 ? -3.050 2.977 6.078 1.00 97.56 355 LEU A C 1
ATOM 2599 O O . LEU A 1 355 ? -2.181 2.240 5.620 1.00 97.56 355 LEU A O 1
ATOM 2603 N N . VAL A 1 356 ? -4.329 2.895 5.696 1.00 95.94 356 VAL A N 1
ATOM 2604 C CA . VAL A 1 356 ? -4.811 1.921 4.697 1.00 95.94 356 VAL A CA 1
ATOM 2605 C C . VAL A 1 356 ? -4.024 2.002 3.385 1.00 95.94 356 VAL A C 1
ATOM 2607 O O . VAL A 1 356 ? -3.733 0.973 2.779 1.00 95.94 356 VAL A O 1
ATOM 2610 N N . LYS A 1 357 ? -3.648 3.210 2.951 1.00 94.69 357 LYS A N 1
ATOM 2611 C CA . LYS A 1 357 ? -2.918 3.417 1.692 1.00 94.69 357 LYS A CA 1
ATOM 2612 C C . LYS A 1 357 ? -1.397 3.270 1.839 1.00 94.69 357 LYS A C 1
ATOM 2614 O O . LYS A 1 357 ? -0.720 2.993 0.846 1.00 94.69 357 LYS A O 1
ATOM 2619 N N . LEU A 1 358 ? -0.859 3.480 3.043 1.00 95.38 358 LEU A N 1
ATOM 2620 C CA . LEU A 1 358 ? 0.575 3.379 3.344 1.00 95.38 358 LEU A CA 1
ATOM 2621 C C . LEU A 1 358 ? 1.026 1.959 3.665 1.00 95.38 358 LEU A C 1
ATOM 2623 O O . LEU A 1 358 ? 2.130 1.589 3.286 1.00 95.38 358 LEU A O 1
ATOM 2627 N N . LEU A 1 359 ? 0.198 1.171 4.354 1.00 95.75 359 LEU A N 1
ATOM 2628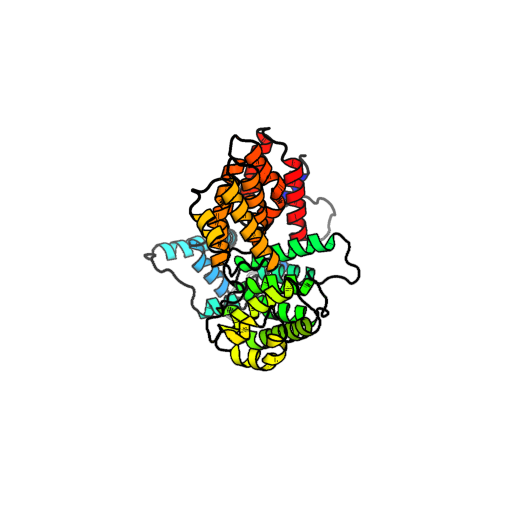 C CA . LEU A 1 359 ? 0.547 -0.185 4.783 1.00 95.75 359 LEU A CA 1
ATOM 2629 C C . LEU A 1 359 ? 1.017 -1.091 3.628 1.00 95.75 359 LEU A C 1
ATOM 2631 O O . LEU A 1 359 ? 2.032 -1.762 3.792 1.00 95.75 359 LEU A O 1
ATOM 2635 N N . PRO A 1 360 ? 0.390 -1.068 2.434 1.00 93.44 360 PRO A N 1
ATOM 2636 C CA . PRO A 1 360 ? 0.904 -1.802 1.278 1.00 93.44 360 PRO A CA 1
ATOM 2637 C C . PRO A 1 360 ? 2.259 -1.321 0.745 1.00 93.44 360 PRO A C 1
ATOM 2639 O O . PRO A 1 360 ? 2.876 -2.010 -0.057 1.00 93.44 360 PRO A O 1
ATOM 2642 N N . ALA A 1 361 ? 2.697 -0.120 1.118 1.00 91.19 361 ALA A N 1
ATOM 2643 C CA . ALA A 1 361 ? 3.891 0.532 0.591 1.00 91.19 361 ALA A CA 1
ATOM 2644 C C . ALA A 1 361 ? 5.106 0.452 1.527 1.00 91.19 361 ALA A C 1
ATOM 2646 O O . ALA A 1 361 ? 6.151 1.026 1.213 1.00 91.19 361 ALA A O 1
ATOM 2647 N N . VAL A 1 362 ? 4.975 -0.216 2.673 1.00 93.56 362 VAL A N 1
ATOM 2648 C CA . VAL A 1 362 ? 6.036 -0.339 3.674 1.00 93.56 362 VAL A CA 1
ATOM 2649 C C . VAL A 1 362 ? 6.387 -1.799 3.929 1.00 93.56 362 VAL A C 1
ATOM 2651 O O . VAL A 1 362 ? 5.551 -2.694 3.835 1.00 93.56 362 VAL A O 1
ATOM 2654 N N . ASP A 1 363 ? 7.648 -2.024 4.262 1.00 90.75 363 ASP A N 1
ATOM 2655 C CA . ASP A 1 363 ? 8.187 -3.306 4.706 1.00 90.75 363 ASP A CA 1
ATOM 2656 C C . ASP A 1 363 ? 7.953 -3.539 6.206 1.00 90.75 363 ASP A C 1
ATOM 2658 O O . ASP A 1 363 ? 7.624 -4.651 6.615 1.00 90.75 363 ASP A O 1
ATOM 2662 N N . ASP A 1 364 ? 8.080 -2.487 7.018 1.00 92.94 364 ASP A N 1
ATOM 2663 C CA . ASP A 1 364 ? 7.828 -2.521 8.460 1.00 92.94 364 ASP A CA 1
ATOM 2664 C C . ASP A 1 364 ? 6.467 -1.903 8.815 1.00 92.94 364 ASP A C 1
ATOM 2666 O O . ASP A 1 364 ? 6.284 -0.682 8.787 1.00 92.94 364 ASP A O 1
ATOM 2670 N N . THR A 1 365 ? 5.507 -2.757 9.180 1.00 95.62 365 THR A N 1
ATOM 2671 C CA . THR A 1 365 ? 4.158 -2.351 9.612 1.00 95.62 365 THR A CA 1
ATOM 2672 C C . THR A 1 365 ? 3.999 -2.270 11.135 1.00 95.62 365 THR A C 1
ATOM 2674 O O . THR A 1 365 ? 2.917 -1.941 11.634 1.00 95.62 365 THR A O 1
ATOM 2677 N N . THR A 1 366 ? 5.077 -2.490 11.895 1.00 95.69 366 THR A N 1
ATOM 2678 C CA . THR A 1 366 ? 5.075 -2.527 13.366 1.00 95.69 366 THR A CA 1
ATOM 2679 C C . THR A 1 366 ? 4.511 -1.252 14.016 1.00 95.69 366 THR A C 1
ATOM 2681 O O . THR A 1 366 ? 3.700 -1.376 14.941 1.00 95.69 366 THR A O 1
ATOM 2684 N N . PRO A 1 367 ? 4.822 -0.022 13.544 1.00 96.94 367 PRO A N 1
ATOM 2685 C CA . PRO A 1 367 ? 4.243 1.197 14.119 1.00 96.94 367 PRO A CA 1
ATOM 2686 C C . PRO A 1 367 ? 2.712 1.238 14.028 1.00 96.94 367 PRO A C 1
ATOM 2688 O O . PRO A 1 367 ? 2.036 1.639 14.976 1.00 96.94 367 PRO A O 1
ATOM 2691 N N . ALA A 1 368 ? 2.156 0.782 12.904 1.00 97.38 368 ALA A N 1
ATOM 2692 C CA . ALA A 1 368 ? 0.714 0.703 12.715 1.00 97.38 368 ALA A CA 1
ATOM 2693 C C . ALA A 1 368 ? 0.093 -0.393 13.583 1.00 97.38 368 ALA A C 1
ATOM 2695 O O . ALA A 1 368 ? -0.965 -0.172 14.168 1.00 97.38 368 ALA A O 1
ATOM 2696 N N . LEU A 1 369 ? 0.753 -1.552 13.710 1.00 97.38 369 LEU A N 1
ATOM 2697 C CA . LEU A 1 369 ? 0.308 -2.618 14.607 1.00 97.38 369 LEU A CA 1
ATOM 2698 C C . LEU A 1 369 ? 0.145 -2.110 16.039 1.00 97.38 369 LEU A C 1
ATOM 2700 O O . LEU A 1 369 ? -0.902 -2.334 16.643 1.00 97.38 369 LEU A O 1
ATOM 2704 N N . HIS A 1 370 ? 1.163 -1.436 16.578 1.00 97.94 370 HIS A N 1
ATOM 2705 C CA . HIS A 1 370 ? 1.116 -0.917 17.942 1.00 97.94 370 HIS A CA 1
ATOM 2706 C C . HIS A 1 370 ? -0.048 0.053 18.140 1.00 97.94 370 HIS A C 1
ATOM 2708 O O . HIS A 1 370 ? -0.828 -0.134 19.070 1.00 97.94 370 HIS A O 1
ATOM 2714 N N . ALA A 1 371 ? -0.230 1.003 17.220 1.00 98.00 371 ALA A N 1
ATOM 2715 C CA . ALA A 1 371 ? -1.329 1.960 17.291 1.00 98.00 371 ALA A CA 1
ATOM 2716 C C . ALA A 1 371 ? -2.713 1.292 17.177 1.00 98.00 371 ALA A C 1
ATOM 2718 O O . ALA A 1 371 ? -3.645 1.657 17.892 1.00 98.00 371 ALA A O 1
ATOM 2719 N N . MET A 1 372 ? -2.866 0.285 16.308 1.00 98.31 372 MET A N 1
ATOM 2720 C CA . MET A 1 372 ? -4.119 -0.469 16.182 1.00 98.31 372 MET A CA 1
ATOM 2721 C C . MET A 1 372 ? -4.440 -1.261 17.452 1.00 98.31 372 MET A C 1
ATOM 2723 O O . MET A 1 372 ? -5.588 -1.265 17.892 1.00 98.31 372 MET A O 1
ATOM 2727 N N . LEU A 1 373 ? -3.443 -1.922 18.048 1.00 98.19 373 LEU A N 1
ATOM 2728 C CA . LEU A 1 373 ? -3.622 -2.658 19.301 1.00 98.19 373 LEU A CA 1
ATOM 2729 C C . LEU A 1 373 ? -3.975 -1.714 20.452 1.00 98.19 373 LEU A C 1
ATOM 2731 O O . LEU A 1 373 ? -4.907 -2.009 21.190 1.00 98.19 373 LEU A O 1
ATOM 2735 N N . GLU A 1 374 ? -3.311 -0.562 20.550 1.00 98.00 374 GLU A N 1
ATOM 2736 C CA . GLU A 1 374 ? -3.632 0.479 21.530 1.00 98.00 374 GLU A CA 1
ATOM 2737 C C . GLU A 1 374 ? -5.091 0.948 21.397 1.00 98.00 374 GLU A C 1
ATOM 2739 O O . GLU A 1 374 ? -5.819 1.024 22.387 1.00 98.00 374 GLU A O 1
ATOM 2744 N N . CYS A 1 375 ? -5.567 1.171 20.167 1.00 98.06 375 CYS A N 1
ATOM 2745 C CA . CYS A 1 375 ? -6.960 1.546 19.914 1.00 98.06 375 CYS A CA 1
ATOM 2746 C C . CYS A 1 375 ? -7.959 0.449 20.310 1.00 98.06 375 CYS A C 1
ATOM 2748 O O . CYS A 1 375 ? -9.011 0.758 20.865 1.00 98.06 375 CYS A O 1
ATOM 2750 N N . LEU A 1 376 ? -7.648 -0.821 20.027 1.00 97.81 376 LEU A N 1
ATOM 2751 C CA . LEU A 1 376 ? -8.502 -1.965 20.373 1.00 97.81 376 LEU A CA 1
ATOM 2752 C C . LEU A 1 376 ? -8.499 -2.268 21.881 1.00 97.81 376 LEU A C 1
ATOM 2754 O O . LEU A 1 376 ? -9.486 -2.777 22.412 1.00 97.81 376 LEU A O 1
ATOM 2758 N N . GLU A 1 377 ? -7.403 -1.978 22.580 1.00 97.06 377 GLU A N 1
ATOM 2759 C CA . GLU A 1 377 ? -7.266 -2.202 24.023 1.00 97.06 377 GLU A CA 1
ATOM 2760 C C . GLU A 1 377 ? -7.800 -1.020 24.856 1.00 97.06 377 GLU A C 1
ATOM 2762 O O . GLU A 1 377 ? -8.138 -1.197 26.033 1.00 97.06 377 GLU A O 1
ATOM 2767 N N . SER A 1 378 ? -7.956 0.158 24.242 1.00 97.00 378 SER A N 1
ATOM 2768 C CA . SER A 1 378 ? -8.475 1.363 24.889 1.00 97.00 378 SER A CA 1
ATOM 2769 C C . SER A 1 378 ? -9.878 1.170 25.492 1.00 97.00 378 SER A C 1
ATOM 2771 O O . SER A 1 378 ? -10.733 0.481 24.922 1.00 97.00 378 SER A O 1
ATOM 2773 N N . PRO A 1 379 ? -10.171 1.799 26.647 1.00 95.69 379 PRO A N 1
ATOM 2774 C CA . PRO A 1 379 ? -11.527 1.847 27.189 1.00 95.69 379 PRO A CA 1
ATOM 2775 C C . PRO A 1 379 ? -12.480 2.713 26.347 1.00 95.69 379 PRO A C 1
ATOM 2777 O O . PRO A 1 379 ? -13.694 2.587 26.485 1.00 95.69 379 PRO A O 1
ATOM 2780 N N . GLN A 1 380 ? -11.959 3.589 25.484 1.00 96.56 380 GLN A N 1
ATOM 2781 C CA . GLN A 1 380 ? -12.770 4.476 24.654 1.00 96.56 380 GLN A CA 1
ATOM 2782 C C . GLN A 1 380 ? -13.279 3.732 23.414 1.00 96.56 380 GLN A C 1
ATOM 2784 O O . GLN A 1 380 ? -12.523 3.453 22.482 1.00 96.56 380 GLN A O 1
ATOM 2789 N N . ALA A 1 381 ? -14.586 3.461 23.386 1.00 96.19 381 ALA A N 1
ATOM 2790 C CA . ALA A 1 381 ? -15.250 2.734 22.303 1.00 96.19 381 ALA A CA 1
ATOM 2791 C C . ALA A 1 381 ? -15.001 3.350 20.913 1.00 96.19 381 ALA A C 1
ATOM 2793 O O . ALA A 1 381 ? -14.870 2.627 19.929 1.00 96.19 381 ALA A O 1
ATOM 2794 N N . GLU A 1 382 ? -14.873 4.676 20.826 1.00 97.12 382 GLU A N 1
ATOM 2795 C CA . GLU A 1 382 ? -14.633 5.375 19.562 1.00 97.12 382 GLU A CA 1
ATOM 2796 C C . GLU A 1 382 ? -13.279 5.042 18.916 1.00 97.12 382 GLU A C 1
ATOM 2798 O O . GLU A 1 382 ? -13.175 5.016 17.683 1.00 97.12 382 GLU A O 1
ATOM 2803 N N . LEU A 1 383 ? -12.238 4.784 19.719 1.00 97.62 383 LEU A N 1
ATOM 2804 C CA . LEU A 1 383 ? -10.915 4.420 19.199 1.00 97.62 383 LEU A CA 1
ATOM 2805 C C . LEU A 1 383 ? -10.982 3.040 18.545 1.00 97.62 383 LEU A C 1
ATOM 2807 O O . LEU A 1 383 ? -10.626 2.886 17.375 1.00 97.62 383 LEU A O 1
ATOM 2811 N N . ALA A 1 384 ? -11.537 2.065 19.267 1.00 97.69 384 ALA A N 1
ATOM 2812 C CA . ALA A 1 384 ? -11.742 0.716 18.758 1.00 97.69 384 ALA A CA 1
ATOM 2813 C C . ALA A 1 384 ? -12.651 0.709 17.520 1.00 97.69 384 ALA A C 1
ATOM 2815 O O . ALA A 1 384 ? -12.318 0.068 16.523 1.00 97.69 384 ALA A O 1
ATOM 2816 N N . GLN A 1 385 ? -13.748 1.475 17.534 1.00 97.44 385 GLN A N 1
ATOM 2817 C CA . GLN A 1 385 ? -14.660 1.578 16.393 1.00 97.44 385 GLN A CA 1
ATOM 2818 C C . GLN A 1 385 ? -13.954 2.089 15.131 1.00 97.44 385 GLN A C 1
ATOM 2820 O O . GLN A 1 385 ? -14.175 1.551 14.051 1.00 97.44 385 GLN A O 1
ATOM 2825 N N . THR A 1 386 ? -13.040 3.056 15.264 1.00 97.88 386 THR A N 1
ATOM 2826 C CA . THR A 1 386 ? -12.262 3.578 14.123 1.00 97.88 386 THR A CA 1
ATOM 2827 C C . THR A 1 386 ? -11.451 2.476 13.431 1.00 97.88 386 THR A C 1
ATOM 2829 O O . THR A 1 386 ? -11.385 2.433 12.202 1.00 97.88 386 THR A O 1
ATOM 2832 N N . VAL A 1 387 ? -10.859 1.562 14.209 1.00 98.00 387 VAL A N 1
ATOM 2833 C CA . VAL A 1 387 ? -10.130 0.402 13.671 1.00 98.00 387 VAL A CA 1
ATOM 2834 C C . VAL A 1 387 ? -11.095 -0.618 13.071 1.00 98.00 387 VAL A C 1
ATOM 2836 O O . VAL A 1 387 ? -10.833 -1.126 11.983 1.00 98.00 387 VAL A O 1
ATOM 2839 N N . LEU A 1 388 ? -12.223 -0.898 13.732 1.00 97.56 388 LEU A N 1
ATOM 2840 C CA . LEU A 1 388 ? -13.229 -1.851 13.247 1.00 97.56 388 LEU A CA 1
ATOM 2841 C C . LEU A 1 388 ? -13.837 -1.431 11.902 1.00 97.56 388 LEU A C 1
ATOM 2843 O O . LEU A 1 388 ? -13.990 -2.274 11.017 1.00 97.56 388 LEU A O 1
ATOM 2847 N N . ASP A 1 389 ? -14.107 -0.138 11.709 1.00 97.25 389 ASP A N 1
ATOM 2848 C CA . ASP A 1 389 ? -14.653 0.412 10.460 1.00 97.25 389 ASP A CA 1
ATOM 2849 C C . ASP A 1 389 ? -13.740 0.147 9.252 1.00 97.25 389 ASP A C 1
ATOM 2851 O O . ASP A 1 389 ? -14.215 -0.016 8.126 1.00 97.25 389 ASP A O 1
ATOM 2855 N N . ARG A 1 390 ? -12.424 0.077 9.488 1.00 96.50 390 ARG A N 1
ATOM 2856 C CA . ARG A 1 390 ? -11.377 -0.118 8.471 1.00 96.50 390 ARG A CA 1
ATOM 2857 C C . ARG A 1 390 ? -10.664 -1.467 8.590 1.00 96.50 390 ARG A C 1
ATOM 2859 O O . ARG A 1 390 ? -9.664 -1.682 7.907 1.00 96.50 390 ARG A O 1
ATOM 2866 N N . LEU A 1 391 ? -11.169 -2.390 9.415 1.00 96.38 391 LEU A N 1
ATOM 2867 C CA . LEU A 1 391 ? -10.443 -3.600 9.821 1.00 96.38 391 LEU A CA 1
ATOM 2868 C C . LEU A 1 391 ? -9.966 -4.427 8.626 1.00 96.38 391 LEU A C 1
ATOM 2870 O O . LEU A 1 391 ? -8.805 -4.817 8.575 1.00 96.38 391 LEU A O 1
ATOM 2874 N N . GLY A 1 392 ? -10.843 -4.663 7.646 1.00 92.88 392 GLY A N 1
ATOM 2875 C CA . GLY A 1 392 ? -10.498 -5.456 6.465 1.00 92.88 392 GLY A CA 1
ATOM 2876 C C . GLY A 1 392 ? -9.372 -4.844 5.632 1.00 92.88 392 GLY A C 1
ATOM 2877 O O . GLY A 1 392 ? -8.480 -5.561 5.189 1.00 92.88 392 GLY A O 1
ATOM 2878 N N . GLU A 1 393 ? -9.383 -3.522 5.461 1.00 93.94 393 GLU A N 1
ATOM 2879 C CA . GLU A 1 393 ? -8.369 -2.786 4.701 1.00 93.94 393 GLU A CA 1
ATOM 2880 C C . GLU A 1 393 ? -7.025 -2.768 5.448 1.00 93.94 393 GLU A C 1
ATOM 2882 O O . GLU A 1 393 ? -5.989 -3.080 4.862 1.00 93.94 393 GLU A O 1
ATOM 2887 N N . LEU A 1 394 ? -7.051 -2.493 6.756 1.00 95.75 394 LEU A N 1
ATOM 2888 C CA . LEU A 1 394 ? -5.862 -2.478 7.614 1.00 95.75 394 LEU A CA 1
ATOM 2889 C C . LEU A 1 394 ? -5.208 -3.863 7.716 1.00 95.75 394 LEU A C 1
ATOM 2891 O O . LEU A 1 394 ? -3.995 -3.988 7.567 1.00 95.75 394 LEU A O 1
ATOM 2895 N N . VAL A 1 395 ? -6.006 -4.919 7.905 1.00 93.81 395 VAL A N 1
ATOM 2896 C CA . VAL A 1 395 ? -5.510 -6.302 7.977 1.00 93.81 395 VAL A CA 1
ATOM 2897 C C . VAL A 1 395 ? -4.938 -6.762 6.637 1.00 93.81 395 VAL A C 1
ATOM 2899 O O . VAL A 1 395 ? -3.921 -7.449 6.622 1.00 93.81 395 VAL A O 1
ATOM 2902 N N . CYS A 1 396 ? -5.527 -6.368 5.504 1.00 90.25 396 CYS A N 1
ATOM 2903 C CA . CYS A 1 396 ? -4.943 -6.673 4.193 1.00 90.25 396 CYS A CA 1
ATOM 2904 C C . CYS A 1 396 ? -3.633 -5.916 3.948 1.00 90.25 396 CYS A C 1
ATOM 2906 O O . CYS A 1 396 ? -2.739 -6.446 3.295 1.00 90.25 396 CYS A O 1
ATOM 2908 N N . GLY A 1 397 ? -3.505 -4.707 4.495 1.00 90.69 397 GLY A N 1
ATOM 2909 C CA . GLY A 1 397 ? -2.258 -3.954 4.483 1.00 90.69 397 GLY A CA 1
ATOM 2910 C C . GLY A 1 397 ? -1.177 -4.542 5.395 1.00 90.69 397 GLY A C 1
ATOM 2911 O O . GLY A 1 397 ? -0.008 -4.369 5.080 1.00 90.69 397 GLY A O 1
ATOM 2912 N N . ALA A 1 398 ? -1.539 -5.250 6.473 1.00 91.75 398 ALA A N 1
ATOM 2913 C CA . ALA A 1 398 ? -0.640 -5.810 7.496 1.00 91.75 398 ALA A CA 1
ATOM 2914 C C . ALA A 1 398 ? -0.938 -7.299 7.795 1.00 91.75 398 ALA A C 1
ATOM 2916 O O . ALA A 1 398 ? -1.227 -7.688 8.933 1.00 91.75 398 ALA A O 1
ATOM 2917 N N . GLN A 1 399 ? -0.913 -8.143 6.759 1.00 88.25 399 GLN A N 1
ATOM 2918 C CA . GLN A 1 399 ? -1.336 -9.550 6.831 1.00 88.25 399 GLN A CA 1
ATOM 2919 C C . GLN A 1 399 ? -0.523 -10.398 7.816 1.00 88.25 399 GLN A C 1
ATOM 2921 O O . GLN A 1 399 ? -1.067 -11.293 8.462 1.00 88.25 399 GLN A O 1
ATOM 2926 N N . GLU A 1 400 ? 0.758 -10.087 7.987 1.00 87.44 400 GLU A N 1
ATOM 2927 C CA . GLU A 1 400 ? 1.673 -10.678 8.966 1.00 87.44 400 GLU A CA 1
ATOM 2928 C C . GLU A 1 400 ? 1.183 -10.519 10.415 1.00 87.44 400 GLU A C 1
ATOM 2930 O O . GLU A 1 400 ? 1.588 -11.267 11.307 1.00 87.44 400 GLU A O 1
ATOM 2935 N N . HIS A 1 401 ? 0.280 -9.569 10.659 1.00 93.06 401 HIS A N 1
ATOM 2936 C CA . HIS A 1 401 ? -0.302 -9.292 11.967 1.00 93.06 401 HIS A CA 1
ATOM 2937 C C . HIS A 1 401 ? -1.795 -9.628 12.055 1.00 93.06 401 HIS A C 1
ATOM 2939 O O . HIS A 1 401 ? -2.402 -9.441 13.114 1.00 93.06 401 HIS A O 1
ATOM 2945 N N . ALA A 1 402 ? -2.384 -10.177 10.987 1.00 88.88 402 ALA A N 1
ATOM 2946 C CA . ALA A 1 402 ? -3.814 -10.461 10.889 1.00 88.88 402 ALA A CA 1
ATOM 2947 C C . ALA A 1 402 ? -4.331 -11.304 12.062 1.00 88.88 402 ALA A C 1
ATOM 2949 O O . ALA A 1 402 ? -5.316 -10.938 12.699 1.00 88.88 402 ALA A O 1
ATOM 2950 N N . ALA A 1 403 ? -3.643 -12.402 12.392 1.00 87.75 403 ALA A N 1
ATOM 2951 C CA . ALA A 1 403 ? -4.048 -13.296 13.476 1.00 87.75 403 ALA A CA 1
ATOM 2952 C C . ALA A 1 403 ? -4.086 -12.581 14.837 1.00 87.75 403 ALA A C 1
ATOM 2954 O O . ALA A 1 403 ? -5.032 -12.749 15.604 1.00 87.75 403 ALA A O 1
ATOM 2955 N N . ARG A 1 404 ? -3.085 -11.735 15.114 1.00 93.06 404 ARG A N 1
ATOM 2956 C CA . ARG A 1 404 ? -2.995 -10.974 16.367 1.00 93.06 404 ARG A CA 1
ATOM 2957 C C . ARG A 1 404 ? -4.107 -9.928 16.465 1.00 93.06 404 ARG A C 1
ATOM 2959 O O . ARG A 1 404 ? -4.743 -9.820 17.510 1.00 93.06 404 ARG A O 1
ATOM 2966 N N . LEU A 1 405 ? -4.364 -9.194 15.382 1.00 94.88 405 LEU A N 1
ATOM 2967 C CA . LEU A 1 405 ? -5.429 -8.189 15.320 1.00 94.88 405 LEU A CA 1
ATOM 2968 C C . LEU A 1 405 ? -6.816 -8.828 15.459 1.00 94.88 405 LEU A C 1
ATOM 2970 O O . LEU A 1 405 ? -7.614 -8.388 16.282 1.00 94.88 405 LEU A O 1
ATOM 2974 N N . LEU A 1 406 ? -7.089 -9.902 14.714 1.00 93.62 406 LEU A N 1
ATOM 2975 C CA . LEU A 1 406 ? -8.368 -10.615 14.777 1.00 93.62 406 LEU A CA 1
ATOM 2976 C C . LEU A 1 406 ? -8.603 -11.265 16.145 1.00 93.62 406 LEU A C 1
ATOM 2978 O O . LEU A 1 406 ? -9.726 -11.223 16.641 1.00 93.62 406 LEU A O 1
ATOM 2982 N N . GLY A 1 407 ? -7.554 -11.792 16.787 1.00 93.12 407 GLY A N 1
ATOM 2983 C CA . GLY A 1 407 ? -7.628 -12.283 18.164 1.00 93.12 407 GLY A CA 1
ATOM 2984 C C . GLY A 1 407 ? -8.081 -11.195 19.141 1.00 93.12 407 GLY A C 1
ATOM 2985 O O . GLY A 1 407 ? -9.005 -11.414 19.922 1.00 93.12 407 GLY A O 1
ATOM 2986 N N . ARG A 1 408 ? -7.518 -9.983 19.040 1.00 96.69 408 ARG A N 1
ATOM 2987 C CA . ARG A 1 408 ? -7.944 -8.844 19.873 1.00 96.69 408 ARG A CA 1
ATOM 2988 C C . ARG A 1 408 ? -9.356 -8.360 19.572 1.00 96.69 408 ARG A C 1
ATOM 2990 O O . ARG A 1 408 ? -10.100 -8.058 20.500 1.00 96.69 408 ARG A O 1
ATOM 2997 N N . VAL A 1 409 ? -9.748 -8.314 18.302 1.00 96.00 409 VAL A N 1
ATOM 2998 C CA . VAL A 1 409 ? -11.122 -7.964 17.907 1.00 96.00 409 VAL A CA 1
ATOM 2999 C C . VAL A 1 409 ? -12.128 -8.973 18.470 1.00 96.00 409 VAL A C 1
ATOM 3001 O O . VAL A 1 409 ? -13.187 -8.582 18.960 1.00 96.00 409 VAL A O 1
ATOM 3004 N N . PHE A 1 410 ? -11.787 -10.263 18.459 1.00 93.50 410 PHE A N 1
ATOM 3005 C CA . PHE A 1 410 ? -12.611 -11.307 19.060 1.00 93.50 410 PHE A CA 1
ATOM 3006 C C . PHE A 1 410 ? -12.734 -11.140 20.581 1.00 93.50 410 PHE A C 1
ATOM 3008 O O . PHE A 1 410 ? -13.845 -11.164 21.105 1.00 93.50 410 PHE A O 1
ATOM 3015 N N . GLU A 1 411 ? -11.625 -10.901 21.290 1.00 94.44 411 GLU A N 1
ATOM 3016 C CA . GLU A 1 411 ? -11.644 -10.604 22.732 1.00 94.44 411 GLU A CA 1
ATOM 3017 C C . GLU A 1 411 ? -12.508 -9.377 23.059 1.00 94.44 411 GLU A C 1
ATOM 3019 O O . GLU A 1 411 ? -13.226 -9.367 24.061 1.00 94.44 411 GLU A O 1
ATOM 3024 N N . LEU A 1 412 ? -12.465 -8.347 22.209 1.00 95.06 412 LEU A N 1
ATOM 3025 C CA . LEU A 1 412 ? -13.276 -7.142 22.355 1.00 95.06 412 LEU A CA 1
ATOM 3026 C C . LEU A 1 412 ? -14.775 -7.456 22.249 1.00 95.06 412 LEU A C 1
ATOM 3028 O O . LEU A 1 412 ? -15.552 -6.999 23.092 1.00 95.06 412 LEU A O 1
ATOM 3032 N N . GLY A 1 413 ? -15.165 -8.271 21.264 1.00 92.94 413 GLY A N 1
ATOM 3033 C CA . GLY A 1 413 ? -16.539 -8.756 21.112 1.00 92.94 413 GLY A CA 1
ATOM 3034 C C . GLY A 1 413 ? -16.986 -9.646 22.273 1.00 92.94 413 GLY A C 1
ATOM 3035 O O . GLY A 1 413 ? -18.077 -9.461 22.803 1.00 92.94 413 GLY A O 1
ATOM 3036 N N . ALA A 1 414 ? -16.120 -10.551 22.739 1.00 92.81 414 ALA A N 1
ATOM 3037 C CA . ALA A 1 414 ? -16.407 -11.440 23.868 1.00 92.81 414 ALA A CA 1
ATOM 3038 C C . ALA A 1 414 ? -16.640 -10.678 25.184 1.00 92.81 414 ALA A C 1
ATOM 3040 O O . ALA A 1 414 ? -17.439 -11.101 26.015 1.00 92.81 414 ALA A O 1
ATOM 3041 N N . ARG A 1 415 ? -15.978 -9.529 25.365 1.00 94.50 415 ARG A N 1
ATOM 3042 C CA . ARG A 1 415 ? -16.196 -8.624 26.508 1.00 94.50 415 ARG A CA 1
ATOM 3043 C C . ARG A 1 415 ? -17.465 -7.771 26.377 1.00 94.50 415 ARG A C 1
ATOM 3045 O O . ARG A 1 415 ? -17.744 -6.994 27.284 1.00 94.50 415 ARG A O 1
ATOM 3052 N N . GLY A 1 416 ? -18.195 -7.862 25.263 1.00 89.31 416 GLY A N 1
ATOM 3053 C CA . GLY A 1 416 ? -19.428 -7.110 25.019 1.00 89.31 416 GLY A CA 1
ATOM 3054 C C . GLY A 1 416 ? -19.231 -5.602 24.843 1.00 89.31 416 GLY A C 1
ATOM 3055 O O . GLY A 1 416 ? -20.186 -4.848 24.997 1.00 89.31 416 GLY A O 1
ATOM 3056 N N . ARG A 1 417 ? -18.006 -5.136 24.549 1.00 82.25 417 ARG A N 1
ATOM 3057 C CA . ARG A 1 417 ? -17.721 -3.693 24.421 1.00 82.25 417 ARG A CA 1
ATOM 3058 C C . ARG A 1 417 ? -18.253 -3.098 23.119 1.00 82.25 417 ARG A C 1
ATOM 3060 O O . ARG A 1 417 ? -18.701 -1.959 23.116 1.00 82.25 417 ARG A O 1
ATOM 3067 N N . LEU A 1 418 ? -18.174 -3.855 22.026 1.00 92.38 418 LEU A N 1
ATOM 3068 C CA . LEU A 1 418 ? -18.701 -3.518 20.700 1.00 92.38 418 LEU A CA 1
ATOM 3069 C C . LEU A 1 418 ? -19.175 -4.807 20.018 1.00 92.38 418 LEU A C 1
ATOM 3071 O O . LEU A 1 418 ? -18.822 -5.901 20.457 1.00 92.38 418 LEU A O 1
ATOM 3075 N N . ALA A 1 419 ? -19.933 -4.678 18.929 1.00 93.44 419 ALA A N 1
ATOM 3076 C CA . ALA A 1 419 ? -20.348 -5.795 18.080 1.00 93.44 419 ALA A CA 1
ATOM 3077 C C . ALA A 1 419 ? -19.433 -5.894 16.837 1.00 93.44 419 ALA A C 1
ATOM 3079 O O . ALA A 1 419 ? -19.718 -5.263 15.815 1.00 93.44 419 ALA A O 1
ATOM 3080 N N . PRO A 1 420 ? -18.317 -6.652 16.883 1.00 94.00 420 PRO A N 1
ATOM 3081 C CA . PRO A 1 420 ? -17.349 -6.700 15.788 1.00 94.00 420 PRO A CA 1
ATOM 3082 C C . PRO A 1 420 ? -17.779 -7.592 14.615 1.00 94.00 420 PRO A C 1
ATOM 3084 O O . PRO A 1 420 ? -17.056 -7.660 13.623 1.00 94.00 420 PRO A O 1
ATOM 3087 N N . ASP A 1 421 ? -18.921 -8.280 14.694 1.00 93.50 421 ASP A N 1
ATOM 3088 C CA . ASP A 1 421 ? -19.309 -9.334 13.745 1.00 93.50 421 ASP A CA 1
ATOM 3089 C C . ASP A 1 421 ? -19.293 -8.863 12.288 1.00 93.50 421 ASP A C 1
ATOM 3091 O O . ASP A 1 421 ? -18.737 -9.531 11.413 1.00 93.50 421 ASP A O 1
ATOM 3095 N N . GLN A 1 422 ? -19.835 -7.671 12.021 1.00 93.69 422 GLN A N 1
ATOM 3096 C CA . GLN A 1 422 ? -19.835 -7.101 10.673 1.00 93.69 422 GLN A CA 1
ATOM 3097 C C . GLN A 1 422 ? -18.423 -6.742 10.196 1.00 93.69 422 GLN A C 1
ATOM 3099 O O . GLN A 1 422 ? -18.101 -6.942 9.024 1.00 93.69 422 GLN A O 1
ATOM 3104 N N . ALA A 1 423 ? -17.572 -6.225 11.086 1.00 93.44 423 ALA A N 1
ATOM 3105 C CA . ALA A 1 423 ? -16.191 -5.880 10.763 1.00 93.44 423 ALA A CA 1
ATOM 3106 C C . ALA A 1 423 ? -15.366 -7.138 10.456 1.00 93.44 423 ALA A C 1
ATOM 3108 O O . ALA A 1 423 ? -14.646 -7.176 9.458 1.00 93.44 423 ALA A O 1
ATOM 3109 N N . VAL A 1 424 ? -15.527 -8.196 11.257 1.00 93.88 424 VAL A N 1
ATOM 3110 C CA . VAL A 1 424 ? -14.869 -9.492 11.045 1.00 93.88 424 VAL A CA 1
ATOM 3111 C C . VAL A 1 424 ? -15.354 -10.138 9.750 1.00 93.88 424 VAL A C 1
ATOM 3113 O O . VAL A 1 424 ? -14.529 -10.566 8.948 1.00 93.88 424 VAL A O 1
ATOM 3116 N N . ALA A 1 425 ? -16.663 -10.147 9.482 1.00 91.56 425 ALA A N 1
ATOM 3117 C CA . ALA A 1 425 ? -17.210 -10.691 8.240 1.00 91.56 425 ALA A CA 1
ATOM 3118 C C . ALA A 1 425 ? -16.661 -9.961 7.000 1.00 91.56 425 ALA A C 1
ATOM 3120 O O . ALA A 1 425 ? -16.205 -10.604 6.050 1.00 91.56 425 ALA A O 1
ATOM 3121 N N . LYS A 1 426 ? -16.624 -8.619 7.029 1.00 91.38 426 LYS A N 1
ATOM 3122 C CA . LYS A 1 426 ? -16.005 -7.803 5.970 1.00 91.38 426 LYS A CA 1
ATOM 3123 C C . LYS A 1 426 ? -14.511 -8.099 5.829 1.00 91.38 426 LYS A C 1
ATOM 3125 O O . LYS A 1 426 ? -14.018 -8.227 4.708 1.00 91.38 426 LYS A O 1
ATOM 3130 N N . CYS A 1 427 ? -13.792 -8.249 6.941 1.00 91.88 427 CYS A N 1
ATOM 3131 C CA . CYS A 1 427 ? -12.372 -8.587 6.941 1.00 91.88 427 CYS A CA 1
ATOM 3132 C C . CYS A 1 427 ? -12.112 -9.953 6.294 1.00 91.88 427 CYS A C 1
ATOM 3134 O O . CYS A 1 427 ? -11.289 -10.049 5.387 1.00 91.88 427 CYS A O 1
ATOM 3136 N N . VAL A 1 428 ? -12.851 -10.992 6.690 1.00 89.06 428 VAL A N 1
ATOM 3137 C CA . VAL A 1 428 ? -12.727 -12.345 6.125 1.00 89.06 428 VAL A CA 1
ATOM 3138 C C . VAL A 1 428 ? -13.065 -12.352 4.635 1.00 89.06 428 VAL A C 1
ATOM 3140 O O . VAL A 1 428 ? -12.326 -12.939 3.849 1.00 89.06 428 VAL A O 1
ATOM 3143 N N . SER A 1 429 ? -14.125 -11.653 4.217 1.00 87.50 429 SER A N 1
ATOM 3144 C CA . SER A 1 429 ? -14.450 -11.491 2.792 1.00 87.50 429 SER A CA 1
ATOM 3145 C C . SER A 1 429 ? -13.302 -10.828 2.021 1.00 87.50 429 SER A C 1
ATOM 3147 O O . SER A 1 429 ? -12.943 -11.287 0.937 1.00 87.50 429 SER A O 1
ATOM 3149 N N . THR A 1 430 ? -12.668 -9.807 2.603 1.00 84.44 430 THR A N 1
ATOM 3150 C CA . THR A 1 430 ? -11.538 -9.103 1.980 1.00 84.44 430 THR A CA 1
ATOM 3151 C C . THR A 1 430 ? -10.300 -10.002 1.866 1.00 84.44 430 THR A C 1
ATOM 3153 O O . THR A 1 430 ? -9.677 -10.033 0.809 1.00 84.44 430 THR A O 1
ATOM 3156 N N . ILE A 1 431 ? -9.989 -10.800 2.893 1.00 85.31 431 ILE A N 1
ATOM 3157 C CA . ILE A 1 431 ? -8.886 -11.778 2.860 1.00 85.31 431 ILE A CA 1
ATOM 3158 C C . ILE A 1 431 ? -9.165 -12.886 1.835 1.00 85.31 431 ILE A C 1
ATOM 3160 O O . ILE A 1 431 ? -8.273 -13.279 1.086 1.00 85.31 431 ILE A O 1
ATOM 3164 N N . ASN A 1 432 ? -10.403 -13.379 1.755 1.00 84.00 432 ASN A N 1
ATOM 3165 C CA . ASN A 1 432 ? -10.767 -14.447 0.823 1.00 84.00 432 ASN A CA 1
ATOM 3166 C C . ASN A 1 432 ? -10.669 -14.015 -0.645 1.00 84.00 432 ASN A C 1
ATOM 3168 O O . ASN A 1 432 ? -10.342 -14.845 -1.490 1.00 84.00 432 ASN A O 1
ATOM 3172 N N . LEU A 1 433 ? -10.870 -12.729 -0.957 1.00 76.69 433 LEU A N 1
ATOM 3173 C CA . LEU A 1 433 ? -10.617 -12.209 -2.307 1.00 76.69 433 LEU A CA 1
ATOM 3174 C C . LEU A 1 433 ? -9.162 -12.412 -2.749 1.00 76.69 433 LEU A C 1
ATOM 3176 O O . LEU A 1 433 ? -8.920 -12.612 -3.935 1.00 76.69 433 LEU A O 1
ATOM 3180 N N . LEU A 1 434 ? -8.217 -12.400 -1.805 1.00 70.88 434 LEU A N 1
ATOM 3181 C CA . LEU A 1 434 ? -6.796 -12.632 -2.068 1.00 70.88 434 LEU A CA 1
ATOM 3182 C C . LEU A 1 434 ? -6.436 -14.124 -2.139 1.00 70.88 434 LEU A C 1
ATOM 3184 O O . LEU A 1 434 ? -5.378 -14.452 -2.655 1.00 70.88 434 LEU A O 1
ATOM 3188 N N . ARG A 1 435 ? -7.297 -15.024 -1.638 1.00 70.62 435 ARG A N 1
ATOM 3189 C CA . ARG A 1 435 ? -7.142 -16.486 -1.781 1.00 70.62 435 ARG A CA 1
ATOM 3190 C C . ARG A 1 435 ? -7.711 -17.035 -3.088 1.00 70.62 435 ARG A C 1
ATOM 3192 O O . ARG A 1 435 ? -7.301 -18.105 -3.514 1.00 70.62 435 ARG A O 1
ATOM 3199 N N . GLY A 1 436 ? -8.717 -16.363 -3.648 1.00 53.28 436 GLY A N 1
ATOM 3200 C CA . GLY A 1 436 ? -9.390 -16.782 -4.882 1.00 53.28 436 GLY A CA 1
ATOM 3201 C C . GLY A 1 436 ? -8.715 -16.302 -6.169 1.00 53.28 436 GLY A C 1
ATOM 3202 O O . GLY A 1 436 ? -9.244 -16.570 -7.245 1.00 53.28 436 GLY A O 1
ATOM 3203 N N . CYS A 1 437 ? -7.613 -15.559 -6.053 1.00 45.41 437 CYS A N 1
ATOM 3204 C CA . CYS A 1 437 ? -6.708 -15.233 -7.151 1.00 45.41 437 CYS A CA 1
ATOM 3205 C C . CYS A 1 437 ? -5.512 -16.169 -7.039 1.00 45.41 437 CYS A C 1
ATOM 3207 O O . CYS A 1 437 ? -5.106 -16.715 -8.086 1.00 45.41 437 CYS A O 1
#

Organism: Plutella xylostella (NCBI:txid51655)

pLDDT: mean 74.61, std 23.7, range [23.47, 98.31]

Foldseek 3Di:
DVPVVCVPPDDDDDDDDDDDDDPDDDDDDDDDDDDDDDDDDDDDPPPPVVVVVVVCCVVCVDDDDPVVLVVLQLCLVPDPVSVVSLVVVCVVPVCVVVVVVVVVVPDDPDPCPDPPVVVVVVLPDDDPLLVLLLVLLVLLQADPDHDPCVVVLNVLSLLLLLLSCQQVLSSLLVCLLVLLVVLLVDDLPRPSLLSSLSNNLSRDLCSCPDPVCPVSVLSNLVSLLVSLVVDADALSLLSSLLVLLSLLVDPNNPVSCVVSVVSQCVHLSRVVVVVVVDDPCRPDLAFPVVLLVCLQVVPDDLVSVLVSLVSRVVVCVRNVLNQSAQVSLVSSLLSLQLLLVPPDLSSNLSSLVSLLSSLSRYNDCPSNVVSQLCLLPDPDLSSVVSCLVCVLSNCSSVVVCNVVNVVSLVVSVVVVSDPSPVSVVSNVVSVVSSVVD

Secondary structure (DSSP, 8-state):
-HHHHHHHH--S-----------------------------SSSSSSTTSSSSTTTGGG--S-SSHHHHHHHHHSGGGSHHHHHHHHHHHHH-TTHHHHHHHHHTS------PPPHHHHHHHHHS--HHHHHHHHHHHHTSPPTT--TTHHHHHHHHHHHHHHHHHH-HHHHHHHHHHHHHHHHHS-TT-THHHHHHHHHTTS-HHHHTSGGGHHHHHHHHHHHHHHHHH---SHHHHHHHHHHHHHHHSTTHHHHHHHTHHHHHHSHHHHTTTTTTSS---TTSS--HHHHHHHHH--S-HHHHHHHHHHHHHHHHHTTT--SSHHHHHHHHHHHGGGGG-S-HHHHHHHHHHHHHHGGG-S--HHHHHHHHHHHHSS-HHHHHHHHHTHHHHHHHTGGGHHHHHHHHHHHHHTTSS--HHHHHHHHHHHHHHH--

Radius of gyration: 27.54 Å; chains: 1; bounding box: 53×96×55 Å

Sequence (437 aa):
MNVVIRALFHDSASTTDVERPWVDAVRASPLHLRRGRRGVCRRRLRGDLSQRVGAAAAAAAVLPGDSALLCAAATAPTTPAGVALLLLLYMKVPKILQLVSSCHERPTRVSLSPPAELQRAAAAFPCATDAVSHCLLCAQTPPDNAPKDHTHKMYRLEGGVRALWARHPRAAARAVPLVAALLRGAAPRAPALTHLLAALEMVPDDALFSEEHTKELSDIVECLMSYAASTSGGALLHRAAALLRRLAAHGSGPALLQAHRHTVASIPALSGLVTAGGDAAPSSAAPPPHALLTLQRRRDTYDELQAALQEIDQWGTRRGGAWGGAAVARSILAAAAPLLAAPHAGARKAAAALLVKLLPAVDDTTPALHAMLECLESPQAELAQTVLDRLGELVCGAQEHAARLLGRVFELGARGRLAPDQAVAKCVSTINLLRGC